Protein AF-0000000083567895 (afdb_homodimer)

Foldseek 3Di:
DKKWKKKKDFAPPAFFQLQNLQLPDPFKHFFKWFDKDDDPDWKIKTKTKMFGDVVVSVVSLVPGPQFPDKDWDDDDGIIIMITIGTGDDQNVQLVVLCVVLVKDWDDIWGKDQPCPDNSSIIIITMIDDDPVSVVVSQVSRDPRMDMGTDDMDPDDPLCLVPQQPQDPVLVVLVVVLVVQQCVPVVRRDALPRSCVVVVHDSVVSVVSVVVSVVSVVVSVCVNVVSD/DKKWKKKKDFAPPAFFQLQNLQLPDPFKHFFKWFDKDDDPDWKIKTKTKMFGDVVVSVVSLVPGPQFPDKDWDDDDGIIIMITIGTGDDQNNQLVVLCVVLVKDWDDIWGKDQPPPDNSSIIIITMIDDDPVSVVVSQVSRDPRMDMGTDDMDDDDPPVVPLQQPQDPVLVVLVVVLVVQQCVPVVRNDALPRSCVVVVHDSVVSVVSVVVNVVSSVVSVCVVVVSD

Sequence (454 aa):
MRYATVVLTWADGRLNAVDDAFARSDAVSIEAIRHVNAVGDDRYVELLELRGDLKRARALLDDSPDALEYDVTGERVRGVAYVQCRTVGPVDDLLAILDEHELVLDWPMTYVDAGDGAAGRGLEVTAVGTSRSIQRAAAALPEGIALDLRRMGEYEPDDGGFAPTLTDRQRELFELALEEGYYEIPRETTHRDLAAQLDLAAGTVGEHLQRIEAKLAGSYAASASLQMRYATVVLTWADGRLNAVDDAFARSDAVSIEAIRHVNAVGDDRYVELLEL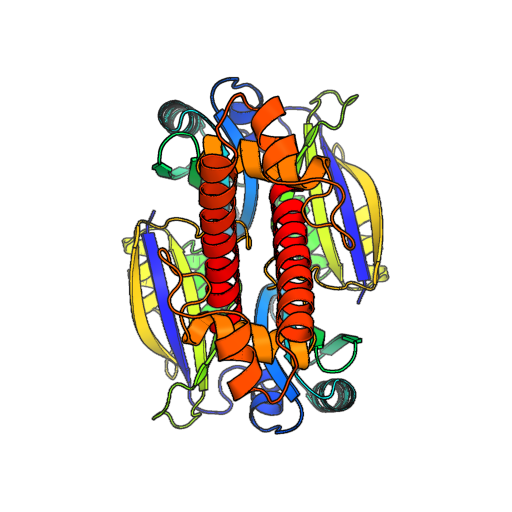RGDLKRARALLDDSPDALEYDVTGERVRGVAYVQCRTVGPVDDLLAILDEHELVLDWPMTYVDAGDGAAGRGLEVTAVGTSRSIQRAAAALPEGIALDLRRMGEYEPDDGGFAPTLTDRQRELFELALEEGYYEIPRETTHRDLAAQLDLAAGTVGEHLQRIEAKLAGSYAASASLQ

Secondary structure (DSSP, 8-state):
-EEEEEEEEE-TTSS-HHHHHHHT-SSEEEEEEEEEEEETTTEEEEEEEEEE-HHHHHHHHHT-TTEEEEEEEEETTEEEEEEEEE--HHHHHHHHHHHHTT-EEEEEEEEEE-SSSTTSEEEEEEEEE-HHHHHHHHHTPPTTEEEEEEEEEE----TTSS-----HHHHHHHHHHHHTTTTSSS----HHHHHHHHT--HHHHHHHHHHHHHHHHHHHHHHHHT-/-EEEEEEEEE-TTSS-HHHHHHHT-SSEEEEEEEEEEEETTTEEEEEEEEEE-HHHHHHHHHT-TTEEEEEEEEETTEEEEEEEEEPPHHHHHHHHHHHHTT-EEEEEEEEEE-SSSTT-EEEEEEEEE-HHHHHHHHHTPPTTEEEEEEEEEE------SS-----HHHHHHHHHHHHTTTTSSS-S--HHHHHHHHT--HHHHHHHHHHHHHHHHHHHHHHHHT-

Nearest PDB structures (foldseek):
  6e52-assembly1_B  TM=4.364E-01  e=5.376E-02  Saccharomyces cerevisiae S288C
  2ao9-assembly1_A  TM=5.888E-01  e=1.145E+00  Bacillus cereus ATCC 14579
  5thg-assembly2_D  TM=3.340E-01  e=4.551E+00  synthetic construct
  5t2o-assembly1_A  TM=2.981E-01  e=4.551E+00  synthetic construct
  2fvd-assembly1_A  TM=2.716E-01  e=5.784E+00  Homo sapiens

pLDDT: mean 82.64, std 13.36, range [35.44, 96.56]

Radius of gyration: 22.74 Å; Cα contacts (8 Å, |Δi|>4): 929; chains: 2; bounding box: 54×58×51 Å

InterPro domains:
  IPR007050 Bacterioopsin activator-type, HTH domain [PF04967] (166-217)
  IPR036388 Winged helix-like DNA-binding domain superfamily [G3DSA:1.10.10.10] (163-225)
  IPR056493 HVO_0513-like, N-terminal [PF24278] (17-155)

Structure (mmCIF, N/CA/C/O backbone):
data_AF-0000000083567895-model_v1
#
loop_
_entity.id
_entity.type
_entity.pdbx_description
1 polymer 'Putative DNA binding protein'
#
loop_
_atom_site.group_PDB
_atom_site.id
_atom_site.type_symbol
_atom_site.label_atom_id
_atom_site.label_alt_id
_atom_site.label_comp_id
_atom_site.label_asym_id
_atom_site.label_entity_id
_atom_site.label_seq_id
_atom_site.pdbx_PDB_ins_code
_atom_site.Cartn_x
_atom_site.Cartn_y
_atom_site.Cartn_z
_atom_site.occupancy
_atom_site.B_iso_or_equiv
_atom_site.auth_seq_id
_atom_site.auth_comp_id
_atom_site.auth_asym_id
_atom_site.auth_atom_id
_atom_site.pdbx_PDB_model_num
ATOM 1 N N . MET A 1 1 ? 14.617 2.732 -12.328 1 87.06 1 MET A N 1
ATOM 2 C CA . MET A 1 1 ? 13.266 2.209 -12.195 1 87.06 1 MET A CA 1
ATOM 3 C C . MET A 1 1 ? 12.242 3.203 -12.734 1 87.06 1 MET A C 1
ATOM 5 O O . MET A 1 1 ? 12.398 4.414 -12.57 1 87.06 1 MET A O 1
ATOM 9 N N . ARG A 1 2 ? 11.273 2.637 -13.477 1 89.75 2 ARG A N 1
ATOM 10 C CA . ARG A 1 2 ? 10.234 3.428 -14.125 1 89.75 2 ARG A CA 1
ATOM 11 C C . ARG A 1 2 ? 8.852 3.023 -13.633 1 89.75 2 ARG A C 1
ATOM 13 O O . ARG A 1 2 ? 8.688 1.966 -13.023 1 89.75 2 ARG A O 1
ATOM 20 N N . TYR A 1 3 ? 7.977 4.031 -13.758 1 91.69 3 TYR A N 1
ATOM 21 C CA . TYR A 1 3 ? 6.582 3.697 -13.5 1 91.69 3 TYR A CA 1
ATOM 22 C C . TYR A 1 3 ? 5.695 4.121 -14.664 1 91.69 3 TYR A C 1
ATOM 24 O O . TYR A 1 3 ? 6.082 4.969 -15.469 1 91.69 3 TYR A O 1
ATOM 32 N N . ALA A 1 4 ? 4.629 3.439 -14.773 1 94.38 4 ALA A N 1
ATOM 33 C CA . ALA A 1 4 ? 3.541 3.846 -15.656 1 94.38 4 ALA A CA 1
ATOM 34 C C . ALA A 1 4 ? 2.197 3.805 -14.93 1 94.38 4 ALA A C 1
ATOM 36 O O . ALA A 1 4 ? 1.862 2.807 -14.289 1 94.38 4 ALA A O 1
ATOM 37 N N . THR A 1 5 ? 1.546 4.922 -14.945 1 91.38 5 THR A N 1
ATOM 38 C CA . THR A 1 5 ? 0.146 4.957 -14.539 1 91.38 5 THR A CA 1
ATOM 39 C C . THR A 1 5 ? -0.774 4.852 -15.75 1 91.38 5 THR A C 1
ATOM 41 O O . THR A 1 5 ? -0.699 5.676 -16.672 1 91.38 5 THR A O 1
ATOM 44 N N . VAL A 1 6 ? -1.591 3.84 -15.672 1 94.88 6 VAL A N 1
ATOM 45 C CA . VAL A 1 6 ? -2.455 3.574 -16.828 1 94.88 6 VAL A CA 1
ATOM 46 C C . VAL A 1 6 ? -3.9 3.42 -16.359 1 94.88 6 VAL A C 1
ATOM 48 O O . VAL A 1 6 ? -4.152 3.172 -15.172 1 94.88 6 VAL A O 1
ATOM 51 N N . VAL A 1 7 ? -4.816 3.635 -17.297 1 92.19 7 VAL A N 1
ATOM 52 C CA . VAL A 1 7 ? -6.211 3.252 -17.094 1 92.19 7 VAL A CA 1
ATOM 53 C C . VAL A 1 7 ? -6.559 2.068 -17.984 1 92.19 7 VAL A C 1
ATOM 55 O O . VAL A 1 7 ? -6.398 2.143 -19.203 1 92.19 7 VAL A O 1
ATOM 58 N N . LEU A 1 8 ? -6.941 0.989 -17.328 1 92.56 8 LEU A N 1
ATOM 59 C CA . LEU A 1 8 ? -7.434 -0.174 -18.062 1 92.56 8 LEU A CA 1
ATOM 60 C C . LEU A 1 8 ? -8.953 -0.13 -18.188 1 92.56 8 LEU A C 1
ATOM 62 O O . LEU A 1 8 ? -9.656 0.159 -17.219 1 92.56 8 LEU A O 1
ATOM 66 N N . THR A 1 9 ? -9.383 -0.322 -19.391 1 90.25 9 THR A N 1
ATOM 67 C CA . THR A 1 9 ? -10.812 -0.434 -19.641 1 90.25 9 THR A CA 1
ATOM 68 C C . THR A 1 9 ? -11.141 -1.756 -20.328 1 90.25 9 THR A C 1
ATOM 70 O O . THR A 1 9 ? -10.273 -2.359 -20.969 1 90.25 9 THR A O 1
ATOM 73 N N . TRP A 1 10 ? -12.336 -2.23 -20.062 1 85.44 10 TRP A N 1
ATOM 74 C CA . TRP A 1 10 ? -12.789 -3.5 -20.609 1 85.44 10 TRP A CA 1
ATOM 75 C C . TRP A 1 10 ? -14.289 -3.486 -20.859 1 85.44 10 TRP A C 1
ATOM 77 O O . TRP A 1 10 ? -15.008 -2.639 -20.312 1 85.44 10 TRP A O 1
ATOM 87 N N . ALA A 1 11 ? -14.641 -4.422 -21.797 1 77 11 ALA A N 1
ATOM 88 C CA . ALA A 1 11 ? -16.078 -4.574 -21.984 1 77 11 ALA A CA 1
ATOM 89 C C . ALA A 1 11 ? -16.734 -5.215 -20.766 1 77 11 ALA A C 1
ATOM 91 O O . ALA A 1 11 ? -16.125 -6.066 -20.109 1 77 11 ALA A O 1
ATOM 92 N N . ASP A 1 12 ? -17.922 -4.844 -20.5 1 65.06 12 ASP A N 1
ATOM 93 C CA . ASP A 1 12 ? -18.672 -5.344 -19.359 1 65.06 12 ASP A CA 1
ATOM 94 C C . ASP A 1 12 ? -18.656 -6.871 -19.328 1 65.06 12 ASP A C 1
ATOM 96 O O . ASP A 1 12 ? -18.719 -7.531 -20.359 1 65.06 12 ASP A O 1
ATOM 100 N N . GLY A 1 13 ? -18.531 -7.395 -18.125 1 64.81 13 GLY A N 1
ATOM 101 C CA . GLY A 1 13 ? -18.609 -8.828 -17.875 1 64.81 13 GLY A CA 1
ATOM 102 C C . GLY A 1 13 ? -17.281 -9.531 -18.094 1 64.81 13 GLY A C 1
ATOM 103 O O . GLY A 1 13 ? -17.156 -10.734 -17.844 1 64.81 13 GLY A O 1
ATOM 104 N N . ARG A 1 14 ? -16.281 -8.781 -18.422 1 64.56 14 ARG A N 1
ATOM 105 C CA . ARG A 1 14 ? -15.062 -9.477 -18.844 1 64.56 14 ARG A CA 1
ATOM 106 C C . ARG A 1 14 ? -14.078 -9.586 -17.688 1 64.56 14 ARG A C 1
ATOM 108 O O . ARG A 1 14 ? -13.211 -10.469 -17.688 1 64.56 14 ARG A O 1
ATOM 115 N N . LEU A 1 15 ? -14.102 -8.766 -16.688 1 74.19 15 LEU A 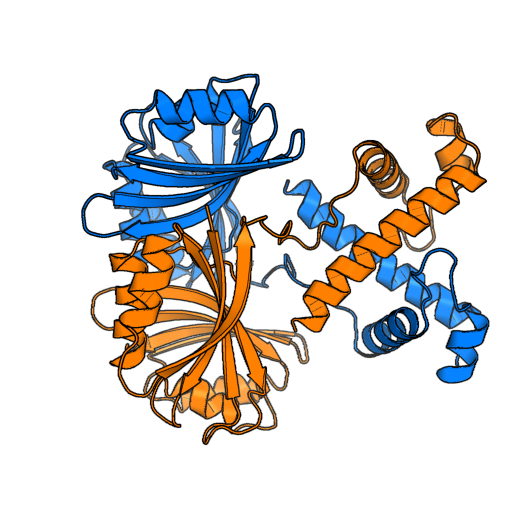N 1
ATOM 116 C CA . LEU A 1 15 ? -13.039 -8.852 -15.695 1 74.19 15 LEU A CA 1
ATOM 117 C C . LEU A 1 15 ? -13.477 -9.695 -14.508 1 74.19 15 LEU A C 1
ATOM 119 O O . LEU A 1 15 ? -12.898 -10.75 -14.242 1 74.19 15 LEU A O 1
ATOM 123 N N . ASN A 1 16 ? -14.477 -9.203 -13.68 1 75.62 16 ASN A N 1
ATOM 124 C CA . ASN A 1 16 ? -14.977 -10.078 -12.625 1 75.62 16 ASN A CA 1
ATOM 125 C C . ASN A 1 16 ? -16.391 -9.711 -12.219 1 75.62 16 ASN A C 1
ATOM 127 O O . ASN A 1 16 ? -16.781 -8.539 -12.266 1 75.62 16 ASN A O 1
ATOM 131 N N . ALA A 1 17 ? -17.109 -10.828 -12 1 78.19 17 ALA A N 1
ATOM 132 C CA . ALA A 1 17 ? -18.531 -10.711 -11.688 1 78.19 17 ALA A CA 1
ATOM 133 C C . ALA A 1 17 ? -18.75 -9.844 -10.453 1 78.19 17 ALA A C 1
ATOM 135 O O . ALA A 1 17 ? -19.75 -9.133 -10.359 1 78.19 17 ALA A O 1
ATOM 136 N N . VAL A 1 18 ? -17.828 -9.883 -9.508 1 86.25 18 VAL A N 1
ATOM 137 C CA . VAL A 1 18 ? -17.953 -9.094 -8.289 1 86.25 18 VAL A CA 1
ATOM 138 C C . VAL A 1 18 ? -17.875 -7.605 -8.633 1 86.25 18 VAL A C 1
ATOM 140 O O . VAL A 1 18 ? -18.75 -6.824 -8.25 1 86.25 18 VAL A O 1
ATOM 143 N N . ASP A 1 19 ? -16.906 -7.219 -9.398 1 81.75 19 ASP A N 1
ATOM 144 C CA . ASP A 1 19 ? -16.734 -5.828 -9.812 1 81.75 19 ASP A CA 1
ATOM 145 C C . ASP A 1 19 ? -17.953 -5.328 -10.594 1 81.75 19 ASP A C 1
ATOM 147 O O . ASP A 1 19 ? -18.391 -4.195 -10.398 1 81.75 19 ASP A O 1
ATOM 151 N N . ASP A 1 20 ? -18.469 -6.18 -11.445 1 83.69 20 ASP A N 1
ATOM 152 C CA . ASP A 1 20 ? -19.625 -5.816 -12.242 1 83.69 20 ASP A CA 1
ATOM 153 C C . ASP A 1 20 ? -20.844 -5.539 -11.359 1 83.69 20 ASP A C 1
ATOM 155 O O . ASP A 1 20 ? -21.594 -4.594 -11.609 1 83.69 20 ASP A O 1
ATOM 159 N N . ALA A 1 21 ? -21.016 -6.422 -10.406 1 88.19 21 ALA A N 1
ATOM 160 C CA . ALA A 1 21 ? -22.156 -6.266 -9.508 1 88.19 21 ALA A CA 1
ATOM 161 C C . ALA A 1 21 ? -22.094 -4.93 -8.773 1 88.19 21 ALA A C 1
ATOM 163 O O . ALA A 1 21 ? -23.094 -4.238 -8.633 1 88.19 21 ALA A O 1
ATOM 164 N N . PHE A 1 22 ? -20.953 -4.539 -8.305 1 89.25 22 PHE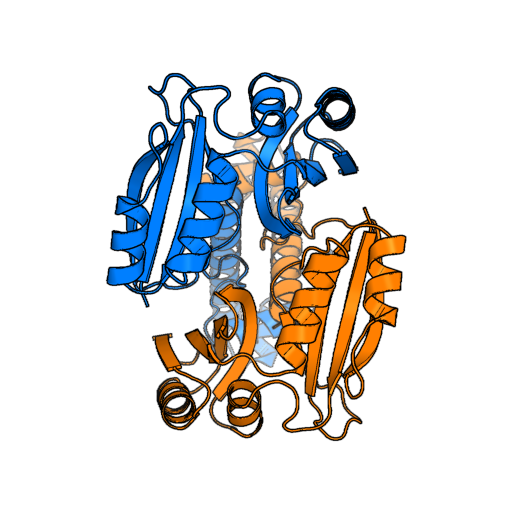 A N 1
ATOM 165 C CA . PHE A 1 22 ? -20.797 -3.279 -7.59 1 89.25 22 PHE A CA 1
ATOM 166 C C . PHE A 1 22 ? -20.953 -2.096 -8.539 1 89.25 22 PHE A C 1
ATOM 168 O O . PHE A 1 22 ? -21.516 -1.061 -8.156 1 89.25 22 PHE A O 1
ATOM 175 N N . ALA A 1 23 ? -20.516 -2.244 -9.781 1 83.5 23 ALA A N 1
ATOM 176 C CA . ALA A 1 23 ? -20.609 -1.163 -10.758 1 83.5 23 ALA A CA 1
ATOM 177 C C . ALA A 1 23 ? -22.062 -0.832 -11.07 1 83.5 23 ALA A C 1
ATOM 179 O O . ALA A 1 23 ? -22.391 0.316 -11.383 1 83.5 23 ALA A O 1
ATOM 180 N N . ARG A 1 24 ? -22.875 -1.758 -10.961 1 85.69 24 ARG A N 1
ATOM 181 C CA . ARG A 1 24 ? -24.281 -1.591 -11.32 1 85.69 24 ARG A CA 1
ATOM 182 C C . ARG A 1 24 ? -25.094 -1.079 -10.133 1 85.69 24 ARG A C 1
ATOM 184 O O . ARG A 1 24 ? -26.266 -0.743 -10.273 1 85.69 24 ARG A O 1
ATOM 191 N N . SER A 1 25 ? -24.484 -1.06 -8.992 1 90 25 SER A N 1
ATOM 192 C CA . SER A 1 25 ? -25.203 -0.626 -7.793 1 90 25 SER A CA 1
ATOM 193 C C . SER A 1 25 ? -25.094 0.884 -7.605 1 90 25 SER A C 1
ATOM 195 O O . SER A 1 25 ? -24.031 1.473 -7.832 1 90 25 SER A O 1
ATOM 197 N N . ASP A 1 26 ? -26.156 1.511 -7.109 1 89.38 26 ASP A N 1
ATOM 198 C CA . ASP A 1 26 ? -26.125 2.924 -6.746 1 89.38 26 ASP A CA 1
ATOM 199 C C . ASP A 1 26 ? -25.953 3.1 -5.238 1 89.38 26 ASP A C 1
ATOM 201 O O . ASP A 1 26 ? -25.766 4.219 -4.758 1 89.38 26 ASP A O 1
ATOM 205 N N . ALA A 1 27 ? -25.984 2.064 -4.543 1 91.94 27 ALA A N 1
ATOM 206 C CA . ALA A 1 27 ? -25.984 2.137 -3.084 1 91.94 27 ALA A CA 1
ATOM 207 C C . ALA A 1 27 ? -24.578 1.966 -2.521 1 91.94 27 ALA A C 1
ATOM 209 O O . ALA A 1 27 ? -24.297 2.408 -1.407 1 91.94 27 ALA A O 1
ATOM 210 N N . VAL A 1 28 ? -23.781 1.208 -3.273 1 90.5 28 VAL A N 1
ATOM 211 C CA . VAL A 1 28 ? -22.422 0.923 -2.801 1 90.5 28 VAL A CA 1
ATOM 212 C C . VAL A 1 28 ? -21.469 0.829 -3.988 1 90.5 28 VAL A C 1
ATOM 214 O O . VAL A 1 28 ? -21.844 0.35 -5.059 1 90.5 28 VAL A O 1
ATOM 217 N N . SER A 1 29 ? -20.266 1.3 -3.793 1 87.94 29 SER A N 1
ATOM 218 C CA . SER A 1 29 ? -19.25 1.252 -4.84 1 87.94 29 SER A CA 1
ATOM 219 C C . SER A 1 29 ? -17.906 0.791 -4.285 1 87.94 29 SER A C 1
ATOM 221 O O . SER A 1 29 ? -17.672 0.881 -3.082 1 87.94 29 SER A O 1
ATOM 223 N N . ILE A 1 30 ? -17.109 0.187 -5.164 1 89.69 30 ILE A N 1
ATOM 224 C CA . ILE A 1 30 ? -15.711 -0.054 -4.867 1 89.69 30 ILE A CA 1
ATOM 225 C C . ILE A 1 30 ? -14.891 1.188 -5.215 1 89.69 30 ILE A C 1
ATOM 227 O O . ILE A 1 30 ? -14.844 1.607 -6.375 1 89.69 30 ILE A O 1
ATOM 231 N N . GLU A 1 31 ? -14.289 1.717 -4.254 1 78.81 31 GLU A N 1
ATOM 232 C CA . GLU A 1 31 ? -13.484 2.914 -4.48 1 78.81 31 GLU A CA 1
ATOM 233 C C . GLU A 1 31 ? -12.07 2.553 -4.918 1 78.81 31 GLU A C 1
ATOM 235 O O . GLU A 1 31 ? -11.477 3.246 -5.746 1 78.81 31 GLU A O 1
ATOM 240 N N . ALA A 1 32 ? -11.586 1.49 -4.324 1 85.62 32 ALA A N 1
ATOM 241 C CA . ALA A 1 32 ? -10.203 1.115 -4.609 1 85.62 32 ALA A CA 1
ATOM 242 C C . ALA A 1 32 ? -9.961 -0.364 -4.316 1 85.62 32 ALA A C 1
ATOM 244 O O . ALA A 1 32 ? -10.656 -0.958 -3.484 1 85.62 32 ALA A O 1
ATOM 245 N N . ILE A 1 33 ? -9.07 -0.946 -5.125 1 89.69 33 ILE A N 1
ATOM 246 C CA . ILE A 1 33 ? -8.492 -2.246 -4.801 1 89.69 33 ILE A CA 1
ATOM 247 C C . ILE A 1 33 ? -7.164 -2.051 -4.078 1 89.69 33 ILE A C 1
ATOM 249 O O . ILE A 1 33 ? -6.207 -1.531 -4.656 1 89.69 33 ILE A O 1
ATOM 253 N N . ARG A 1 34 ? -7.117 -2.412 -2.855 1 84.94 34 ARG A N 1
ATOM 254 C CA . ARG A 1 34 ? -5.941 -2.178 -2.023 1 84.94 34 ARG A CA 1
ATOM 255 C C . ARG A 1 34 ? -4.883 -3.25 -2.254 1 84.94 34 ARG A C 1
ATOM 257 O O . ARG A 1 34 ? -3.689 -2.996 -2.094 1 84.94 34 ARG A O 1
ATOM 264 N N . HIS A 1 35 ? -5.422 -4.41 -2.65 1 85.25 35 HIS A N 1
ATOM 265 C CA . HIS A 1 35 ? -4.5 -5.516 -2.887 1 85.25 35 HIS A CA 1
ATOM 266 C C . HIS A 1 35 ? -5.184 -6.645 -3.65 1 85.25 35 HIS A C 1
ATOM 268 O O . HIS A 1 35 ? -6.379 -6.887 -3.475 1 85.25 35 HIS A O 1
ATOM 274 N N . VAL A 1 36 ? -4.434 -7.262 -4.414 1 87.69 36 VAL A N 1
ATOM 275 C CA . VAL A 1 36 ? -4.859 -8.484 -5.082 1 87.69 36 VAL A CA 1
ATOM 276 C C . VAL A 1 36 ? -3.721 -9.508 -5.07 1 87.69 36 VAL A C 1
ATOM 278 O O . VAL A 1 36 ? -2.562 -9.148 -5.297 1 87.69 36 VAL A O 1
ATOM 281 N N . ASN A 1 37 ? -4.012 -10.727 -4.734 1 81 37 ASN A N 1
ATOM 282 C CA . ASN A 1 37 ? -3.029 -11.805 -4.781 1 81 37 ASN A CA 1
ATOM 283 C C . ASN A 1 37 ? -3.621 -13.078 -5.375 1 81 37 ASN A C 1
ATOM 285 O O . ASN A 1 37 ? -4.727 -13.484 -5.008 1 81 37 ASN A O 1
ATOM 289 N N . ALA A 1 38 ? -2.912 -13.57 -6.289 1 81.75 38 ALA A N 1
ATOM 290 C CA . ALA A 1 38 ? -3.287 -14.906 -6.734 1 81.75 38 ALA A CA 1
ATOM 291 C C . ALA A 1 38 ? -3.082 -15.938 -5.625 1 81.75 38 ALA A C 1
ATOM 293 O O . ALA A 1 38 ? -2.094 -15.875 -4.891 1 81.75 38 ALA A O 1
ATOM 294 N N . VAL A 1 39 ? -4.113 -16.719 -5.461 1 77.88 39 VAL A N 1
ATOM 295 C CA . VAL A 1 39 ? -4.039 -17.812 -4.5 1 77.88 39 VAL A CA 1
ATOM 296 C C . VAL A 1 39 ? -4.316 -19.141 -5.203 1 77.88 39 VAL A C 1
ATOM 298 O O . VAL A 1 39 ? -5.438 -19.391 -5.652 1 77.88 39 VAL A O 1
ATOM 301 N N . GLY A 1 40 ? -3.23 -19.953 -5.262 1 74.88 40 GLY A N 1
ATOM 302 C CA . GLY A 1 40 ? -3.383 -21.203 -5.992 1 74.88 40 GLY A CA 1
ATOM 303 C C . GLY A 1 40 ? -3.547 -21 -7.488 1 74.88 40 GLY A C 1
ATOM 304 O O . GLY A 1 40 ? -3.004 -20.047 -8.055 1 74.88 40 GLY A O 1
ATOM 305 N N . ASP A 1 41 ? -4.254 -21.922 -8.195 1 76.56 41 ASP A N 1
ATOM 306 C CA . ASP A 1 41 ? -4.324 -21.922 -9.656 1 76.56 41 ASP A CA 1
ATOM 307 C C . ASP A 1 41 ? -5.59 -21.219 -10.141 1 76.56 41 ASP A C 1
ATOM 309 O O . ASP A 1 41 ? -5.621 -20.688 -11.258 1 76.56 41 ASP A O 1
ATOM 313 N N . ASP A 1 42 ? -6.57 -21.188 -9.273 1 83 42 ASP A N 1
ATOM 314 C CA . ASP A 1 42 ? -7.836 -20.734 -9.852 1 83 42 ASP A CA 1
ATOM 315 C C . ASP A 1 42 ? -8.523 -19.719 -8.945 1 83 42 ASP A C 1
ATOM 317 O O . ASP A 1 42 ? -9.742 -19.516 -9.039 1 83 42 ASP A O 1
ATOM 321 N N . ARG A 1 43 ? -7.789 -19.141 -8.023 1 87.81 43 ARG A N 1
ATOM 322 C CA . ARG A 1 43 ? -8.414 -18.188 -7.117 1 87.81 43 ARG A CA 1
ATOM 323 C C . ARG A 1 43 ? -7.512 -16.984 -6.875 1 87.81 43 ARG A C 1
ATOM 325 O O . ARG A 1 43 ? -6.301 -17.062 -7.109 1 87.81 43 ARG A O 1
ATOM 332 N N . TYR A 1 44 ? -8.094 -15.93 -6.52 1 89.06 44 TYR A N 1
ATOM 333 C CA . TYR A 1 44 ? -7.363 -14.758 -6.043 1 89.06 44 TYR A CA 1
ATOM 334 C C . TYR A 1 44 ? -8.102 -14.078 -4.898 1 89.06 44 TYR A C 1
ATOM 336 O O . TYR A 1 44 ? -9.305 -14.281 -4.723 1 89.06 44 TYR A O 1
ATOM 344 N N . VAL A 1 45 ? -7.406 -13.438 -4.055 1 89.12 45 VAL A N 1
ATOM 345 C CA . VAL A 1 45 ? -7.965 -12.656 -2.953 1 89.12 45 VAL A CA 1
ATOM 346 C C . VAL A 1 45 ? -7.777 -11.164 -3.227 1 89.12 45 VAL A C 1
ATOM 348 O O . VAL A 1 45 ? -6.754 -10.758 -3.779 1 89.12 45 VAL A O 1
ATOM 351 N N . GLU A 1 46 ? -8.789 -10.445 -2.875 1 91.19 46 GLU A N 1
ATOM 352 C CA . GLU A 1 46 ? -8.68 -8.992 -3.004 1 91.19 46 GLU A CA 1
ATOM 353 C C . GLU A 1 46 ? -9.188 -8.289 -1.749 1 91.19 46 GLU A C 1
ATOM 355 O O . GLU A 1 46 ? -10.102 -8.781 -1.078 1 91.19 46 GLU A O 1
ATOM 360 N N . LEU A 1 47 ? -8.555 -7.27 -1.414 1 90.5 47 LEU A N 1
ATOM 361 C CA . LEU A 1 47 ? -9.016 -6.316 -0.411 1 90.5 47 LEU A CA 1
ATOM 362 C C . LEU A 1 47 ? -9.555 -5.051 -1.071 1 90.5 47 LEU A C 1
ATOM 364 O O . LEU A 1 47 ? -8.812 -4.336 -1.749 1 90.5 47 LEU A O 1
ATOM 368 N N . LEU A 1 48 ? -10.867 -4.816 -0.872 1 91.31 48 LEU A N 1
ATOM 369 C CA . LEU A 1 48 ? -11.562 -3.725 -1.546 1 91.31 48 LEU A CA 1
ATOM 370 C C . LEU A 1 48 ? -11.93 -2.621 -0.558 1 91.31 48 LEU A C 1
ATOM 372 O O . LEU A 1 48 ? -12.344 -2.902 0.568 1 91.31 48 LEU A O 1
ATOM 376 N N . GLU A 1 49 ? -11.758 -1.401 -0.957 1 85.31 49 GLU A N 1
ATOM 377 C CA . GLU A 1 49 ? -12.352 -0.265 -0.255 1 85.31 49 GLU A CA 1
ATOM 378 C C . GLU A 1 49 ? -13.742 0.05 -0.787 1 85.31 49 GLU A C 1
ATOM 380 O O . GLU A 1 49 ? -13.922 0.253 -1.99 1 85.31 49 GLU A O 1
ATOM 385 N N . LEU A 1 50 ? -14.617 0.109 0.175 1 87.44 50 LEU A N 1
ATOM 386 C CA . LEU A 1 50 ? -16.016 0.307 -0.199 1 87.44 50 LEU A CA 1
ATOM 387 C C . LEU A 1 50 ? -16.516 1.66 0.288 1 87.44 50 LEU A C 1
ATOM 389 O O . LEU A 1 50 ? -16.047 2.176 1.306 1 87.44 50 LEU A O 1
ATOM 393 N N . ARG A 1 51 ? -17.438 2.193 -0.44 1 81.19 51 ARG A N 1
ATOM 394 C CA . ARG A 1 51 ? -18.172 3.381 -0.031 1 81.19 51 ARG A CA 1
ATOM 395 C C . ARG A 1 51 ? -19.672 3.203 -0.278 1 81.19 51 ARG A C 1
ATOM 397 O O . ARG A 1 51 ? -20.078 2.799 -1.367 1 81.19 51 ARG A O 1
ATOM 404 N N . GLY A 1 52 ? -20.406 3.496 0.769 1 84.88 52 GLY A N 1
ATOM 405 C CA . GLY A 1 52 ? -21.844 3.393 0.631 1 84.88 52 GLY A CA 1
ATOM 406 C C . GLY A 1 52 ? -22.469 2.439 1.632 1 84.88 52 GLY A C 1
ATOM 407 O O . GLY A 1 52 ? -22.016 2.33 2.768 1 84.88 52 GLY A O 1
ATOM 408 N N . ASP A 1 53 ? -23.562 1.788 1.26 1 91.5 53 ASP A N 1
ATOM 409 C CA . ASP A 1 53 ? -24.312 0.888 2.119 1 91.5 53 ASP A CA 1
ATOM 410 C C . ASP A 1 53 ? -23.641 -0.478 2.221 1 91.5 53 ASP A C 1
ATOM 412 O O . ASP A 1 53 ? -23.719 -1.285 1.293 1 91.5 53 ASP A O 1
ATOM 416 N N . LEU A 1 54 ? -23.125 -0.778 3.412 1 91.19 54 LEU A N 1
ATOM 417 C CA . LEU A 1 54 ? -22.344 -2.002 3.584 1 91.19 54 LEU A CA 1
ATOM 418 C C . LEU A 1 54 ? -23.266 -3.219 3.674 1 91.19 54 LEU A C 1
ATOM 420 O O . LEU A 1 54 ? -22.828 -4.348 3.432 1 91.19 54 LEU A O 1
ATOM 424 N N . LYS A 1 55 ? -24.484 -3.012 4.027 1 94.75 55 LYS A N 1
ATOM 425 C CA . LYS A 1 55 ? -25.453 -4.113 3.947 1 94.75 55 LYS A CA 1
ATOM 426 C C . LYS A 1 55 ? -25.672 -4.551 2.502 1 94.75 55 LYS A C 1
ATOM 428 O O . LYS A 1 55 ? -25.75 -5.746 2.215 1 94.75 55 LYS A O 1
ATOM 433 N N . ARG A 1 56 ? -25.797 -3.543 1.686 1 95.88 56 ARG A N 1
ATOM 434 C CA . ARG A 1 56 ? -25.938 -3.838 0.264 1 95.88 56 ARG A CA 1
ATOM 435 C C . ARG A 1 56 ? -24.688 -4.512 -0.285 1 95.88 56 ARG A C 1
ATOM 437 O O . ARG A 1 56 ? -24.781 -5.402 -1.135 1 95.88 56 ARG A O 1
ATOM 444 N N . ALA A 1 57 ? -23.5 -4.062 0.149 1 95.38 57 ALA A N 1
ATOM 445 C CA . ALA A 1 57 ? -22.25 -4.707 -0.266 1 95.38 57 ALA A CA 1
ATOM 446 C C . ALA A 1 57 ? -22.281 -6.199 0.051 1 95.38 57 ALA A C 1
ATOM 448 O O . ALA A 1 57 ? -21.938 -7.023 -0.798 1 95.38 57 ALA A O 1
ATOM 449 N N . ARG A 1 58 ? -22.703 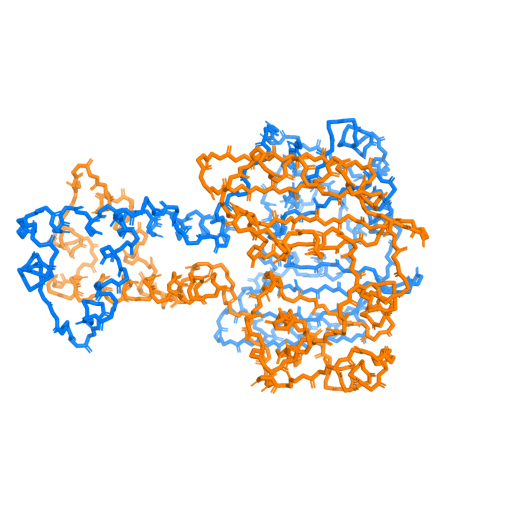-6.531 1.246 1 95.69 58 ARG A N 1
ATOM 450 C CA . ARG A 1 58 ? -22.781 -7.93 1.652 1 95.69 58 ARG A CA 1
ATOM 451 C C . ARG A 1 58 ? -23.766 -8.695 0.78 1 95.69 58 ARG A C 1
ATOM 453 O O . ARG A 1 58 ? -23.5 -9.836 0.378 1 95.69 58 ARG A O 1
ATOM 460 N N . ALA A 1 59 ? -24.844 -8.062 0.49 1 96.56 59 ALA A N 1
ATOM 461 C CA . ALA A 1 59 ? -25.844 -8.703 -0.345 1 96.56 59 ALA A CA 1
ATOM 462 C C . ALA A 1 59 ? -25.312 -8.977 -1.745 1 96.56 59 ALA A C 1
ATOM 464 O O . ALA A 1 59 ? -25.547 -10.047 -2.311 1 96.56 59 ALA A O 1
ATOM 465 N N . LEU A 1 60 ? -24.594 -8.047 -2.305 1 95.69 60 LEU A N 1
ATOM 466 C CA . LEU A 1 60 ? -24.016 -8.219 -3.631 1 95.69 60 LEU A CA 1
ATOM 467 C C . LEU A 1 60 ? -23.016 -9.367 -3.641 1 95.69 60 LEU A C 1
ATOM 469 O O . LEU A 1 60 ? -22.984 -10.156 -4.586 1 95.69 60 LEU A O 1
ATOM 473 N N . LEU A 1 61 ? -22.172 -9.422 -2.613 1 95.12 61 LEU A N 1
ATOM 474 C CA . LEU A 1 61 ? -21.172 -10.484 -2.521 1 95.12 61 LEU A CA 1
ATOM 475 C C . LEU A 1 61 ? -21.844 -11.844 -2.316 1 95.12 61 LEU A C 1
ATOM 477 O O . LEU A 1 61 ? -21.406 -12.844 -2.887 1 95.12 61 LEU A O 1
ATOM 481 N N . ASP A 1 62 ? -22.891 -11.859 -1.55 1 94.69 62 ASP A N 1
ATOM 482 C CA . ASP A 1 62 ? -23.641 -13.086 -1.322 1 94.69 62 ASP A CA 1
ATOM 483 C C . ASP A 1 62 ? -24.234 -13.617 -2.627 1 94.69 62 ASP A C 1
ATOM 485 O O . ASP A 1 62 ? -24.281 -14.836 -2.838 1 94.69 62 ASP A O 1
ATOM 489 N N . ASP A 1 63 ? -24.578 -12.758 -3.473 1 94 63 ASP A N 1
ATOM 490 C CA . ASP A 1 63 ? -25.281 -13.117 -4.707 1 94 63 ASP A CA 1
ATOM 491 C C . ASP A 1 63 ? -24.281 -13.406 -5.828 1 94 63 ASP A C 1
ATOM 493 O O . ASP A 1 63 ? -24.672 -13.836 -6.914 1 94 63 ASP A O 1
ATOM 497 N N . SER A 1 64 ? -23.031 -13.141 -5.605 1 90.38 64 SER A N 1
ATOM 498 C CA . SER A 1 64 ? -22.031 -13.312 -6.652 1 90.38 64 SER A CA 1
ATOM 499 C C . SER A 1 64 ? -21.438 -14.719 -6.625 1 90.38 64 SER A C 1
ATOM 501 O O . SER A 1 64 ? -20.797 -15.117 -5.648 1 90.38 64 SER A O 1
ATOM 503 N N . PRO A 1 65 ? -21.578 -15.445 -7.688 1 85.88 65 PRO A N 1
ATOM 504 C CA . PRO A 1 65 ? -21.062 -16.812 -7.699 1 85.88 65 PRO A CA 1
ATOM 505 C C . PRO A 1 65 ? -19.531 -16.859 -7.645 1 85.88 65 PRO A C 1
ATOM 507 O O . PRO A 1 65 ? -18.953 -17.859 -7.223 1 85.88 65 PRO A O 1
ATOM 510 N N . ASP A 1 66 ? -18.891 -15.789 -7.984 1 86.81 66 ASP A N 1
ATOM 511 C CA . ASP A 1 66 ? -17.438 -15.766 -8.023 1 86.81 66 ASP A CA 1
ATOM 512 C C . ASP A 1 66 ? -16.859 -15.43 -6.648 1 86.81 66 ASP A C 1
ATOM 514 O O . ASP A 1 66 ? -15.656 -15.602 -6.418 1 86.81 66 ASP A O 1
ATOM 518 N N . ALA A 1 67 ? -17.688 -14.914 -5.789 1 91.31 67 ALA A N 1
ATOM 519 C CA . ALA A 1 67 ? -17.234 -14.648 -4.426 1 91.31 67 ALA A CA 1
ATOM 520 C C . ALA A 1 67 ? -17.344 -15.906 -3.562 1 91.31 67 ALA A C 1
ATOM 522 O O . ALA A 1 67 ? -18.438 -16.25 -3.1 1 91.31 67 ALA A O 1
ATOM 523 N N . LEU A 1 68 ? -16.312 -16.578 -3.344 1 91 68 LEU A N 1
ATOM 524 C CA . LEU A 1 68 ? -16.297 -17.859 -2.639 1 91 68 LEU A CA 1
ATOM 525 C C . LEU A 1 68 ? -16.375 -17.656 -1.131 1 91 68 LEU A C 1
ATOM 527 O O . LEU A 1 68 ? -17.094 -18.375 -0.438 1 91 68 LEU A O 1
ATOM 531 N N . GLU A 1 69 ? -15.648 -16.781 -0.581 1 90.5 69 GLU A N 1
ATOM 532 C CA . GLU A 1 69 ? -15.633 -16.328 0.81 1 90.5 69 GLU A CA 1
ATOM 533 C C . GLU A 1 69 ? -15.398 -14.828 0.903 1 90.5 69 GLU A C 1
ATOM 535 O O . GLU A 1 69 ? -14.641 -14.266 0.109 1 90.5 69 GLU A O 1
ATOM 540 N N . TYR A 1 70 ? -16.125 -14.227 1.799 1 93.19 70 TYR A N 1
ATOM 541 C CA . TYR A 1 70 ? -15.914 -12.789 1.947 1 93.19 70 TYR A CA 1
ATOM 542 C C . TYR A 1 70 ? -16.234 -12.336 3.369 1 93.19 70 TYR A C 1
ATOM 544 O O . TYR A 1 70 ? -16.875 -13.055 4.125 1 93.19 70 TYR A O 1
ATOM 552 N N . ASP A 1 71 ? -15.68 -11.219 3.705 1 92.5 71 ASP A N 1
ATOM 553 C CA . ASP A 1 71 ? -16.016 -10.5 4.926 1 92.5 71 ASP A CA 1
ATOM 554 C C . ASP A 1 71 ? -15.992 -8.992 4.695 1 92.5 71 ASP A C 1
ATOM 556 O O . ASP A 1 71 ? -15.125 -8.477 3.984 1 92.5 71 ASP A O 1
ATOM 560 N N . VAL A 1 72 ? -16.984 -8.352 5.191 1 91.5 72 VAL A N 1
ATOM 561 C CA . VAL A 1 72 ? -17.109 -6.902 5.059 1 91.5 72 VAL A CA 1
ATOM 562 C C . VAL A 1 72 ? -17.094 -6.254 6.441 1 91.5 72 VAL A C 1
ATOM 564 O O . VAL A 1 72 ? -17.828 -6.676 7.336 1 91.5 72 VAL A O 1
ATOM 567 N N . THR A 1 73 ? -16.188 -5.277 6.578 1 84.88 73 THR A N 1
ATOM 568 C CA . THR A 1 73 ? -16.156 -4.512 7.82 1 84.88 73 THR A CA 1
ATOM 569 C C . THR A 1 73 ? -16.156 -3.012 7.531 1 84.88 73 THR A C 1
ATOM 571 O O . THR A 1 73 ? -15.812 -2.588 6.426 1 84.88 73 THR A O 1
ATOM 574 N N . GLY A 1 74 ? -16.562 -2.295 8.5 1 77.12 74 GLY A N 1
ATOM 575 C CA . GLY A 1 74 ? -16.594 -0.847 8.375 1 77.12 74 GLY A CA 1
ATOM 576 C C . GLY A 1 74 ? -17.688 -0.196 9.188 1 77.12 74 GLY A C 1
ATOM 577 O O . GLY A 1 74 ? -18.422 -0.877 9.906 1 77.12 74 GLY A O 1
ATOM 578 N N . GLU A 1 75 ? -17.547 1.102 9.211 1 67 75 GLU A N 1
ATOM 579 C CA . GLU A 1 75 ? -18.562 1.906 9.883 1 67 75 GLU A CA 1
ATOM 580 C C . GLU A 1 75 ? -19.188 2.914 8.922 1 67 75 GLU A C 1
ATOM 582 O O . GLU A 1 75 ? -18.516 3.438 8.031 1 67 75 GLU A O 1
ATOM 587 N N . ARG A 1 76 ? -20.531 3.082 9.125 1 69.69 76 ARG A N 1
ATOM 588 C CA . ARG A 1 76 ? -21.312 4.059 8.375 1 69.69 76 ARG A CA 1
ATOM 589 C C . ARG A 1 76 ? -21.172 3.836 6.871 1 69.69 76 ARG A C 1
ATOM 591 O O . ARG A 1 76 ? -21.641 2.818 6.348 1 69.69 76 ARG A O 1
ATOM 598 N N . VAL A 1 77 ? -20.531 4.715 6.121 1 73.81 77 VAL A N 1
ATOM 599 C CA . VAL A 1 77 ? -20.609 4.672 4.664 1 73.81 77 VAL A CA 1
ATOM 600 C C . VAL A 1 77 ? -19.25 4.277 4.094 1 73.81 77 VAL A C 1
ATOM 602 O O . VAL A 1 77 ? -19.047 4.285 2.877 1 73.81 77 VAL A O 1
ATOM 605 N N . ARG A 1 78 ? -18.328 3.879 4.93 1 74.44 78 ARG A N 1
ATOM 606 C CA . ARG A 1 78 ? -17 3.424 4.488 1 74.44 78 ARG A CA 1
ATOM 607 C C . ARG A 1 78 ? -16.688 2.041 5.055 1 74.44 78 ARG A C 1
ATOM 609 O O . ARG A 1 78 ? -16.984 1.759 6.219 1 74.44 78 ARG A O 1
ATOM 616 N N . GLY A 1 79 ? -16.219 1.199 4.133 1 81.25 79 GLY A N 1
ATOM 617 C CA . GLY A 1 79 ? -15.875 -0.139 4.59 1 81.25 79 GLY A CA 1
ATOM 618 C C . GLY A 1 79 ? -14.805 -0.805 3.746 1 81.25 79 GLY A C 1
ATOM 619 O O . GLY A 1 79 ? -14.242 -0.181 2.85 1 81.25 79 GLY A O 1
ATOM 620 N N . VAL A 1 80 ? -14.438 -1.933 4.152 1 88.31 80 VAL A N 1
ATOM 621 C CA . VAL A 1 80 ? -13.477 -2.785 3.463 1 88.31 80 VAL A CA 1
ATOM 622 C C . VAL A 1 80 ? -14.055 -4.191 3.301 1 88.31 80 VAL A C 1
ATOM 624 O O . VAL A 1 80 ? -14.742 -4.691 4.191 1 88.31 80 VAL A O 1
ATOM 627 N N . ALA A 1 81 ? -13.812 -4.754 2.191 1 92.81 81 ALA A N 1
ATOM 628 C CA . ALA A 1 81 ? -14.211 -6.137 1.952 1 92.81 81 ALA A CA 1
ATOM 629 C C . ALA A 1 81 ? -13 -7.004 1.601 1 92.81 81 ALA A C 1
ATOM 631 O O . ALA A 1 81 ? -12.172 -6.613 0.778 1 92.81 81 ALA A O 1
ATOM 632 N N . TYR A 1 82 ? -12.859 -8.047 2.312 1 92.75 82 TYR A N 1
ATOM 633 C CA . TYR A 1 82 ? -12 -9.156 1.919 1 92.75 82 TYR A CA 1
ATOM 634 C C . TYR A 1 82 ? -12.781 -10.195 1.127 1 92.75 82 TYR A C 1
ATOM 636 O O . TYR A 1 82 ? -13.773 -10.734 1.614 1 92.75 82 TYR A O 1
ATOM 644 N N . VAL A 1 83 ? -12.32 -10.445 -0.146 1 93.5 83 VAL A N 1
ATOM 645 C CA . VAL A 1 83 ? -13.094 -11.344 -1 1 93.5 83 VAL A CA 1
ATOM 646 C C . VAL A 1 83 ? -12.164 -12.375 -1.63 1 93.5 83 VAL A C 1
ATOM 648 O O . VAL A 1 83 ? -11.156 -12.023 -2.242 1 93.5 83 VAL A O 1
ATOM 651 N N . GLN A 1 84 ? -12.422 -13.617 -1.396 1 91.06 84 GLN A N 1
ATOM 652 C CA . GLN A 1 84 ? -11.836 -14.695 -2.184 1 91.06 84 GLN A CA 1
ATOM 653 C C . GLN A 1 84 ? -12.664 -14.984 -3.432 1 91.06 84 GLN A C 1
ATOM 655 O O . GLN A 1 84 ? -13.828 -15.359 -3.336 1 91.06 84 GLN A O 1
ATOM 660 N N . CYS A 1 85 ? -12.016 -14.812 -4.57 1 91.25 85 CYS A N 1
ATOM 661 C CA . CYS A 1 85 ? -12.742 -14.898 -5.832 1 91.25 85 CYS A CA 1
ATOM 662 C C . CYS A 1 85 ? -12.188 -16.031 -6.703 1 91.25 85 CYS A C 1
ATOM 664 O O . CYS A 1 85 ? -10.992 -16.312 -6.672 1 91.25 85 CYS A O 1
ATOM 666 N N . ARG A 1 86 ? -13.031 -16.562 -7.441 1 88.12 86 ARG A N 1
ATOM 667 C CA . ARG A 1 86 ? -12.594 -17.438 -8.539 1 88.12 86 ARG A CA 1
ATOM 668 C C . ARG A 1 86 ? -11.953 -16.609 -9.656 1 88.12 86 ARG A C 1
ATOM 670 O O . ARG A 1 86 ? -12.438 -15.531 -9.992 1 88.12 86 ARG A O 1
ATOM 677 N N . THR A 1 87 ? -10.789 -17.109 -10.039 1 79.06 87 THR A N 1
ATOM 678 C CA . THR A 1 87 ? -10.109 -16.406 -11.117 1 79.06 87 THR A CA 1
ATOM 679 C C . THR A 1 87 ? -10.812 -16.641 -12.453 1 79.06 87 THR A C 1
ATOM 681 O O . THR A 1 87 ? -11.258 -17.75 -12.742 1 79.06 87 THR A O 1
ATOM 684 N N . VAL A 1 88 ? -10.984 -15.508 -13.109 1 78 88 VAL A N 1
ATOM 685 C CA . VAL A 1 88 ? -11.453 -15.609 -14.484 1 78 88 VAL A CA 1
ATOM 686 C C . VAL A 1 88 ? -10.289 -15.344 -15.438 1 78 88 VAL A C 1
ATOM 688 O O . VAL A 1 88 ? -9.25 -14.82 -15.031 1 78 88 VAL A O 1
ATOM 691 N N . GLY A 1 89 ? -10.477 -15.672 -16.75 1 79.69 89 GLY A N 1
ATOM 692 C CA . GLY A 1 89 ? -9.43 -15.648 -17.766 1 79.69 89 GLY A CA 1
ATOM 693 C C . GLY A 1 89 ? -8.664 -14.336 -17.797 1 79.69 89 GLY A C 1
ATOM 694 O O . GLY A 1 89 ? -7.449 -14.32 -17.594 1 79.69 89 GLY A O 1
ATOM 695 N N . PRO A 1 90 ? -9.406 -13.211 -17.844 1 81 90 PRO A N 1
ATOM 696 C CA . PRO A 1 90 ? -8.695 -11.938 -18 1 81 90 PRO A CA 1
ATOM 697 C C . PRO A 1 90 ? -7.91 -11.539 -16.766 1 81 90 PRO A C 1
ATOM 699 O O . PRO A 1 90 ? -6.824 -10.969 -16.859 1 81 90 PRO A O 1
ATOM 702 N N . VAL A 1 91 ? -8.406 -11.844 -15.586 1 84.62 91 VAL A N 1
ATOM 703 C CA . VAL A 1 91 ? -7.707 -11.523 -14.352 1 84.62 91 VAL A CA 1
ATOM 704 C C . VAL A 1 91 ? -6.449 -12.383 -14.234 1 84.62 91 VAL A C 1
ATOM 706 O O . VAL A 1 91 ? -5.379 -11.883 -13.883 1 84.62 91 VAL A O 1
ATOM 709 N N . ASP A 1 92 ? -6.641 -13.617 -14.586 1 86.38 92 ASP A N 1
ATOM 710 C CA . ASP A 1 92 ? -5.496 -14.523 -14.578 1 86.38 92 ASP A CA 1
ATOM 711 C C . ASP A 1 92 ? -4.398 -14.031 -15.523 1 86.38 92 ASP A C 1
ATOM 713 O O . ASP A 1 92 ? -3.219 -14.039 -15.164 1 86.38 92 ASP A O 1
ATOM 717 N N . ASP A 1 93 ? -4.832 -13.633 -16.656 1 88.94 93 ASP A N 1
ATOM 718 C CA . ASP A 1 93 ? -3.881 -13.148 -17.641 1 88.94 93 ASP A CA 1
ATOM 719 C C . ASP A 1 93 ? -3.15 -11.906 -17.141 1 88.94 93 ASP A C 1
ATOM 721 O O . ASP A 1 93 ? -1.937 -11.781 -17.312 1 88.94 93 ASP A O 1
ATOM 725 N N . LEU A 1 94 ? -3.881 -11.016 -16.562 1 90.38 94 LEU A N 1
ATOM 726 C CA . LEU A 1 94 ? -3.301 -9.766 -16.078 1 90.38 94 LEU A CA 1
ATOM 727 C C . LEU A 1 94 ? -2.303 -10.031 -14.953 1 90.38 94 LEU A C 1
ATOM 729 O O . LEU A 1 94 ? -1.214 -9.453 -14.938 1 90.38 94 LEU A O 1
ATOM 733 N N . LEU A 1 95 ? -2.67 -10.883 -14.047 1 88.44 95 LEU A N 1
ATOM 734 C CA . LEU A 1 95 ? -1.768 -11.227 -12.953 1 88.44 95 LEU A CA 1
ATOM 735 C C . LEU A 1 95 ? -0.522 -11.93 -13.477 1 88.44 95 LEU A C 1
ATOM 737 O O . LEU A 1 95 ? 0.584 -11.695 -12.984 1 88.44 95 LEU A O 1
ATOM 741 N N . ALA A 1 96 ? -0.713 -12.797 -14.492 1 88.12 96 ALA A N 1
ATOM 742 C CA . ALA A 1 96 ? 0.415 -13.492 -15.102 1 88.12 96 ALA A CA 1
ATOM 743 C C . ALA A 1 96 ? 1.368 -12.508 -15.773 1 88.12 96 ALA A C 1
ATOM 745 O O . ALA A 1 96 ? 2.588 -12.688 -15.734 1 88.12 96 ALA A O 1
ATOM 746 N N . ILE A 1 97 ? 0.804 -11.516 -16.422 1 91.69 97 ILE A N 1
ATOM 747 C CA . ILE A 1 97 ? 1.605 -10.5 -17.094 1 91.69 97 ILE A CA 1
ATOM 748 C C . ILE A 1 97 ? 2.484 -9.781 -16.062 1 91.69 97 ILE A C 1
ATOM 750 O O . ILE A 1 97 ? 3.674 -9.555 -16.312 1 91.69 97 ILE A O 1
ATOM 754 N N . LEU A 1 98 ? 1.906 -9.422 -14.883 1 89.06 98 LEU A N 1
ATOM 755 C CA . LEU A 1 98 ? 2.676 -8.758 -13.844 1 89.06 98 LEU A CA 1
ATOM 756 C C . LEU A 1 98 ? 3.832 -9.641 -13.375 1 89.06 98 LEU A C 1
ATOM 758 O O . LEU A 1 98 ? 4.949 -9.156 -13.195 1 89.06 98 LEU A O 1
ATOM 762 N N . ASP A 1 99 ? 3.521 -10.906 -13.273 1 84.75 99 ASP A N 1
ATOM 763 C CA . ASP A 1 99 ? 4.516 -11.867 -12.805 1 84.75 99 ASP A CA 1
ATOM 764 C C . ASP A 1 99 ? 5.613 -12.07 -13.844 1 84.75 99 ASP A C 1
ATOM 766 O O . ASP A 1 99 ? 6.801 -11.984 -13.531 1 84.75 99 ASP A O 1
ATOM 770 N N . GLU A 1 100 ? 5.227 -12.289 -15.07 1 87.44 100 GLU A N 1
ATOM 771 C CA . GLU A 1 100 ? 6.148 -12.617 -16.156 1 87.44 100 GLU A CA 1
ATOM 772 C C . GLU A 1 100 ? 7.098 -11.453 -16.438 1 87.44 100 GLU A C 1
ATOM 774 O O . GLU A 1 100 ? 8.266 -11.664 -16.766 1 87.44 100 GLU A O 1
ATOM 779 N N . HIS A 1 101 ? 6.602 -10.289 -16.266 1 90.06 101 HIS A N 1
ATOM 780 C CA . HIS A 1 101 ? 7.406 -9.133 -16.625 1 90.06 101 HIS A CA 1
ATOM 781 C C . HIS A 1 101 ? 7.969 -8.445 -15.383 1 90.06 101 HIS A C 1
ATOM 783 O O . HIS A 1 101 ? 8.555 -7.363 -15.477 1 90.06 101 HIS A O 1
ATOM 789 N N . GLU A 1 102 ? 7.762 -9 -14.242 1 88.12 102 GLU A N 1
ATOM 790 C CA . GLU A 1 102 ? 8.383 -8.578 -12.992 1 88.12 102 GLU A CA 1
ATOM 791 C C . GLU A 1 102 ? 7.984 -7.152 -12.617 1 88.12 102 GLU A C 1
ATOM 793 O O . GLU A 1 102 ? 8.836 -6.332 -12.273 1 88.12 102 GLU A O 1
ATOM 798 N N . LEU A 1 103 ? 6.695 -6.926 -12.758 1 90.06 103 LEU A N 1
ATOM 799 C CA . LEU A 1 103 ? 6.16 -5.613 -12.406 1 90.06 103 LEU A CA 1
ATOM 800 C C . LEU A 1 103 ? 5.594 -5.621 -10.992 1 90.06 103 LEU A C 1
ATOM 802 O O . LEU A 1 103 ? 5.062 -6.633 -10.531 1 90.06 103 LEU A O 1
ATOM 806 N N . VAL A 1 104 ? 5.766 -4.5 -10.336 1 88.56 104 VAL A N 1
ATOM 807 C CA . VAL A 1 104 ? 5.148 -4.27 -9.031 1 88.56 104 VAL A CA 1
ATOM 808 C C . VAL A 1 104 ? 4.074 -3.193 -9.148 1 88.56 104 VAL A C 1
ATOM 810 O O . VAL A 1 104 ? 4.27 -2.182 -9.828 1 88.56 104 VAL A O 1
ATOM 813 N N . LEU A 1 105 ? 2.977 -3.502 -8.531 1 89.62 105 LEU A N 1
ATOM 814 C CA . LEU A 1 105 ? 1.927 -2.488 -8.539 1 89.62 105 LEU A CA 1
ATOM 815 C C . LEU A 1 105 ? 2.092 -1.522 -7.367 1 89.62 105 LEU A C 1
ATOM 817 O O . LEU A 1 105 ? 2.424 -1.938 -6.254 1 89.62 105 LEU A O 1
ATOM 821 N N . ASP A 1 106 ? 1.997 -0.295 -7.672 1 86 106 ASP A N 1
ATOM 822 C CA . ASP A 1 106 ? 1.885 0.724 -6.633 1 86 106 ASP A CA 1
ATOM 823 C C . ASP A 1 106 ? 0.434 0.896 -6.191 1 86 106 ASP A C 1
ATOM 825 O O . ASP A 1 106 ? -0.371 1.5 -6.902 1 86 106 ASP A O 1
ATOM 829 N N . TRP A 1 107 ? 0.155 0.334 -5.078 1 82.38 107 TRP A N 1
ATOM 830 C CA . TRP A 1 107 ? -1.216 0.256 -4.582 1 82.38 107 TRP A CA 1
ATOM 831 C C . TRP A 1 107 ? -1.644 1.577 -3.953 1 82.38 107 TRP A C 1
ATOM 833 O O . TRP A 1 107 ? -0.812 2.318 -3.428 1 82.38 107 TRP A O 1
ATOM 843 N N . PRO A 1 108 ? -2.977 1.859 -3.98 1 82.5 108 PRO A N 1
ATOM 844 C CA . PRO A 1 108 ? -4.102 1.067 -4.484 1 82.5 108 PRO A CA 1
ATOM 845 C C . PRO A 1 108 ? -4.383 1.32 -5.965 1 82.5 108 PRO A C 1
ATOM 847 O O . PRO A 1 108 ? -3.861 2.281 -6.539 1 82.5 108 PRO A O 1
ATOM 850 N N . MET A 1 109 ? -5.148 0.344 -6.57 1 88 109 MET A N 1
ATOM 851 C CA . MET A 1 109 ? -5.801 0.619 -7.848 1 88 109 MET A CA 1
ATOM 852 C C . MET A 1 109 ? -7.145 1.31 -7.633 1 88 109 MET A C 1
ATOM 854 O O . MET A 1 109 ? -7.891 0.956 -6.719 1 88 109 MET A O 1
ATOM 858 N N . THR A 1 110 ? -7.426 2.266 -8.469 1 85.62 110 THR A N 1
ATOM 859 C CA . THR A 1 110 ? -8.656 3.025 -8.25 1 85.62 110 THR A CA 1
ATOM 860 C C . THR A 1 110 ? -9.562 2.947 -9.469 1 85.62 110 THR A C 1
ATOM 862 O O . THR A 1 110 ? -9.094 2.998 -10.609 1 85.62 110 THR A O 1
ATOM 865 N N . TYR A 1 111 ? -10.797 2.76 -9.156 1 83.88 111 TYR A N 1
ATOM 866 C CA . TYR A 1 111 ? -11.781 2.812 -10.234 1 83.88 111 TYR A CA 1
ATOM 867 C C . TYR A 1 111 ? -12.047 4.25 -10.656 1 83.88 111 TYR A C 1
ATOM 869 O O . TYR A 1 111 ? -12.148 5.145 -9.812 1 83.88 111 TYR A O 1
ATOM 877 N N . VAL A 1 112 ? -12.055 4.434 -11.945 1 78.44 112 VAL A N 1
ATOM 878 C CA . VAL A 1 112 ? -12.273 5.773 -12.477 1 78.44 112 VAL A CA 1
ATOM 879 C C . VAL A 1 112 ? -13.359 5.73 -13.547 1 78.44 112 VAL A C 1
ATOM 881 O O . VAL A 1 112 ? -13.656 4.668 -14.094 1 78.44 112 VAL A O 1
ATOM 884 N N . ASP A 1 113 ? -13.977 6.926 -13.602 1 77.44 113 ASP A N 1
ATOM 885 C CA . ASP A 1 113 ? -14.898 7.074 -14.727 1 77.44 113 ASP A CA 1
ATOM 886 C C . ASP A 1 113 ? -14.141 7.234 -16.047 1 77.44 113 ASP A C 1
ATOM 888 O O . ASP A 1 113 ? -13.367 8.18 -16.203 1 77.44 113 ASP A O 1
ATOM 892 N N . ALA A 1 114 ? -14.156 6.266 -16.875 1 71.75 114 ALA A N 1
ATOM 893 C CA . ALA A 1 114 ? -13.43 6.344 -18.141 1 71.75 114 ALA A CA 1
ATOM 894 C C . ALA A 1 114 ? -14.328 6.859 -19.25 1 71.75 114 ALA A C 1
ATOM 896 O O . ALA A 1 114 ? -13.914 6.922 -20.422 1 71.75 114 ALA A O 1
ATOM 897 N N . GLY A 1 115 ? -15.336 7.668 -18.922 1 59.06 115 GLY A N 1
ATOM 898 C CA . GLY A 1 115 ? -16.234 8.273 -19.875 1 59.06 115 GLY A CA 1
ATOM 899 C C . GLY A 1 115 ? -16.844 7.27 -20.844 1 59.06 115 GLY A C 1
ATOM 900 O O . GLY A 1 115 ? -17.609 6.395 -20.453 1 59.06 115 GLY A O 1
ATOM 901 N N . ASP A 1 116 ? -16.234 7.176 -22.125 1 52.59 116 ASP A N 1
ATOM 902 C CA . ASP A 1 116 ? -16.781 6.688 -23.391 1 52.59 116 ASP A CA 1
ATOM 903 C C . ASP A 1 116 ? -16.906 5.168 -23.391 1 52.59 116 ASP A C 1
ATOM 905 O O . ASP A 1 116 ? -17.422 4.578 -24.344 1 52.59 116 ASP A O 1
ATOM 909 N N . GLY A 1 117 ? -16.25 4.5 -22.562 1 48.88 117 GLY A N 1
ATOM 910 C CA . GLY A 1 117 ? -16.266 3.09 -22.922 1 48.88 117 GLY A CA 1
ATOM 911 C C . GLY A 1 117 ? -17.547 2.381 -22.531 1 48.88 117 GLY A C 1
ATOM 912 O O . GLY A 1 117 ? -18.422 2.973 -21.891 1 48.88 117 GLY A O 1
ATOM 913 N N . ALA A 1 118 ? -17.828 1.297 -23.281 1 48.19 118 ALA A N 1
ATOM 914 C CA . ALA A 1 118 ? -19 0.459 -23.094 1 48.19 118 ALA A CA 1
ATOM 915 C C . ALA A 1 118 ? -19.312 0.255 -21.609 1 48.19 118 ALA A C 1
ATOM 917 O O . ALA A 1 118 ? -20.469 0.11 -21.219 1 48.19 118 ALA A O 1
ATOM 918 N N . ALA A 1 119 ? -18.25 0.201 -20.797 1 56.44 119 ALA A N 1
ATOM 919 C CA . ALA A 1 119 ? -18.547 -0.078 -19.391 1 56.44 119 ALA A CA 1
ATOM 920 C C . ALA A 1 119 ? -18.422 1.185 -18.547 1 56.44 119 ALA A C 1
ATOM 922 O O . ALA A 1 119 ? -18.797 1.19 -17.359 1 56.44 119 ALA A O 1
ATOM 923 N N . GLY A 1 120 ? -18.125 2.365 -19.156 1 65.44 120 GLY A N 1
ATOM 924 C CA . GLY A 1 120 ? -18.031 3.662 -18.5 1 65.44 120 GLY A CA 1
ATOM 925 C C . GLY A 1 120 ? -17.109 3.658 -17.297 1 65.44 120 GLY A C 1
ATOM 926 O O . GLY A 1 120 ? -17.062 4.629 -16.531 1 65.44 120 GLY A O 1
ATOM 927 N N . ARG A 1 121 ? -16.469 2.459 -17.031 1 77.19 121 ARG A N 1
ATOM 928 C CA . ARG A 1 121 ? -15.617 2.404 -15.844 1 77.19 121 ARG A CA 1
ATOM 929 C C . ARG A 1 121 ? -14.227 1.896 -16.188 1 77.19 121 ARG A C 1
ATOM 931 O O . ARG A 1 121 ? -14.062 1.116 -17.125 1 77.19 121 ARG A O 1
ATOM 938 N N . GLY A 1 122 ? -13.203 2.475 -15.641 1 85.81 122 GLY A N 1
ATOM 939 C CA . GLY A 1 122 ? -11.828 2.039 -15.797 1 85.81 122 GLY A CA 1
ATOM 940 C C . GLY A 1 122 ? -11.109 1.841 -14.469 1 85.81 122 GLY A C 1
ATOM 941 O O . GLY A 1 122 ? -11.633 2.211 -13.414 1 85.81 122 GLY A O 1
ATOM 942 N N . LEU A 1 123 ? -10.078 1.085 -14.539 1 89.88 123 LEU A N 1
ATOM 943 C CA . LEU A 1 123 ? -9.219 0.869 -13.383 1 89.88 123 LEU A CA 1
ATOM 944 C C . LEU A 1 123 ? -7.867 1.551 -13.578 1 89.88 123 LEU A C 1
ATOM 946 O O . LEU A 1 123 ? -7.148 1.253 -14.539 1 89.88 123 LEU A O 1
ATOM 950 N N . GLU A 1 124 ? -7.609 2.543 -12.789 1 90.12 124 GLU A N 1
ATOM 951 C CA . GLU A 1 124 ? -6.297 3.188 -12.82 1 90.12 124 GLU A CA 1
ATOM 952 C C . GLU A 1 124 ? -5.27 2.387 -12.031 1 90.12 124 GLU A C 1
ATOM 954 O O . GLU A 1 124 ? -5.48 2.086 -10.852 1 90.12 124 GLU A O 1
ATOM 959 N N . VAL A 1 125 ? -4.148 2.045 -12.68 1 93 125 VAL A N 1
ATOM 960 C CA . VAL A 1 125 ? -3.111 1.18 -12.125 1 93 125 VAL A CA 1
ATOM 961 C C . VAL A 1 125 ? -1.742 1.83 -12.305 1 93 125 VAL A C 1
ATOM 963 O O . VAL A 1 125 ? -1.436 2.359 -13.375 1 93 125 VAL A O 1
ATOM 966 N N . THR A 1 126 ? -0.939 1.873 -11.273 1 89.75 126 THR A N 1
ATOM 967 C CA . THR A 1 126 ? 0.462 2.268 -11.375 1 89.75 126 THR A CA 1
ATOM 968 C C . THR A 1 126 ? 1.377 1.055 -11.234 1 89.75 126 THR A C 1
ATOM 970 O O . THR A 1 126 ? 1.343 0.363 -10.211 1 89.75 126 THR A O 1
ATOM 973 N N . ALA A 1 127 ? 2.113 0.786 -12.266 1 93.06 127 ALA A N 1
ATOM 974 C CA . ALA A 1 127 ? 3.074 -0.313 -12.273 1 93.06 127 ALA A CA 1
ATOM 975 C C . ALA A 1 127 ? 4.508 0.211 -12.242 1 93.06 127 ALA A C 1
ATOM 977 O O . ALA A 1 127 ? 4.816 1.226 -12.867 1 93.06 127 ALA A O 1
ATOM 978 N N . VAL A 1 128 ? 5.328 -0.475 -11.523 1 90.69 128 VAL A N 1
ATOM 979 C CA . VAL A 1 128 ? 6.734 -0.111 -11.367 1 90.69 128 VAL A CA 1
ATOM 980 C C . VAL A 1 128 ? 7.621 -1.231 -11.906 1 90.69 128 VAL A C 1
ATOM 982 O O . VAL A 1 128 ? 7.371 -2.41 -11.641 1 90.69 128 VAL A O 1
ATOM 985 N N . GLY A 1 129 ? 8.578 -0.936 -12.672 1 90.12 129 GLY A N 1
ATOM 986 C CA . GLY A 1 129 ? 9.547 -1.846 -13.258 1 90.12 129 GLY A CA 1
ATOM 987 C C . GLY A 1 129 ? 10.539 -1.151 -14.172 1 90.12 129 GLY A C 1
ATOM 988 O O . GLY A 1 129 ? 10.828 0.034 -14 1 90.12 129 GLY A O 1
ATOM 989 N N . THR A 1 130 ? 11.125 -1.911 -15.039 1 87.19 130 THR A N 1
ATOM 990 C CA . THR A 1 130 ? 11.953 -1.304 -16.078 1 87.19 130 THR A CA 1
ATOM 991 C C . THR A 1 130 ? 11.102 -0.81 -17.234 1 87.19 130 THR A C 1
ATOM 993 O O . THR A 1 130 ? 9.961 -1.247 -17.406 1 87.19 130 THR A O 1
ATOM 996 N N . SER A 1 131 ? 11.664 0.117 -17.969 1 87.88 131 SER A N 1
ATOM 997 C CA . SER A 1 131 ? 10.969 0.586 -19.156 1 87.88 131 SER A CA 1
ATOM 998 C C . SER A 1 131 ? 10.609 -0.574 -20.078 1 87.88 131 SER A C 1
ATOM 1000 O O . SER A 1 131 ? 9.492 -0.638 -20.594 1 87.88 131 SER A O 1
ATOM 1002 N N . ARG A 1 132 ? 11.523 -1.466 -20.203 1 90.19 132 ARG A N 1
ATOM 1003 C CA . ARG A 1 132 ? 11.312 -2.621 -21.078 1 90.19 132 ARG A CA 1
ATOM 1004 C C . ARG A 1 132 ? 10.18 -3.5 -20.547 1 90.19 132 ARG A C 1
ATOM 1006 O O . ARG A 1 132 ? 9.32 -3.936 -21.312 1 90.19 132 ARG A O 1
ATOM 1013 N N . SER A 1 133 ? 10.211 -3.773 -19.281 1 90.69 133 SER A N 1
ATOM 1014 C CA . SER A 1 133 ? 9.195 -4.625 -18.688 1 90.69 133 SER A CA 1
ATOM 1015 C C . SER A 1 133 ? 7.809 -4.004 -18.812 1 90.69 133 SER A C 1
ATOM 1017 O O . SER A 1 133 ? 6.828 -4.703 -19.078 1 90.69 133 SER A O 1
ATOM 1019 N N . ILE A 1 134 ? 7.727 -2.719 -18.609 1 93.44 134 ILE A N 1
ATOM 1020 C CA . ILE A 1 134 ? 6.453 -2.012 -18.703 1 93.44 134 ILE A CA 1
ATOM 1021 C C . ILE A 1 134 ? 5.926 -2.072 -20.125 1 93.44 134 ILE A C 1
ATOM 1023 O O . ILE A 1 134 ? 4.746 -2.354 -20.359 1 93.44 134 ILE A O 1
ATOM 1027 N N . GLN A 1 135 ? 6.754 -1.856 -21.047 1 94.19 135 GLN A N 1
ATOM 1028 C CA . GLN A 1 135 ? 6.367 -1.884 -22.453 1 94.19 135 GLN A CA 1
ATOM 1029 C C . GLN A 1 135 ? 5.914 -3.279 -22.875 1 94.19 135 GLN A C 1
ATOM 1031 O O . GLN A 1 135 ? 4.895 -3.428 -23.547 1 94.19 135 GLN A O 1
ATOM 1036 N N . ARG A 1 136 ? 6.633 -4.289 -22.469 1 95.12 136 ARG A N 1
ATOM 1037 C CA . ARG A 1 136 ? 6.297 -5.664 -22.828 1 95.12 136 ARG A CA 1
ATOM 1038 C C . ARG A 1 136 ? 4.973 -6.082 -22.188 1 95.12 136 ARG A C 1
ATOM 1040 O O . ARG A 1 136 ? 4.184 -6.801 -22.812 1 95.12 136 ARG A O 1
ATOM 1047 N N . ALA A 1 137 ? 4.812 -5.617 -21 1 95.19 137 ALA A N 1
ATOM 1048 C CA . ALA A 1 137 ? 3.557 -5.918 -20.312 1 95.19 137 ALA A CA 1
ATOM 1049 C C . ALA A 1 137 ? 2.375 -5.277 -21.031 1 95.19 137 ALA A C 1
ATOM 1051 O O . ALA A 1 137 ? 1.331 -5.91 -21.219 1 95.19 137 ALA A O 1
ATOM 1052 N N . ALA A 1 138 ? 2.525 -4.055 -21.422 1 95.38 138 ALA A N 1
ATOM 1053 C CA . ALA A 1 138 ? 1.472 -3.344 -22.141 1 95.38 138 ALA A CA 1
ATOM 1054 C C . ALA A 1 138 ? 1.137 -4.047 -23.453 1 95.38 138 ALA A C 1
ATOM 1056 O O . ALA A 1 138 ? -0.033 -4.145 -23.844 1 95.38 138 ALA A O 1
ATOM 1057 N N . ALA A 1 139 ? 2.137 -4.578 -24.094 1 95.31 139 ALA A N 1
ATOM 1058 C CA . ALA A 1 139 ? 1.961 -5.25 -25.375 1 95.31 139 ALA A CA 1
ATOM 1059 C C . ALA A 1 139 ? 1.31 -6.621 -25.203 1 95.31 139 ALA A C 1
ATOM 1061 O O . ALA A 1 139 ? 0.76 -7.184 -26.156 1 95.31 139 ALA A O 1
ATOM 1062 N N . ALA A 1 140 ? 1.385 -7.137 -24.047 1 95.75 140 ALA A N 1
ATOM 1063 C CA . ALA A 1 140 ? 0.921 -8.492 -23.797 1 95.75 140 ALA A CA 1
ATOM 1064 C C . ALA A 1 140 ? -0.525 -8.5 -23.312 1 95.75 140 ALA A C 1
ATOM 1066 O O . ALA A 1 140 ? -1.094 -9.562 -23.047 1 95.75 140 ALA A O 1
ATOM 1067 N N . LEU A 1 141 ? -1.129 -7.332 -23.156 1 94.25 141 LEU A N 1
ATOM 1068 C CA . LEU A 1 141 ? -2.49 -7.266 -22.641 1 94.25 141 LEU A CA 1
ATOM 1069 C C . LEU A 1 141 ? -3.439 -8.109 -23.484 1 94.25 141 LEU A C 1
ATOM 1071 O O . LEU A 1 141 ? -3.338 -8.117 -24.719 1 94.25 141 LEU A O 1
ATOM 1075 N N . PRO A 1 142 ? -4.273 -8.844 -22.812 1 90.31 142 PRO A N 1
ATOM 1076 C CA . PRO A 1 142 ? -5.207 -9.68 -23.562 1 90.31 142 PRO A CA 1
ATOM 1077 C C . PRO A 1 142 ? -6.203 -8.859 -24.391 1 90.31 142 PRO A C 1
ATOM 1079 O O . PRO A 1 142 ? -6.391 -7.672 -24.125 1 90.31 142 PRO A O 1
ATOM 1082 N N . GLU A 1 143 ? -6.812 -9.625 -25.297 1 86.75 143 GLU A N 1
ATOM 1083 C CA . GLU A 1 143 ? -7.855 -9 -26.094 1 86.75 143 GLU A CA 1
ATOM 1084 C C . GLU A 1 143 ? -9.023 -8.539 -25.219 1 86.75 143 GLU A C 1
ATOM 1086 O O . GLU A 1 143 ? -9.422 -9.242 -24.297 1 86.75 143 GLU A O 1
ATOM 1091 N N . GLY A 1 144 ? -9.578 -7.32 -25.516 1 85.12 144 GLY A N 1
ATOM 1092 C CA . GLY A 1 144 ? -10.727 -6.824 -24.781 1 85.12 144 GLY A CA 1
ATOM 1093 C C . GLY A 1 144 ? -10.359 -5.871 -23.672 1 85.12 144 GLY A C 1
ATOM 1094 O O . GLY A 1 144 ? -11.234 -5.25 -23.062 1 85.12 144 GLY A O 1
ATOM 1095 N N . ILE A 1 145 ? -9.055 -5.844 -23.359 1 89.5 145 ILE A N 1
ATOM 1096 C CA . ILE A 1 145 ? -8.594 -4.879 -22.375 1 89.5 145 ILE A CA 1
ATOM 1097 C C . ILE A 1 145 ? -7.805 -3.77 -23.062 1 89.5 145 ILE A C 1
ATOM 1099 O O . ILE A 1 145 ? -6.824 -4.039 -23.766 1 89.5 145 ILE A O 1
ATOM 1103 N N . ALA A 1 146 ? -8.281 -2.619 -22.906 1 90.62 146 ALA A N 1
ATOM 1104 C CA . ALA A 1 146 ? -7.602 -1.457 -23.469 1 90.62 146 ALA A CA 1
ATOM 1105 C C . ALA A 1 146 ? -6.785 -0.728 -22.406 1 90.62 146 ALA A C 1
ATOM 1107 O O . ALA A 1 146 ? -7.133 -0.745 -21.219 1 90.62 146 ALA A O 1
ATOM 1108 N N . LEU A 1 147 ? -5.723 -0.112 -22.875 1 93.81 147 LEU A N 1
ATOM 1109 C CA . LEU A 1 147 ? -4.816 0.61 -21.984 1 93.81 147 LEU A CA 1
ATOM 1110 C C . LEU A 1 147 ? -4.656 2.059 -22.438 1 93.81 147 LEU A C 1
ATOM 1112 O O . LEU A 1 147 ? -4.395 2.322 -23.609 1 93.81 147 LEU A O 1
ATOM 1116 N N . ASP A 1 148 ? -4.938 2.969 -21.547 1 93.06 148 ASP A N 1
ATOM 1117 C CA . ASP A 1 148 ? -4.652 4.387 -21.734 1 93.06 148 ASP A CA 1
ATOM 1118 C C . ASP A 1 148 ? -3.533 4.852 -20.797 1 93.06 148 ASP A C 1
ATOM 1120 O O . ASP A 1 148 ? -3.697 4.855 -19.578 1 93.06 148 ASP A O 1
ATOM 1124 N N . LEU A 1 149 ? -2.418 5.234 -21.391 1 94.25 149 LEU A N 1
ATOM 1125 C CA . LEU A 1 149 ? -1.284 5.695 -20.594 1 94.25 149 LEU A CA 1
ATOM 1126 C C . LEU A 1 149 ? -1.533 7.102 -20.062 1 94.25 149 LEU A C 1
ATOM 1128 O O . LEU A 1 149 ? -1.757 8.039 -20.828 1 94.25 149 LEU A O 1
ATOM 1132 N N . ARG A 1 150 ? -1.547 7.281 -18.75 1 88.69 150 ARG A N 1
ATOM 1133 C CA . ARG A 1 150 ? -1.791 8.57 -18.125 1 88.69 150 ARG A CA 1
ATOM 1134 C C . ARG A 1 150 ? -0.48 9.297 -17.828 1 88.69 150 ARG A C 1
ATOM 1136 O O . ARG A 1 150 ? -0.359 10.5 -18.078 1 88.69 150 ARG A O 1
ATOM 1143 N N . ARG A 1 151 ? 0.423 8.578 -17.25 1 89.31 151 ARG A N 1
ATOM 1144 C CA . ARG A 1 151 ? 1.698 9.148 -16.828 1 89.31 151 ARG A CA 1
ATOM 1145 C C . ARG A 1 151 ? 2.799 8.086 -16.828 1 89.31 151 ARG A C 1
ATOM 1147 O O . ARG A 1 151 ? 2.545 6.922 -16.531 1 89.31 151 ARG A O 1
ATOM 1154 N N . MET A 1 152 ? 3.982 8.461 -17.266 1 90.38 152 MET A N 1
ATOM 1155 C CA . MET A 1 152 ? 5.168 7.617 -17.141 1 90.38 152 MET A CA 1
ATOM 1156 C C . MET A 1 152 ? 6.387 8.445 -16.75 1 90.38 152 MET A C 1
ATOM 1158 O O . MET A 1 152 ? 6.453 9.641 -17.047 1 90.38 152 MET A O 1
ATOM 1162 N N . GLY A 1 153 ? 7.25 7.941 -16 1 88.62 153 GLY A N 1
ATOM 1163 C CA . GLY A 1 153 ? 8.445 8.648 -15.57 1 88.62 153 GLY A CA 1
ATOM 1164 C C . GLY A 1 153 ? 9.273 7.855 -14.57 1 88.62 153 GLY A C 1
ATOM 1165 O O . GLY A 1 153 ? 9.125 6.637 -14.461 1 88.62 153 GLY A O 1
ATOM 1166 N N . GLU A 1 154 ? 10.219 8.57 -14.016 1 84.12 154 GLU A N 1
ATOM 1167 C CA . GLU A 1 154 ? 10.977 7.977 -12.922 1 84.12 154 GLU A CA 1
ATOM 1168 C C . GLU A 1 154 ? 10.117 7.828 -11.672 1 84.12 154 GLU A C 1
ATOM 1170 O O . GLU A 1 154 ? 9.398 8.758 -11.289 1 84.12 154 GLU A O 1
ATOM 1175 N N . TYR A 1 155 ? 10.133 6.629 -11.258 1 83.38 155 TYR A N 1
ATOM 1176 C CA . TYR A 1 155 ? 9.266 6.352 -10.117 1 83.38 155 TYR A CA 1
ATOM 1177 C C . TYR A 1 155 ? 9.781 7.039 -8.859 1 83.38 155 TYR A C 1
ATOM 1179 O O . TYR A 1 155 ? 10.938 6.859 -8.484 1 83.38 155 TYR A O 1
ATOM 1187 N N . GLU A 1 156 ? 8.969 7.91 -8.375 1 66.5 156 GLU A N 1
ATOM 1188 C CA . GLU A 1 156 ? 9.141 8.484 -7.043 1 66.5 156 GLU A CA 1
ATOM 1189 C C . GLU A 1 156 ? 7.934 8.18 -6.156 1 66.5 156 GLU A C 1
ATOM 1191 O O . GLU A 1 156 ? 6.836 8.68 -6.402 1 66.5 156 GLU A O 1
ATOM 1196 N N . PRO A 1 157 ? 8.156 7.035 -5.496 1 56.03 157 PRO A N 1
ATOM 1197 C CA . PRO A 1 157 ? 6.973 6.672 -4.711 1 56.03 157 PRO A CA 1
ATOM 1198 C C . PRO A 1 157 ? 6.309 7.883 -4.055 1 56.03 157 PRO A C 1
ATOM 1200 O O . PRO A 1 157 ? 7 8.797 -3.592 1 56.03 157 PRO A O 1
ATOM 1203 N N . ASP A 1 158 ? 5.312 8.383 -4.816 1 48.19 158 ASP A N 1
ATOM 1204 C CA . ASP A 1 158 ? 4.559 9.383 -4.074 1 48.19 158 ASP A CA 1
ATOM 1205 C C . ASP A 1 158 ? 4.555 9.078 -2.58 1 48.19 158 ASP A C 1
ATOM 1207 O O . ASP A 1 158 ? 4.594 7.91 -2.182 1 48.19 158 ASP A O 1
ATOM 1211 N N . ASP A 1 159 ? 5.176 9.844 -1.896 1 44.19 159 ASP A N 1
ATOM 1212 C CA . ASP A 1 159 ? 5.008 9.711 -0.452 1 44.19 159 ASP A CA 1
ATOM 1213 C C . ASP A 1 159 ? 3.619 9.18 -0.106 1 44.19 159 ASP A C 1
ATOM 1215 O O . ASP A 1 159 ? 2.746 9.938 0.32 1 44.19 159 ASP A O 1
ATOM 1219 N N . GLY A 1 160 ? 2.887 8.867 -1.097 1 42.69 160 GLY A N 1
ATOM 1220 C CA . GLY A 1 160 ? 1.52 8.477 -0.794 1 42.69 160 GLY A CA 1
ATOM 1221 C C . GLY A 1 160 ? 1.319 8.078 0.657 1 42.69 160 GLY A C 1
ATOM 1222 O O . GLY A 1 160 ? 0.342 8.484 1.288 1 42.69 160 GLY A O 1
ATOM 1223 N N . GLY A 1 161 ? 1.628 6.82 0.841 1 42 161 GLY A N 1
ATOM 1224 C CA . GLY A 1 161 ? 1.49 6.578 2.268 1 42 161 GLY A CA 1
ATOM 1225 C C . GLY A 1 161 ? 2.297 7.543 3.119 1 42 161 GLY A C 1
ATOM 1226 O O . GLY A 1 161 ? 2.432 7.348 4.328 1 42 161 GLY A O 1
ATOM 1227 N N . PHE A 1 162 ? 3.281 8.141 2.432 1 38.53 162 PHE A N 1
ATOM 1228 C CA . PHE A 1 162 ? 4.387 8.812 3.109 1 38.53 162 PHE A CA 1
ATOM 1229 C C . PHE A 1 162 ? 3.912 10.078 3.805 1 38.53 162 PHE A C 1
ATOM 1231 O O . PHE A 1 162 ? 3.053 10.797 3.285 1 38.53 162 PHE A O 1
ATOM 1238 N N . ALA A 1 163 ? 4.012 10.141 4.82 1 46.5 163 ALA A N 1
ATOM 1239 C CA . ALA A 1 163 ? 4.203 11.344 5.633 1 46.5 163 ALA A CA 1
ATOM 1240 C C . ALA A 1 163 ? 4.852 12.461 4.82 1 46.5 163 ALA A C 1
ATOM 1242 O O . ALA A 1 163 ? 5.723 12.203 3.984 1 46.5 163 ALA A O 1
ATOM 1243 N N . PRO A 1 164 ? 4.055 13.523 4.41 1 49.25 164 PRO A N 1
ATOM 1244 C CA . PRO A 1 164 ? 4.727 14.648 3.768 1 49.25 164 PRO A CA 1
ATOM 1245 C C . PRO A 1 164 ? 6.238 14.641 3.986 1 49.25 164 PRO A C 1
ATOM 1247 O O . PRO A 1 164 ? 6.707 14.242 5.051 1 49.25 164 PRO A O 1
ATOM 1250 N N . THR A 1 165 ? 7.008 14.594 2.902 1 50.44 165 THR A N 1
ATOM 1251 C CA . THR A 1 165 ? 8.453 14.734 2.99 1 50.44 165 THR A CA 1
ATOM 1252 C C . THR A 1 165 ? 8.828 15.992 3.777 1 50.44 165 THR A C 1
ATOM 1254 O O . THR A 1 165 ? 8.641 17.109 3.299 1 50.44 165 THR A O 1
ATOM 1257 N N . LEU A 1 166 ? 8.758 15.945 4.93 1 62.28 166 LEU A N 1
ATOM 1258 C CA . LEU A 1 166 ? 9.266 17.031 5.762 1 62.28 166 LEU A CA 1
ATOM 1259 C C . LEU A 1 166 ? 10.789 17.078 5.73 1 62.28 166 LEU A C 1
ATOM 1261 O O . LEU A 1 166 ? 11.445 16.031 5.703 1 62.28 166 LEU A O 1
ATOM 1265 N N . THR A 1 167 ? 11.344 18.281 5.277 1 60.25 167 THR A N 1
ATOM 1266 C CA . THR A 1 167 ? 12.781 18.406 5.48 1 60.25 167 THR A CA 1
ATOM 1267 C C . THR A 1 167 ? 13.164 18 6.898 1 60.25 167 THR A C 1
ATOM 1269 O O . THR A 1 167 ? 12.305 17.875 7.77 1 60.25 167 THR A O 1
ATOM 1272 N N . ASP A 1 168 ? 14.469 17.859 7.16 1 63.53 168 ASP A N 1
ATOM 1273 C CA . ASP A 1 168 ? 14.945 17.469 8.484 1 63.53 168 ASP A CA 1
ATOM 1274 C C . ASP A 1 168 ? 14.492 18.469 9.547 1 63.53 168 ASP A C 1
ATOM 1276 O O . ASP A 1 168 ? 14.047 18.078 10.625 1 63.53 168 ASP A O 1
ATOM 1280 N N . ARG A 1 169 ? 14.617 19.719 9.156 1 74 169 ARG A N 1
ATOM 1281 C CA . ARG A 1 169 ? 14.258 20.781 10.109 1 74 169 ARG A CA 1
ATOM 1282 C C . ARG A 1 169 ? 12.75 20.781 10.375 1 74 169 ARG A C 1
ATOM 1284 O O . ARG A 1 169 ? 12.32 20.938 11.516 1 74 169 ARG A O 1
ATOM 1291 N N . GLN A 1 170 ? 12 20.484 9.312 1 75.56 170 GLN A N 1
ATOM 1292 C CA . GLN A 1 170 ? 10.547 20.422 9.453 1 75.56 170 GLN A CA 1
ATOM 1293 C C . GLN A 1 170 ? 10.125 19.234 10.305 1 75.56 170 GLN A C 1
ATOM 1295 O O . GLN A 1 170 ? 9.242 19.344 11.156 1 75.56 170 GLN A O 1
ATOM 1300 N N . ARG A 1 171 ? 10.812 18.234 10.062 1 75.75 171 ARG A N 1
ATOM 1301 C CA . ARG A 1 171 ? 10.5 17 10.797 1 75.75 171 ARG A CA 1
ATOM 1302 C C . ARG A 1 171 ? 10.797 17.172 12.289 1 75.75 171 ARG A C 1
ATOM 1304 O O . ARG A 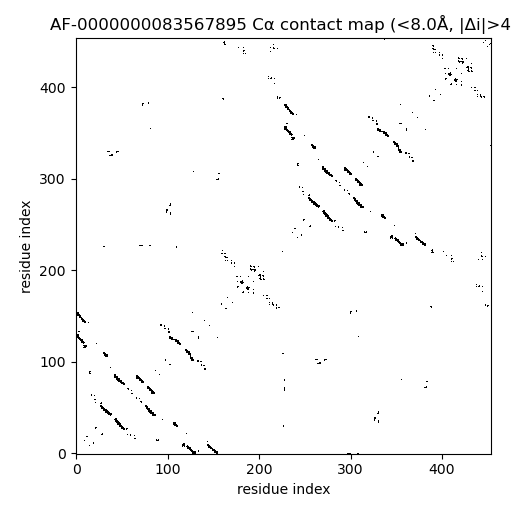1 171 ? 10 16.75 13.133 1 75.75 171 ARG A O 1
ATOM 1311 N N . GLU A 1 172 ? 11.945 17.719 12.523 1 79.38 172 GLU A N 1
ATOM 1312 C CA . GLU A 1 172 ? 12.32 17.969 13.914 1 79.38 172 GLU A CA 1
ATOM 1313 C C . GLU A 1 172 ? 11.281 18.844 14.617 1 79.38 172 GLU A C 1
ATOM 1315 O O . GLU A 1 172 ? 10.844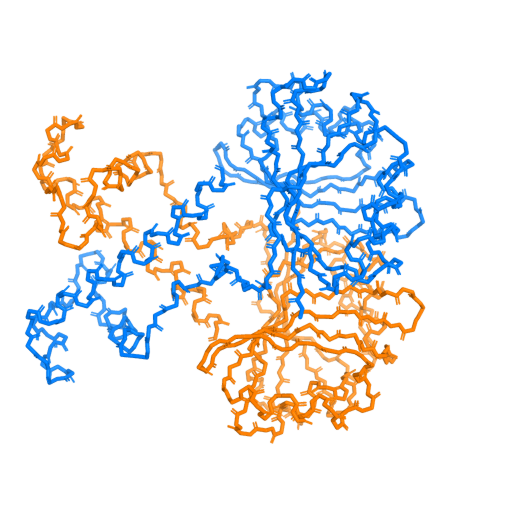 18.516 15.727 1 79.38 172 GLU A O 1
ATOM 1320 N N . LEU A 1 173 ? 10.953 19.906 13.992 1 87.31 173 LEU A N 1
ATOM 1321 C CA . LEU A 1 173 ? 9.961 20.812 14.562 1 87.31 173 LEU A CA 1
ATOM 1322 C C . LEU A 1 173 ? 8.617 20.109 14.719 1 87.31 173 LEU A C 1
ATOM 1324 O O . LEU A 1 173 ? 7.941 20.266 15.742 1 87.31 173 LEU A O 1
ATOM 1328 N N . PHE A 1 174 ? 8.281 19.328 13.703 1 86.31 174 PHE A N 1
ATOM 1329 C CA . PHE A 1 174 ? 6.996 18.641 13.719 1 86.31 174 PHE A CA 1
ATOM 1330 C C . PHE A 1 174 ? 6.938 17.625 14.859 1 86.31 174 PHE A C 1
ATOM 1332 O O . PHE A 1 174 ? 5.949 17.562 15.594 1 86.31 174 PHE A O 1
ATOM 1339 N N . GLU A 1 175 ? 7.98 16.906 15.008 1 81 175 GLU A N 1
ATOM 1340 C CA . GLU A 1 175 ? 8.055 15.906 16.078 1 81 175 GLU A CA 1
ATOM 1341 C C . GLU A 1 175 ? 7.973 16.562 17.453 1 81 175 GLU A C 1
ATOM 1343 O O . GLU A 1 175 ? 7.285 16.062 18.344 1 81 175 GLU A O 1
ATOM 1348 N N . LEU A 1 176 ? 8.695 17.641 17.594 1 88.5 176 LEU A N 1
ATOM 1349 C CA . LEU A 1 176 ? 8.641 18.375 18.844 1 88.5 176 LEU A CA 1
ATOM 1350 C C . LEU A 1 176 ? 7.227 18.891 19.109 1 88.5 176 LEU A C 1
ATOM 1352 O O . LEU A 1 176 ? 6.742 18.828 20.25 1 88.5 176 LEU A O 1
ATOM 1356 N N . ALA A 1 177 ? 6.582 19.438 18.141 1 92.25 177 ALA A N 1
ATOM 1357 C CA . ALA A 1 177 ? 5.215 19.953 18.266 1 92.25 177 ALA A CA 1
ATOM 1358 C C . ALA A 1 177 ? 4.258 18.844 18.703 1 92.25 177 ALA A C 1
ATOM 1360 O O . ALA A 1 177 ? 3.389 19.062 19.547 1 92.25 177 ALA A O 1
ATOM 1361 N N . LEU A 1 178 ? 4.477 17.672 18.109 1 85.81 178 LEU A N 1
ATOM 1362 C CA . LEU A 1 178 ? 3.664 16.516 18.469 1 85.81 178 LEU A CA 1
ATOM 1363 C C . LEU A 1 178 ? 3.898 16.125 19.922 1 85.81 178 LEU A C 1
ATOM 1365 O O . LEU A 1 178 ? 2.945 15.938 20.688 1 85.81 178 LEU A O 1
ATOM 1369 N N . GLU A 1 179 ? 5.133 16.062 20.234 1 84.19 179 GLU A N 1
ATOM 1370 C CA . GLU A 1 179 ? 5.543 15.633 21.562 1 84.19 179 GLU A CA 1
ATOM 1371 C C . GLU A 1 179 ? 5.051 16.594 22.641 1 84.19 179 GLU A C 1
ATOM 1373 O O . GLU A 1 179 ? 4.629 16.172 23.719 1 84.19 179 GLU A O 1
ATOM 1378 N N . GLU A 1 180 ? 5.023 17.859 22.281 1 90.75 180 GLU A N 1
ATOM 1379 C CA . GLU A 1 180 ? 4.68 18.891 23.266 1 90.75 180 GLU A CA 1
ATOM 1380 C C . GLU A 1 180 ? 3.184 19.203 23.234 1 90.75 180 GLU A C 1
ATOM 1382 O O . GLU A 1 180 ? 2.715 20.094 23.938 1 90.75 180 GLU A O 1
ATOM 1387 N N . GLY A 1 181 ? 2.48 18.484 22.359 1 89.81 181 GLY A N 1
ATOM 1388 C CA . GLY A 1 181 ? 1.027 18.531 22.391 1 89.81 181 GLY A CA 1
ATOM 1389 C C . GLY A 1 181 ? 0.453 19.688 21.609 1 89.81 181 GLY A C 1
ATOM 1390 O O . GLY A 1 181 ? -0.596 20.234 21.969 1 89.81 181 GLY A O 1
ATOM 1391 N N . TYR A 1 182 ? 1.174 20.234 20.641 1 91.69 182 TYR A N 1
ATOM 1392 C CA . TYR A 1 182 ? 0.663 21.312 19.797 1 91.69 182 TYR A CA 1
ATOM 1393 C C . TYR A 1 182 ? -0.618 20.906 19.094 1 91.69 182 TYR A C 1
ATOM 1395 O O . TYR A 1 182 ? -1.504 21.734 18.859 1 91.69 182 TYR A O 1
ATOM 1403 N N . TYR A 1 183 ? -0.752 19.641 18.781 1 88.69 183 TYR A N 1
ATOM 1404 C CA . TYR A 1 183 ? -1.901 19.172 18.031 1 88.69 183 TYR A CA 1
ATOM 1405 C C . TYR A 1 183 ? -2.91 18.484 18.938 1 88.69 183 TYR A C 1
ATOM 1407 O O . TYR A 1 183 ? -3.857 17.844 18.469 1 88.69 183 TYR A O 1
ATOM 1415 N N . GLU A 1 184 ? -2.725 18.656 20.203 1 83.19 184 GLU A N 1
ATOM 1416 C CA . GLU A 1 184 ? -3.725 18.172 21.141 1 83.19 184 GLU A CA 1
ATOM 1417 C C . GLU A 1 184 ? -4.883 19.156 21.266 1 83.19 184 GLU A C 1
ATOM 1419 O O . GLU A 1 184 ? -4.742 20.344 20.938 1 83.19 184 GLU A O 1
ATOM 1424 N N . ILE A 1 185 ? -6 18.688 21.641 1 78.56 185 ILE A N 1
ATOM 1425 C CA . ILE A 1 185 ? -7.168 19.531 21.906 1 78.56 185 ILE A CA 1
ATOM 1426 C C . ILE A 1 185 ? -7.613 19.344 23.359 1 78.56 185 ILE A C 1
ATOM 1428 O O . ILE A 1 185 ? -8.148 18.297 23.734 1 78.56 185 ILE A O 1
ATOM 1432 N N . PRO A 1 186 ? -7.473 20.422 24.078 1 84.19 186 PRO A N 1
ATOM 1433 C CA . PRO A 1 186 ? -6.859 21.719 23.781 1 84.19 186 PRO A CA 1
ATOM 1434 C C . PRO A 1 186 ? -5.344 21.625 23.609 1 84.19 186 PRO A C 1
ATOM 1436 O O . PRO A 1 186 ? -4.73 20.656 24.031 1 84.19 186 PRO A O 1
ATOM 1439 N N . ARG A 1 187 ? -4.75 22.656 22.812 1 87.88 187 ARG A N 1
ATOM 1440 C CA . ARG A 1 187 ? -3.307 22.688 22.594 1 87.88 187 ARG A CA 1
ATOM 1441 C C . ARG A 1 187 ? -2.561 22.719 23.922 1 87.88 187 ARG A C 1
ATOM 1443 O O . ARG A 1 187 ? -2.961 23.438 24.844 1 87.88 187 ARG A O 1
ATOM 1450 N N . GLU A 1 188 ? -1.516 22.047 24.016 1 91.69 188 GLU A N 1
ATOM 1451 C CA . GLU A 1 188 ? -0.751 21.953 25.25 1 91.69 188 GLU A CA 1
ATOM 1452 C C . GLU A 1 188 ? 0.545 22.75 25.172 1 91.69 188 GLU A C 1
ATOM 1454 O O . GLU A 1 188 ? 1.356 22.734 26.094 1 91.69 188 GLU A O 1
ATOM 1459 N N . THR A 1 189 ? 0.834 23.359 24.078 1 92.38 189 THR A N 1
ATOM 1460 C CA . THR A 1 189 ? 2.02 24.172 23.859 1 92.38 189 THR A CA 1
ATOM 1461 C C . THR A 1 189 ? 1.728 25.297 22.859 1 92.38 189 THR A C 1
ATOM 1463 O O . THR A 1 189 ? 0.637 25.344 22.297 1 92.38 189 THR A O 1
ATOM 1466 N N . THR A 1 190 ? 2.559 26.25 22.688 1 92.38 190 THR A N 1
ATOM 1467 C CA . THR A 1 190 ? 2.408 27.391 21.781 1 92.38 190 THR A CA 1
ATOM 1468 C C . THR A 1 190 ? 3.629 27.516 20.875 1 92.38 190 THR A C 1
ATOM 1470 O O . THR A 1 190 ? 4.641 26.844 21.094 1 92.38 190 THR A O 1
ATOM 1473 N N . HIS A 1 191 ? 3.428 28.312 19.859 1 92.75 191 HIS A N 1
ATOM 1474 C CA . HIS A 1 191 ? 4.562 28.609 18.984 1 92.75 191 HIS A CA 1
ATOM 1475 C C . HIS A 1 191 ? 5.746 29.141 19.797 1 92.75 191 HIS A C 1
ATOM 1477 O O . HIS A 1 191 ? 6.895 28.781 19.531 1 92.75 191 HIS A O 1
ATOM 1483 N N . ARG A 1 192 ? 5.414 30.016 20.781 1 93.69 192 ARG A N 1
ATOM 1484 C CA . ARG A 1 192 ? 6.449 30.609 21.625 1 93.69 192 ARG A CA 1
ATOM 1485 C C . ARG A 1 192 ? 7.191 29.547 22.422 1 93.69 192 ARG A C 1
ATOM 1487 O O . ARG A 1 192 ? 8.422 29.578 22.516 1 93.69 192 ARG A O 1
ATOM 1494 N N . ASP A 1 193 ? 6.461 28.625 23 1 94.25 193 ASP A N 1
ATOM 1495 C CA . ASP A 1 193 ? 7.062 27.547 23.781 1 94.25 193 ASP A CA 1
ATOM 1496 C C . ASP A 1 193 ? 7.98 26.688 22.906 1 94.25 193 ASP A C 1
ATOM 1498 O O . ASP A 1 193 ? 9.086 26.344 23.312 1 94.25 193 ASP A O 1
ATOM 1502 N N . LEU A 1 194 ? 7.508 26.359 21.719 1 93.19 194 LEU A N 1
ATOM 1503 C CA . LEU A 1 194 ? 8.289 25.562 20.797 1 93.19 194 LEU A CA 1
ATOM 1504 C C . LEU A 1 194 ? 9.539 26.297 20.344 1 93.19 194 LEU A C 1
ATOM 1506 O O . LEU A 1 194 ? 10.617 25.703 20.234 1 93.19 194 LEU A O 1
ATOM 1510 N N . ALA A 1 195 ? 9.438 27.609 20.141 1 92.88 195 ALA A N 1
ATOM 1511 C CA . ALA A 1 195 ? 10.539 28.453 19.703 1 92.88 195 ALA A CA 1
ATOM 1512 C C . ALA A 1 195 ? 11.656 28.484 20.75 1 92.88 195 ALA A C 1
ATOM 1514 O O . ALA A 1 195 ? 12.836 28.422 20.406 1 92.88 195 ALA A O 1
ATOM 1515 N N . ALA A 1 196 ? 11.258 28.641 21.922 1 92.62 196 ALA A N 1
ATOM 1516 C CA . ALA A 1 196 ? 12.211 28.703 23.031 1 92.62 196 ALA A CA 1
ATOM 1517 C C . ALA A 1 196 ? 13.055 27.438 23.094 1 92.62 196 ALA A C 1
ATOM 1519 O O . ALA A 1 196 ? 14.234 27.484 23.453 1 92.62 196 ALA A O 1
ATOM 1520 N N . GLN A 1 197 ? 12.438 26.312 22.734 1 91.38 197 GLN A N 1
ATOM 1521 C CA . GLN A 1 197 ? 13.133 25.031 22.812 1 91.38 197 GLN A CA 1
ATOM 1522 C C . GLN A 1 197 ? 14.07 24.844 21.609 1 91.38 197 GLN A C 1
ATOM 1524 O O . GLN A 1 197 ? 15.07 24.125 21.703 1 91.38 197 GLN A O 1
ATOM 1529 N N . LEU A 1 198 ? 13.773 25.406 20.5 1 89.25 198 LEU A N 1
ATOM 1530 C CA . LEU A 1 198 ? 14.539 25.203 19.281 1 89.25 198 LEU A CA 1
ATOM 1531 C C . LEU A 1 198 ? 15.438 26.406 19 1 89.25 198 LEU A C 1
ATOM 1533 O O . LEU A 1 198 ? 16.203 26.391 18.016 1 89.25 198 LEU A O 1
ATOM 1537 N N . ASP A 1 199 ? 15.43 27.5 19.875 1 88.75 199 ASP A N 1
ATOM 1538 C CA . ASP A 1 199 ? 16.188 28.734 19.688 1 88.75 199 ASP A CA 1
ATOM 1539 C C . ASP A 1 199 ? 15.836 29.406 18.359 1 88.75 199 ASP A C 1
ATOM 1541 O O . ASP A 1 199 ? 16.719 29.734 17.562 1 88.75 199 ASP A O 1
ATOM 1545 N N . LEU A 1 200 ? 14.555 29.438 18.062 1 89.62 200 LEU A N 1
ATOM 1546 C CA . LEU A 1 200 ? 13.977 30.109 16.891 1 89.62 200 LEU A CA 1
ATOM 1547 C C . LEU A 1 200 ? 13.016 31.203 17.328 1 89.62 200 LEU A C 1
ATOM 1549 O O . LEU A 1 200 ? 12.617 31.266 18.5 1 89.62 200 LEU A O 1
ATOM 1553 N N . ALA A 1 201 ? 12.742 32.094 16.484 1 92.38 201 ALA A N 1
ATOM 1554 C CA . ALA A 1 201 ? 11.672 33.062 16.719 1 92.38 201 ALA A CA 1
ATOM 1555 C C . ALA A 1 201 ? 10.297 32.406 16.609 1 92.38 201 ALA A C 1
ATOM 1557 O O . ALA A 1 201 ? 10.109 31.5 15.773 1 92.38 201 ALA A O 1
ATOM 1558 N N . ALA A 1 202 ? 9.414 32.844 17.453 1 91.5 202 ALA A N 1
ATOM 1559 C CA . ALA A 1 202 ? 8.062 32.281 17.438 1 91.5 202 ALA A CA 1
ATOM 1560 C C . ALA A 1 202 ? 7.438 32.375 16.047 1 91.5 202 ALA A C 1
ATOM 1562 O O . ALA A 1 202 ? 6.73 31.453 15.617 1 91.5 202 ALA A O 1
ATOM 1563 N N . GLY A 1 203 ? 7.691 33.438 15.359 1 90.5 203 GLY A N 1
ATOM 1564 C CA . GLY A 1 203 ? 7.188 33.594 14 1 90.5 203 GLY A CA 1
ATOM 1565 C C . GLY A 1 203 ? 7.695 32.531 13.047 1 90.5 203 GLY A C 1
ATOM 1566 O O . GLY A 1 203 ? 6.945 32.062 12.195 1 90.5 203 GLY A O 1
ATOM 1567 N N . THR A 1 204 ? 8.953 32.219 13.203 1 89.5 204 THR A N 1
ATOM 1568 C CA . THR A 1 204 ? 9.578 31.188 12.367 1 89.5 204 THR A CA 1
ATOM 1569 C C . THR A 1 204 ? 8.938 29.828 12.602 1 89.5 204 THR A C 1
ATOM 1571 O O . THR A 1 204 ? 8.672 29.078 11.648 1 89.5 204 THR A O 1
ATOM 1574 N N . VAL A 1 205 ? 8.664 29.531 13.883 1 91.5 205 VAL A N 1
ATOM 1575 C CA . VAL A 1 205 ? 8.008 28.281 14.234 1 91.5 205 VAL A CA 1
ATOM 1576 C C . VAL A 1 205 ? 6.629 28.219 13.586 1 91.5 205 VAL A C 1
ATOM 1578 O O . VAL A 1 205 ? 6.254 27.203 13.008 1 91.5 205 VAL A O 1
ATOM 1581 N N . GLY A 1 206 ? 5.91 29.344 13.711 1 90 206 GLY A N 1
ATOM 1582 C CA . GLY A 1 206 ? 4.594 29.406 13.102 1 90 206 GLY A CA 1
ATOM 1583 C C . GLY A 1 206 ? 4.621 29.172 11.602 1 90 206 GLY A C 1
ATOM 1584 O O . GLY A 1 206 ? 3.809 28.406 11.078 1 90 206 GLY A O 1
ATOM 1585 N N . GLU A 1 207 ? 5.57 29.812 11.008 1 88.44 207 GLU A N 1
ATOM 1586 C CA . GLU A 1 207 ? 5.703 29.656 9.562 1 88.44 207 GLU A CA 1
ATOM 1587 C C . GLU A 1 207 ? 6.031 28.219 9.188 1 88.44 207 GLU A C 1
ATOM 1589 O O . GLU A 1 207 ? 5.445 27.672 8.25 1 88.44 207 GLU A O 1
ATOM 1594 N N . HIS A 1 208 ? 6.918 27.594 9.891 1 89.12 208 HIS A N 1
ATOM 1595 C CA . HIS A 1 208 ? 7.32 26.219 9.594 1 89.12 208 HIS A CA 1
ATOM 1596 C C . HIS A 1 208 ? 6.172 25.25 9.828 1 89.12 208 HIS A C 1
ATOM 1598 O O . HIS A 1 208 ? 5.965 24.328 9.039 1 89.12 208 HIS A O 1
ATOM 1604 N N . LEU A 1 209 ? 5.449 25.453 10.891 1 90.06 209 LEU A N 1
ATOM 1605 C CA . LEU A 1 209 ? 4.32 24.578 11.164 1 90.06 209 LEU A CA 1
ATOM 1606 C C . LEU A 1 209 ? 3.256 24.703 10.078 1 90.06 209 LEU A C 1
ATOM 1608 O O . LEU A 1 209 ? 2.658 23.703 9.672 1 90.06 209 LEU A O 1
ATOM 1612 N N . GLN A 1 210 ? 3.045 25.938 9.656 1 86.38 210 GLN A N 1
ATOM 1613 C CA . GLN A 1 210 ? 2.105 26.141 8.555 1 86.38 210 GLN A CA 1
ATOM 1614 C C . GLN A 1 210 ? 2.537 25.375 7.312 1 86.38 210 GLN A C 1
ATOM 1616 O O . GLN A 1 210 ? 1.706 24.781 6.625 1 86.38 210 GLN A O 1
ATOM 1621 N N . ARG A 1 211 ? 3.789 25.406 7.047 1 85 211 ARG A N 1
ATOM 1622 C CA . ARG A 1 211 ? 4.312 24.688 5.887 1 85 211 ARG A CA 1
ATOM 1623 C C . ARG A 1 211 ? 4.145 23.188 6.047 1 85 211 ARG A C 1
ATOM 1625 O O . ARG A 1 211 ? 3.801 22.484 5.094 1 85 211 ARG A O 1
ATOM 1632 N N . ILE A 1 212 ? 4.426 22.766 7.188 1 85.31 212 ILE A N 1
ATOM 1633 C CA . ILE A 1 212 ? 4.246 21.344 7.492 1 85.31 212 ILE A CA 1
ATOM 1634 C C . ILE A 1 212 ? 2.785 20.953 7.289 1 85.31 212 ILE A C 1
ATOM 1636 O O . ILE A 1 212 ? 2.49 19.953 6.629 1 85.31 212 ILE A O 1
ATOM 1640 N N . GLU A 1 213 ? 1.937 21.781 7.844 1 86.56 213 GLU A N 1
ATOM 1641 C CA . GLU A 1 213 ? 0.506 21.516 7.734 1 86.56 213 GLU A CA 1
ATOM 1642 C C . GLU A 1 213 ? 0.043 21.562 6.281 1 86.56 213 GLU A C 1
ATOM 1644 O O . GLU A 1 213 ? -0.804 20.766 5.867 1 86.56 213 GLU A O 1
ATOM 1649 N N . ALA A 1 214 ? 0.637 22.453 5.539 1 81.81 214 ALA A N 1
ATOM 1650 C CA . ALA A 1 214 ? 0.343 22.516 4.109 1 81.81 214 ALA A CA 1
ATOM 1651 C C . ALA A 1 214 ? 0.74 21.219 3.41 1 81.81 214 ALA A C 1
ATOM 1653 O O . ALA A 1 214 ? -0.014 20.688 2.588 1 81.81 214 ALA A O 1
ATOM 1654 N N . LYS A 1 215 ? 1.857 20.766 3.744 1 76.5 215 LYS A N 1
ATOM 1655 C CA . LYS A 1 215 ? 2.336 19.516 3.154 1 76.5 215 LYS A CA 1
ATOM 1656 C C . LYS A 1 215 ? 1.454 18.344 3.564 1 76.5 215 LYS A C 1
ATOM 1658 O O . LYS A 1 215 ? 1.126 17.484 2.738 1 76.5 215 LYS A O 1
ATOM 1663 N N . LEU A 1 216 ? 1.094 18.359 4.883 1 74.56 216 LEU A N 1
ATOM 1664 C CA . LEU A 1 216 ? 0.208 17.312 5.375 1 74.56 216 LEU A CA 1
ATOM 1665 C C . LEU A 1 216 ? -1.132 17.344 4.648 1 74.56 216 LEU A C 1
ATOM 1667 O O . LEU A 1 216 ? -1.646 16.312 4.234 1 74.56 216 LEU A O 1
ATOM 1671 N N . ALA A 1 217 ? -1.611 18.578 4.504 1 75.81 217 ALA A N 1
ATOM 1672 C CA . ALA A 1 217 ? -2.898 18.766 3.84 1 75.81 217 ALA A CA 1
ATOM 1673 C C . ALA A 1 217 ? -2.826 18.328 2.375 1 75.81 217 ALA A C 1
ATOM 1675 O O . ALA A 1 217 ? -3.748 17.703 1.862 1 75.81 217 ALA A O 1
ATOM 1676 N N . GLY A 1 218 ? -1.777 18.688 1.769 1 68.81 218 GLY A N 1
ATOM 1677 C CA . GLY A 1 218 ? -1.584 18.281 0.384 1 68.81 218 GLY A CA 1
ATOM 1678 C C . GLY A 1 218 ? -1.523 16.781 0.202 1 68.81 218 GLY A C 1
ATOM 1679 O O . GLY A 1 218 ? -2.133 16.234 -0.722 1 68.81 218 GLY A O 1
ATOM 1680 N N . SER A 1 219 ? -0.696 16.281 1.087 1 62 219 SER A N 1
ATOM 1681 C CA . SER A 1 219 ? -0.569 14.82 1.032 1 62 219 SER A CA 1
ATOM 1682 C C . SER A 1 219 ? -1.918 14.141 1.233 1 62 219 SER A C 1
ATOM 1684 O O . SER A 1 219 ? -2.227 13.156 0.563 1 62 219 SER A O 1
ATOM 1686 N N . TYR A 1 220 ? -2.666 14.734 2.182 1 62.06 220 TYR A N 1
ATOM 1687 C CA . TYR A 1 220 ? -4.008 14.219 2.436 1 62.06 220 TYR A CA 1
ATOM 1688 C C . TYR A 1 220 ? -4.891 14.375 1.204 1 62.06 220 TYR A C 1
ATOM 1690 O O . TYR A 1 220 ? -5.613 13.445 0.831 1 62.06 220 TYR A O 1
ATOM 1698 N N . ALA A 1 221 ? -4.883 15.594 0.687 1 60.22 221 ALA A N 1
ATOM 1699 C CA . ALA A 1 221 ? -5.711 15.875 -0.482 1 60.22 221 ALA A CA 1
ATOM 1700 C C . ALA A 1 221 ? -5.363 14.945 -1.638 1 60.22 221 ALA A C 1
ATOM 1702 O O . ALA A 1 221 ? -6.254 14.469 -2.352 1 60.22 221 ALA A O 1
ATOM 1703 N N . ALA A 1 222 ? -4.07 14.828 -1.723 1 52.94 222 ALA A N 1
ATOM 1704 C CA . ALA A 1 222 ? -3.611 13.938 -2.789 1 52.94 222 ALA A CA 1
ATOM 1705 C C . ALA A 1 222 ? -4.09 12.508 -2.561 1 52.94 222 ALA A C 1
ATOM 1707 O O . ALA A 1 222 ? -4.457 11.812 -3.508 1 52.94 222 ALA A O 1
ATOM 1708 N N . SER A 1 223 ? -4.043 12.25 -1.261 1 51.94 223 SER A N 1
ATOM 1709 C CA . SER A 1 223 ? -4.488 10.914 -0.901 1 51.94 223 SER A CA 1
ATOM 1710 C C . SER A 1 223 ? -6.004 10.781 -1.029 1 51.94 223 SER A C 1
ATOM 1712 O O . SER A 1 223 ? -6.508 9.711 -1.39 1 51.94 223 SER A O 1
ATOM 1714 N N . ALA A 1 224 ? -6.645 11.961 -0.607 1 48.72 224 ALA A N 1
ATOM 1715 C CA . ALA A 1 224 ? -8.102 11.969 -0.657 1 48.72 224 ALA A CA 1
ATOM 1716 C C . ALA A 1 224 ? -8.602 12.062 -2.096 1 48.72 224 ALA A C 1
ATOM 1718 O O . ALA A 1 224 ? -9.688 11.562 -2.418 1 48.72 224 ALA A O 1
ATOM 1719 N N . SER A 1 225 ? -7.879 13.094 -2.871 1 42.47 225 SER A N 1
ATOM 1720 C CA . SER A 1 225 ? -8.273 13.219 -4.27 1 42.47 225 SER A CA 1
ATOM 1721 C C . SER A 1 225 ? -8.156 11.891 -5.004 1 42.47 225 SER A C 1
ATOM 1723 O O . SER A 1 225 ? -8.719 11.719 -6.086 1 42.47 225 SER A O 1
ATOM 1725 N N . LEU A 1 226 ? -7.395 11.148 -4.48 1 36.44 226 LEU A N 1
ATOM 1726 C CA . LEU A 1 226 ? -7.309 9.805 -5.051 1 36.44 226 LEU A CA 1
ATOM 1727 C C . LEU A 1 226 ? -8.469 8.938 -4.578 1 36.44 226 LEU A C 1
ATOM 1729 O O . LEU A 1 226 ? -8.672 7.836 -5.094 1 36.44 226 LEU A O 1
ATOM 1733 N N . GLN A 1 227 ? -8.984 9.359 -3.537 1 36 227 GLN A N 1
ATOM 1734 C CA . GLN A 1 227 ? -10.18 8.648 -3.086 1 36 227 GLN A CA 1
ATOM 1735 C C . GLN A 1 227 ? -11.422 9.117 -3.838 1 36 227 GLN A C 1
ATOM 1737 O O . GLN A 1 227 ? -11.539 10.305 -4.164 1 36 227 GLN A O 1
ATOM 1742 N N . MET B 1 1 ? -13.578 -10.453 8.695 1 87.19 1 MET B N 1
ATOM 1743 C CA . MET B 1 1 ? -12.164 -10.406 8.352 1 87.19 1 MET B CA 1
ATOM 1744 C C . MET B 1 1 ? -11.328 -9.961 9.547 1 87.19 1 MET B C 1
ATOM 1746 O O . MET B 1 1 ? -11.742 -9.086 10.312 1 87.19 1 MET B O 1
ATOM 1750 N N . ARG B 1 2 ? -10.188 -10.672 9.719 1 89.69 2 ARG B N 1
ATOM 1751 C CA . ARG B 1 2 ? -9.289 -10.43 10.844 1 89.69 2 ARG B CA 1
ATOM 1752 C C . ARG B 1 2 ? -7.902 -10.016 10.352 1 89.69 2 ARG B C 1
ATOM 1754 O O . ARG B 1 2 ? -7.578 -10.203 9.172 1 89.69 2 ARG B O 1
ATOM 1761 N N . TYR B 1 3 ? -7.27 -9.281 11.258 1 91.56 3 TYR B N 1
ATOM 1762 C CA . TYR B 1 3 ? -5.863 -9.008 10.977 1 91.56 3 TYR B CA 1
ATOM 1763 C C . TYR B 1 3 ? -4.98 -9.406 12.148 1 91.56 3 TYR B C 1
ATOM 1765 O O . TYR B 1 3 ? -5.461 -9.547 13.273 1 91.56 3 TYR B O 1
ATOM 1773 N N . ALA B 1 4 ? -3.779 -9.68 11.828 1 94.38 4 ALA B N 1
ATOM 1774 C CA . ALA B 1 4 ? -2.723 -9.836 12.828 1 94.38 4 ALA B CA 1
ATOM 1775 C C . ALA B 1 4 ? -1.48 -9.039 12.445 1 94.38 4 ALA B C 1
ATOM 1777 O O . ALA B 1 4 ? -1.002 -9.125 11.312 1 94.38 4 ALA B O 1
ATOM 1778 N N . THR B 1 5 ? -1.09 -8.195 13.328 1 91.19 5 THR B N 1
ATOM 1779 C CA . THR B 1 5 ? 0.223 -7.566 13.219 1 91.19 5 THR B CA 1
ATOM 1780 C C . THR B 1 5 ? 1.258 -8.328 14.047 1 91.19 5 THR B C 1
ATOM 1782 O O . THR B 1 5 ? 1.096 -8.492 15.25 1 91.19 5 THR B O 1
ATOM 1785 N N . VAL B 1 6 ? 2.266 -8.727 13.328 1 94.69 6 VAL B N 1
ATOM 1786 C CA . VAL B 1 6 ? 3.273 -9.562 13.977 1 94.69 6 VAL B CA 1
ATOM 1787 C C . VAL B 1 6 ? 4.668 -9 13.695 1 94.69 6 VAL B C 1
ATOM 1789 O O . VAL B 1 6 ? 4.852 -8.234 12.75 1 94.69 6 VAL B O 1
ATOM 1792 N N . VAL B 1 7 ? 5.609 -9.359 14.562 1 91.94 7 VAL B N 1
ATOM 1793 C CA . VAL B 1 7 ? 7.027 -9.156 14.281 1 91.94 7 VAL B CA 1
ATOM 1794 C C . VAL B 1 7 ? 7.703 -10.5 14.047 1 91.94 7 VAL B C 1
ATOM 1796 O O . VAL B 1 7 ? 7.652 -11.391 14.898 1 91.94 7 VAL B O 1
ATOM 1799 N N . LEU B 1 8 ? 8.25 -10.625 12.852 1 92.56 8 LEU B N 1
ATOM 1800 C CA . LEU B 1 8 ? 9.047 -11.797 12.523 1 92.56 8 LEU B CA 1
ATOM 1801 C C . LEU B 1 8 ? 10.531 -11.547 12.797 1 92.56 8 LEU B C 1
ATOM 1803 O O . LEU B 1 8 ? 11.055 -10.492 12.438 1 92.56 8 LEU B O 1
ATOM 1807 N N . THR B 1 9 ? 11.109 -12.453 13.484 1 90.12 9 THR B N 1
ATOM 1808 C CA . THR B 1 9 ? 12.547 -12.406 13.711 1 90.12 9 THR B CA 1
ATOM 1809 C C . THR B 1 9 ? 13.219 -13.688 13.227 1 90.12 9 THR B C 1
ATOM 1811 O O . THR B 1 9 ? 12.57 -14.727 13.125 1 90.12 9 THR B O 1
ATOM 1814 N N . TRP B 1 10 ? 14.43 -13.539 12.805 1 85.12 10 TRP B N 1
ATOM 1815 C CA . TRP B 1 10 ? 15.195 -14.664 12.281 1 85.12 10 TRP B CA 1
ATOM 1816 C C . TRP B 1 10 ? 16.672 -14.523 12.609 1 85.12 10 TRP B C 1
ATOM 1818 O O . TRP B 1 10 ? 17.141 -13.43 12.961 1 85.12 10 TRP B O 1
ATOM 1828 N N . ALA B 1 11 ? 17.312 -15.75 12.57 1 76.94 11 ALA B N 1
ATOM 1829 C CA . ALA B 1 11 ? 18.766 -15.695 12.75 1 76.94 11 ALA B CA 1
ATOM 1830 C C . ALA B 1 11 ? 19.438 -15.055 11.539 1 76.94 11 ALA B C 1
ATOM 1832 O O . ALA B 1 11 ? 18.969 -15.195 10.414 1 76.94 11 ALA B O 1
ATOM 1833 N N . ASP B 1 12 ? 20.5 -14.422 11.766 1 65.75 12 ASP B N 1
ATOM 1834 C CA . ASP B 1 12 ? 21.25 -13.727 10.727 1 65.75 12 ASP B CA 1
ATOM 1835 C C . ASP B 1 12 ? 21.547 -14.648 9.547 1 65.75 12 ASP B C 1
ATOM 1837 O O . ASP B 1 12 ? 21.844 -15.828 9.734 1 65.75 12 ASP B O 1
ATOM 1841 N N . GLY B 1 13 ? 21.422 -14.078 8.359 1 65.06 13 GLY B N 1
ATOM 1842 C CA . GLY B 1 13 ? 21.766 -14.758 7.125 1 65.06 13 GLY B CA 1
ATOM 1843 C C . GLY B 1 13 ? 20.672 -15.656 6.605 1 65.06 13 GLY B C 1
ATOM 1844 O O . GLY B 1 13 ? 20.797 -16.281 5.547 1 65.06 13 GLY B O 1
ATOM 1845 N N . ARG B 1 14 ? 19.547 -15.625 7.266 1 64.69 14 ARG B N 1
ATOM 1846 C CA . ARG B 1 14 ? 18.562 -16.641 6.902 1 64.69 14 ARG B CA 1
ATOM 1847 C C . ARG B 1 14 ? 17.5 -16.078 5.965 1 64.69 14 ARG B C 1
ATOM 1849 O O . ARG B 1 14 ? 16.844 -16.812 5.238 1 64.69 14 ARG B O 1
ATOM 1856 N N . LEU B 1 15 ? 17.25 -14.805 5.922 1 74.38 15 LEU B N 1
ATOM 1857 C CA . LEU B 1 15 ? 16.141 -14.344 5.098 1 74.38 15 LEU B CA 1
ATOM 1858 C C . LEU B 1 15 ? 16.625 -13.938 3.711 1 74.38 15 LEU B C 1
ATOM 1860 O O . LEU B 1 15 ? 16.281 -14.57 2.711 1 74.38 15 LEU B O 1
ATOM 1864 N N . ASN B 1 16 ? 17.422 -12.781 3.605 1 75.75 16 ASN B N 1
ATOM 1865 C CA . ASN B 1 16 ? 18.016 -12.492 2.301 1 75.75 16 ASN B CA 1
ATOM 1866 C C . ASN B 1 16 ? 19.266 -11.641 2.434 1 75.75 16 ASN B C 1
ATOM 1868 O O . ASN B 1 16 ? 19.406 -10.859 3.375 1 75.75 16 ASN B O 1
ATOM 1872 N N . ALA B 1 17 ? 20.172 -12.023 1.526 1 78.06 17 ALA B N 1
ATOM 1873 C CA . ALA B 1 17 ? 21.484 -11.406 1.55 1 78.06 17 ALA B CA 1
ATOM 1874 C C . ALA B 1 17 ? 21.391 -9.891 1.398 1 78.06 17 ALA B C 1
ATOM 1876 O O . ALA B 1 17 ? 22.219 -9.156 1.954 1 78.06 17 ALA B O 1
ATOM 1877 N N . VAL B 1 18 ? 20.406 -9.422 0.666 1 86.12 18 VAL B N 1
ATOM 1878 C CA . VAL B 1 18 ? 20.234 -7.984 0.457 1 86.12 18 VAL B CA 1
ATOM 1879 C C . VAL B 1 18 ? 19.875 -7.312 1.779 1 86.12 18 VAL B C 1
ATOM 1881 O O . VAL B 1 18 ? 20.531 -6.348 2.188 1 86.12 18 VAL B O 1
ATOM 1884 N N . ASP B 1 19 ? 18.938 -7.84 2.477 1 81.5 19 ASP B N 1
ATOM 1885 C CA . ASP B 1 19 ? 18.516 -7.293 3.762 1 81.5 19 ASP B CA 1
ATOM 1886 C C . ASP B 1 19 ? 19.672 -7.293 4.766 1 81.5 19 ASP B C 1
ATOM 1888 O O . ASP B 1 19 ? 19.844 -6.328 5.516 1 81.5 19 ASP B O 1
ATOM 1892 N N . ASP B 1 20 ? 20.438 -8.352 4.746 1 83.44 20 ASP B N 1
ATOM 1893 C CA . ASP B 1 20 ? 21.562 -8.461 5.656 1 83.44 20 ASP B CA 1
ATOM 1894 C C . ASP B 1 20 ? 22.594 -7.371 5.387 1 83.44 20 ASP B C 1
ATOM 1896 O O . ASP B 1 20 ? 23.156 -6.789 6.32 1 83.44 20 ASP B O 1
ATOM 1900 N N . ALA B 1 21 ? 22.859 -7.195 4.117 1 87.88 21 ALA B N 1
ATOM 1901 C CA . ALA B 1 21 ? 23.844 -6.184 3.738 1 87.88 21 ALA B CA 1
ATOM 1902 C C . ALA B 1 21 ? 23.422 -4.801 4.227 1 87.88 21 ALA B C 1
ATOM 1904 O O . ALA B 1 21 ? 24.234 -4.039 4.742 1 87.88 21 ALA B O 1
ATOM 1905 N N . PHE B 1 22 ? 22.188 -4.453 4.109 1 88.94 22 PHE B N 1
ATOM 1906 C CA . PHE B 1 22 ? 21.688 -3.154 4.547 1 88.94 22 PHE B CA 1
ATOM 1907 C C . PHE B 1 22 ? 21.688 -3.059 6.066 1 88.94 22 PHE B C 1
ATOM 1909 O O . PHE B 1 22 ? 21.969 -1.994 6.629 1 88.94 22 PHE B O 1
ATOM 1916 N N . ALA B 1 23 ? 21.422 -4.164 6.738 1 83.12 23 ALA B N 1
ATOM 1917 C CA . ALA B 1 23 ? 21.375 -4.176 8.203 1 83.12 23 ALA B CA 1
ATOM 1918 C C . ALA B 1 23 ? 22.75 -3.881 8.789 1 83.12 23 ALA B C 1
ATOM 1920 O O . ALA B 1 23 ? 22.859 -3.305 9.875 1 83.12 23 ALA B O 1
ATOM 1921 N N . ARG B 1 24 ? 23.719 -4.211 8.117 1 85.19 24 ARG B N 1
ATOM 1922 C CA .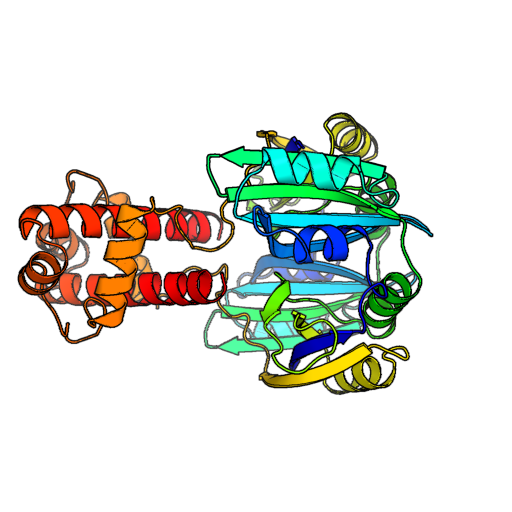 ARG B 1 24 ? 25.094 -4.066 8.609 1 85.19 24 ARG B CA 1
ATOM 1923 C C . ARG B 1 24 ? 25.656 -2.689 8.273 1 85.19 24 ARG B C 1
ATOM 1925 O O . ARG B 1 24 ? 26.734 -2.332 8.727 1 85.19 24 ARG B O 1
ATOM 1932 N N . SER B 1 25 ? 24.953 -1.972 7.477 1 89.5 25 SER B N 1
ATOM 1933 C CA . SER B 1 25 ? 25.422 -0.656 7.059 1 89.5 25 SER B CA 1
ATOM 1934 C C . SER B 1 25 ? 24.984 0.426 8.039 1 89.5 25 SER B C 1
ATOM 1936 O O . SER B 1 25 ? 23.859 0.406 8.531 1 89.5 25 SER B O 1
ATOM 1938 N N . ASP B 1 26 ? 25.828 1.404 8.273 1 88.88 26 ASP B N 1
ATOM 1939 C CA . ASP B 1 26 ? 25.469 2.572 9.07 1 88.88 26 ASP B CA 1
ATOM 1940 C C . ASP B 1 26 ? 25.109 3.76 8.18 1 88.88 26 ASP B C 1
ATOM 1942 O O . ASP B 1 26 ? 24.641 4.785 8.672 1 88.88 26 ASP B O 1
ATOM 1946 N N . ALA B 1 27 ? 25.297 3.633 6.957 1 91.31 27 ALA B N 1
ATOM 1947 C CA . ALA B 1 27 ? 25.141 4.758 6.039 1 91.31 27 ALA B CA 1
ATOM 1948 C C . ALA B 1 27 ? 23.75 4.758 5.402 1 91.31 27 ALA B C 1
ATOM 1950 O O . ALA B 1 27 ? 23.266 5.801 4.957 1 91.31 27 ALA B O 1
ATOM 1951 N N . VAL B 1 28 ? 23.203 3.535 5.266 1 89.75 28 VAL B N 1
ATOM 1952 C CA . VAL B 1 28 ? 21.906 3.408 4.609 1 89.75 28 VAL B CA 1
ATOM 1953 C C . VAL B 1 28 ? 21.125 2.264 5.238 1 89.75 28 VAL B C 1
ATOM 1955 O O . VAL B 1 28 ? 21.703 1.25 5.641 1 89.75 28 VAL B O 1
ATOM 1958 N N . SER B 1 29 ? 19.828 2.447 5.332 1 87.44 29 SER B N 1
ATOM 1959 C CA . SER B 1 29 ? 18.953 1.424 5.898 1 87.44 29 SER B CA 1
ATOM 1960 C C . SER B 1 29 ? 17.688 1.251 5.059 1 87.44 29 SER B C 1
ATOM 1962 O O . SER B 1 29 ? 17.312 2.146 4.301 1 87.44 29 SER B O 1
ATOM 1964 N N . ILE B 1 30 ? 17.141 0.048 5.133 1 89.31 30 ILE B N 1
ATOM 1965 C CA . ILE B 1 30 ? 15.789 -0.191 4.621 1 89.31 30 ILE B CA 1
ATOM 1966 C C . ILE B 1 30 ? 14.766 0.171 5.691 1 89.31 30 ILE B C 1
ATOM 1968 O O . ILE B 1 30 ? 14.742 -0.423 6.773 1 89.31 30 ILE B O 1
ATOM 1972 N N . GLU B 1 31 ? 13.969 1.088 5.383 1 78.12 31 GLU B N 1
ATOM 1973 C CA . GLU B 1 31 ? 12.953 1.512 6.34 1 78.12 31 GLU B CA 1
ATOM 1974 C C . GLU B 1 31 ? 11.695 0.654 6.227 1 78.12 31 GLU B C 1
ATOM 1976 O O . GLU B 1 31 ? 11.047 0.36 7.23 1 78.12 31 GLU B O 1
ATOM 1981 N N . ALA B 1 32 ? 11.391 0.308 5.004 1 85.44 32 ALA B N 1
ATOM 1982 C CA . ALA B 1 32 ? 10.156 -0.438 4.785 1 85.44 32 ALA B CA 1
ATOM 1983 C C . ALA B 1 32 ? 10.211 -1.217 3.473 1 85.44 32 ALA B C 1
ATOM 1985 O O . ALA B 1 32 ? 10.93 -0.834 2.545 1 85.44 32 ALA B O 1
ATOM 1986 N N . ILE B 1 33 ? 9.547 -2.371 3.488 1 89.5 33 ILE B N 1
ATOM 1987 C CA . ILE B 1 33 ? 9.234 -3.09 2.258 1 89.5 33 ILE B CA 1
ATOM 1988 C C . ILE B 1 33 ? 7.828 -2.717 1.787 1 89.5 33 ILE B C 1
ATOM 1990 O O . ILE B 1 33 ? 6.84 -3.012 2.465 1 89.5 33 ILE B O 1
ATOM 1994 N N . ARG B 1 34 ? 7.75 -2.059 0.705 1 84.88 34 ARG B N 1
ATOM 1995 C CA . ARG B 1 34 ? 6.477 -1.548 0.208 1 84.88 34 ARG B CA 1
ATOM 1996 C C . ARG B 1 34 ? 5.699 -2.635 -0.53 1 84.88 34 ARG B C 1
ATOM 1998 O O . ARG B 1 34 ? 4.469 -2.611 -0.563 1 84.88 34 ARG B O 1
ATOM 2005 N N . HI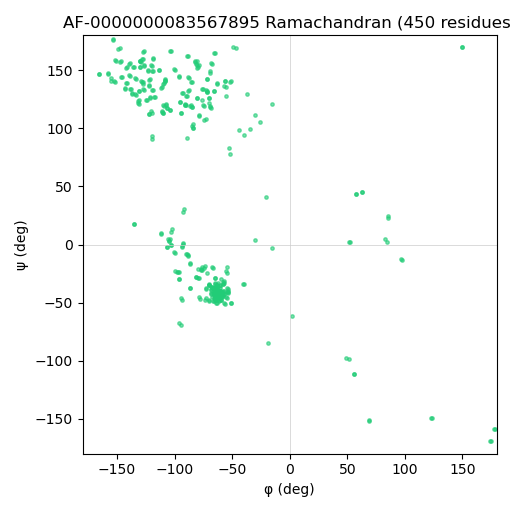S B 1 35 ? 6.504 -3.543 -1.064 1 84.88 35 HIS B N 1
ATOM 2006 C CA . HIS B 1 35 ? 5.867 -4.621 -1.812 1 84.88 35 HIS B CA 1
ATOM 2007 C C . HIS B 1 35 ? 6.844 -5.762 -2.076 1 84.88 35 HIS B C 1
ATOM 2009 O O . HIS B 1 35 ? 8.039 -5.527 -2.266 1 84.88 35 HIS B O 1
ATOM 2015 N N . VAL B 1 36 ? 6.328 -6.879 -2.088 1 87.75 36 VAL B N 1
ATOM 2016 C CA . VAL B 1 36 ? 7.066 -8.062 -2.508 1 87.75 36 VAL B CA 1
ATOM 2017 C C . VAL B 1 36 ? 6.176 -8.945 -3.377 1 87.75 36 VAL B C 1
ATOM 2019 O O . VAL B 1 36 ? 4.992 -9.133 -3.08 1 87.75 36 VAL B O 1
ATOM 2022 N N . ASN B 1 37 ? 6.691 -9.422 -4.484 1 81 37 ASN B N 1
ATOM 2023 C CA . ASN B 1 37 ? 5.973 -10.359 -5.336 1 81 37 ASN B CA 1
ATOM 2024 C C . ASN B 1 37 ? 6.883 -11.484 -5.824 1 81 37 ASN B C 1
ATOM 2026 O O . ASN B 1 37 ? 8.008 -11.234 -6.258 1 81 37 ASN B O 1
ATOM 2030 N N . ALA B 1 38 ? 6.402 -12.625 -5.652 1 81.88 38 ALA B N 1
ATOM 2031 C CA . ALA B 1 38 ? 7.098 -13.727 -6.309 1 81.88 38 ALA B CA 1
ATOM 2032 C C . ALA B 1 38 ? 7.008 -13.602 -7.828 1 81.88 38 ALA B C 1
ATOM 2034 O O . ALA B 1 38 ? 5.961 -13.234 -8.367 1 81.88 38 ALA B O 1
ATOM 2035 N N . VAL B 1 39 ? 8.156 -13.758 -8.406 1 77.81 39 VAL B N 1
ATOM 2036 C CA . VAL B 1 39 ? 8.227 -13.766 -9.867 1 77.81 39 VAL B CA 1
ATOM 2037 C C . VAL B 1 39 ? 8.852 -15.07 -10.352 1 77.81 39 VAL B C 1
ATOM 2039 O O . VAL B 1 39 ? 10.039 -15.32 -10.133 1 77.81 39 VAL B O 1
ATOM 2042 N N . GLY B 1 40 ? 7.977 -15.867 -11.023 1 74.56 40 GLY B N 1
ATOM 2043 C CA . GLY B 1 40 ? 8.469 -17.172 -11.445 1 74.56 40 GLY B CA 1
ATOM 2044 C C . GLY B 1 40 ? 8.727 -18.109 -10.281 1 74.56 40 GLY B C 1
ATOM 2045 O O . GLY B 1 40 ? 8.055 -18.047 -9.258 1 74.56 40 GLY B O 1
ATOM 2046 N N . ASP B 1 41 ? 9.695 -19.062 -10.43 1 76.38 41 ASP B N 1
ATOM 2047 C CA . ASP B 1 41 ? 9.906 -20.125 -9.453 1 76.38 41 ASP B CA 1
ATOM 2048 C C . ASP B 1 41 ? 11.031 -19.766 -8.484 1 76.38 41 ASP B C 1
ATOM 2050 O O . ASP B 1 41 ? 11.047 -20.25 -7.344 1 76.38 41 ASP B O 1
ATOM 2054 N N . ASP B 1 42 ? 11.898 -18.891 -8.945 1 83.12 42 ASP B N 1
ATOM 2055 C CA . ASP B 1 42 ? 13.086 -18.766 -8.102 1 83.12 42 ASP B CA 1
ATOM 2056 C C . ASP B 1 42 ? 13.445 -17.297 -7.891 1 83.12 42 ASP B C 1
ATOM 2058 O O . ASP B 1 42 ? 14.594 -16.984 -7.566 1 83.12 42 ASP B O 1
ATOM 2062 N N . ARG B 1 43 ? 12.508 -16.422 -8.141 1 87.69 43 ARG B N 1
ATOM 2063 C CA . ARG B 1 43 ? 12.828 -15 -7.984 1 87.69 43 ARG B CA 1
ATOM 2064 C C . ARG B 1 43 ? 11.664 -14.25 -7.352 1 87.69 43 ARG B C 1
ATOM 2066 O O . ARG B 1 43 ? 10.523 -14.727 -7.371 1 87.69 43 ARG B O 1
ATOM 2073 N N . TYR B 1 44 ? 11.977 -13.188 -6.742 1 89 44 TYR B N 1
ATOM 2074 C CA . TYR B 1 44 ? 10.961 -12.25 -6.27 1 89 44 TYR B CA 1
ATOM 2075 C C . TYR B 1 44 ? 11.422 -10.812 -6.457 1 89 44 TYR B C 1
ATOM 2077 O O . TYR B 1 44 ? 12.617 -10.547 -6.605 1 89 44 TYR B O 1
ATOM 2085 N N . VAL B 1 45 ? 10.516 -9.914 -6.613 1 89.06 45 VAL B N 1
ATOM 2086 C CA . VAL B 1 45 ? 10.781 -8.484 -6.715 1 89.06 45 VAL B CA 1
ATOM 2087 C C . VAL B 1 45 ? 10.312 -7.777 -5.449 1 89.06 45 VAL B C 1
ATOM 2089 O O . VAL B 1 45 ? 9.289 -8.148 -4.871 1 89.06 45 VAL B O 1
ATOM 2092 N N . GLU B 1 46 ? 11.102 -6.844 -5.047 1 91.06 46 GLU B N 1
ATOM 2093 C CA . GLU B 1 46 ? 10.703 -6.035 -3.896 1 91.06 46 GLU B CA 1
ATOM 2094 C C . GLU B 1 46 ? 10.922 -4.551 -4.164 1 91.06 46 GLU B C 1
ATOM 2096 O O . GLU B 1 46 ? 11.859 -4.176 -4.875 1 91.06 46 GLU B O 1
ATOM 2101 N N . LEU B 1 47 ? 10.047 -3.781 -3.697 1 90.75 47 LEU B N 1
ATOM 2102 C CA . LEU B 1 47 ? 10.195 -2.332 -3.621 1 90.75 47 LEU B CA 1
ATOM 2103 C C . LEU B 1 47 ? 10.508 -1.892 -2.195 1 90.75 47 LEU B C 1
ATOM 2105 O O . LEU B 1 47 ? 9.703 -2.096 -1.286 1 90.75 47 LEU B O 1
ATOM 2109 N N . LEU B 1 48 ? 11.711 -1.316 -2.029 1 91.25 48 LEU B N 1
ATOM 2110 C CA . LEU B 1 48 ? 12.219 -0.966 -0.708 1 91.25 48 LEU B CA 1
ATOM 2111 C C . LEU B 1 48 ? 12.234 0.547 -0.517 1 91.25 48 LEU B C 1
ATOM 2113 O O . LEU B 1 48 ? 12.594 1.288 -1.436 1 91.25 48 LEU B O 1
ATOM 2117 N N . GLU B 1 49 ? 11.859 0.994 0.63 1 85.38 49 GLU B N 1
ATOM 2118 C CA . GLU B 1 49 ? 12.117 2.365 1.059 1 85.38 49 GLU B CA 1
ATOM 2119 C C . GLU B 1 49 ? 13.453 2.473 1.783 1 85.38 49 GLU B C 1
ATOM 2121 O O . GLU B 1 49 ? 13.703 1.752 2.754 1 85.38 49 GLU B O 1
ATOM 2126 N N . LEU B 1 50 ? 14.195 3.402 1.272 1 86.88 50 LEU B N 1
ATOM 2127 C CA . LEU B 1 50 ? 15.547 3.553 1.805 1 86.88 50 LEU B CA 1
ATOM 2128 C C . LEU B 1 50 ? 15.703 4.887 2.527 1 86.88 50 LEU B C 1
ATOM 2130 O O . LEU B 1 50 ? 15.031 5.863 2.184 1 86.88 50 LEU B O 1
ATOM 2134 N N . ARG B 1 51 ? 16.547 4.891 3.5 1 80.88 51 ARG B N 1
ATOM 2135 C CA . ARG B 1 51 ? 16.984 6.109 4.18 1 80.88 51 ARG B CA 1
ATOM 2136 C C . ARG B 1 51 ? 18.5 6.137 4.352 1 80.88 51 ARG B C 1
ATOM 2138 O O . ARG B 1 51 ? 19.094 5.164 4.816 1 80.88 51 ARG B O 1
ATOM 2145 N N . GLY B 1 52 ? 19.031 7.246 3.924 1 83.75 52 GLY B N 1
ATOM 2146 C CA . GLY B 1 52 ? 20.469 7.391 4.078 1 83.75 52 GLY B CA 1
ATOM 2147 C C . GLY B 1 52 ? 21.188 7.66 2.77 1 83.75 52 GLY B C 1
ATOM 2148 O O . GLY B 1 52 ? 20.641 8.328 1.885 1 83.75 52 GLY B O 1
ATOM 2149 N N . ASP B 1 53 ? 22.422 7.211 2.646 1 91.06 53 ASP B N 1
ATOM 2150 C CA . ASP B 1 53 ? 23.266 7.438 1.482 1 91.06 53 ASP B CA 1
ATOM 2151 C C . ASP B 1 53 ? 22.906 6.492 0.34 1 91.06 53 ASP B C 1
ATOM 2153 O O . ASP B 1 53 ? 23.25 5.309 0.37 1 91.06 53 ASP B O 1
ATOM 2157 N N . LEU B 1 54 ? 22.328 7.07 -0.72 1 90.56 54 LEU B N 1
ATOM 2158 C CA . LEU B 1 54 ? 21.828 6.246 -1.814 1 90.56 54 LEU B CA 1
ATOM 2159 C C . LEU B 1 54 ? 22.969 5.734 -2.682 1 90.56 54 LEU B C 1
ATOM 2161 O O . LEU B 1 54 ? 22.828 4.738 -3.393 1 90.56 54 LEU B O 1
ATOM 2165 N N . LYS B 1 55 ? 24.094 6.383 -2.645 1 94.69 55 LYS B N 1
ATOM 2166 C CA . LYS B 1 55 ? 25.266 5.828 -3.312 1 94.69 55 LYS B CA 1
ATOM 2167 C C . LYS B 1 55 ? 25.719 4.531 -2.648 1 94.69 55 LYS B C 1
ATOM 2169 O O . LYS B 1 55 ? 26.094 3.574 -3.332 1 94.69 55 LYS B O 1
ATOM 2174 N N . ARG B 1 56 ? 25.703 4.605 -1.357 1 95.69 56 ARG B N 1
ATOM 2175 C CA . ARG B 1 56 ? 26.047 3.398 -0.612 1 95.69 56 ARG B CA 1
ATOM 2176 C C . ARG B 1 56 ? 25.031 2.291 -0.864 1 95.69 56 ARG B C 1
ATOM 2178 O O . ARG B 1 56 ? 25.391 1.114 -0.944 1 95.69 56 ARG B O 1
ATOM 2185 N N . ALA B 1 57 ? 23.75 2.643 -0.937 1 95.25 57 ALA B N 1
ATOM 2186 C CA . ALA B 1 57 ? 22.719 1.658 -1.252 1 95.25 57 ALA B CA 1
ATOM 2187 C C . ALA B 1 57 ? 23.016 0.941 -2.562 1 95.25 57 ALA B C 1
ATOM 2189 O O . ALA B 1 57 ? 22.938 -0.288 -2.639 1 95.25 57 ALA B O 1
ATOM 2190 N N . ARG B 1 58 ? 23.391 1.704 -3.564 1 95.62 58 ARG B N 1
ATOM 2191 C CA . ARG B 1 58 ? 23.734 1.125 -4.859 1 95.62 58 ARG B CA 1
ATOM 2192 C C . ARG B 1 58 ? 24.938 0.202 -4.75 1 95.62 58 ARG B C 1
ATOM 2194 O O . ARG B 1 58 ? 24.969 -0.877 -5.344 1 95.62 58 ARG B O 1
ATOM 2201 N N . ALA B 1 59 ? 25.875 0.625 -3.98 1 96.56 59 ALA B N 1
ATOM 2202 C CA . ALA B 1 59 ? 27.062 -0.187 -3.795 1 96.56 59 ALA B CA 1
ATOM 2203 C C . ALA B 1 59 ? 26.734 -1.512 -3.115 1 96.56 59 ALA B C 1
ATOM 2205 O O . ALA B 1 59 ? 27.25 -2.562 -3.506 1 96.56 59 ALA B O 1
ATOM 2206 N N . LEU B 1 60 ? 25.891 -1.48 -2.129 1 95.56 60 LEU B N 1
ATOM 2207 C CA . LEU B 1 60 ? 25.5 -2.693 -1.425 1 95.56 60 LEU B CA 1
ATOM 2208 C C . LEU B 1 60 ? 24.766 -3.65 -2.361 1 95.56 60 LEU B C 1
ATOM 2210 O O . LEU B 1 60 ? 24.984 -4.863 -2.314 1 95.56 60 LEU B O 1
ATOM 2214 N N . LEU B 1 61 ? 23.875 -3.104 -3.172 1 95.06 61 LEU B N 1
ATOM 2215 C CA . LEU B 1 61 ? 23.125 -3.932 -4.109 1 95.06 61 LEU B CA 1
ATOM 2216 C C . LEU B 1 61 ? 24.047 -4.504 -5.184 1 95.06 61 LEU B C 1
ATOM 2218 O O . LEU B 1 61 ? 23.891 -5.66 -5.586 1 95.06 61 LEU B O 1
ATOM 2222 N N . ASP B 1 62 ? 24.984 -3.73 -5.609 1 94.62 62 ASP B N 1
ATOM 2223 C CA . ASP B 1 62 ? 25.969 -4.188 -6.59 1 94.62 62 ASP B CA 1
ATOM 2224 C C . ASP B 1 62 ? 26.766 -5.367 -6.055 1 94.62 62 ASP B C 1
ATOM 2226 O O . ASP B 1 62 ? 27.109 -6.289 -6.801 1 94.62 62 ASP B O 1
ATOM 2230 N N . ASP B 1 63 ? 27 -5.355 -4.82 1 93.94 63 ASP B N 1
ATOM 2231 C CA . ASP B 1 63 ? 27.859 -6.348 -4.195 1 93.94 63 ASP B CA 1
ATOM 2232 C C . ASP B 1 63 ? 27.062 -7.57 -3.75 1 93.94 63 ASP B C 1
ATOM 2234 O O . ASP B 1 63 ? 27.641 -8.562 -3.301 1 93.94 63 ASP B O 1
ATOM 2238 N N . SER B 1 64 ? 25.766 -7.508 -3.828 1 90.44 64 SER B N 1
ATOM 2239 C CA . SER B 1 64 ? 24.938 -8.602 -3.348 1 90.44 64 SER B CA 1
ATOM 2240 C C . SER B 1 64 ? 24.656 -9.617 -4.457 1 90.44 64 SER B C 1
ATOM 2242 O O . SER B 1 64 ? 24.031 -9.289 -5.465 1 90.44 64 SER B O 1
ATOM 2244 N N . PRO B 1 65 ? 25.062 -10.836 -4.258 1 86 65 PRO B N 1
ATOM 2245 C CA . PRO B 1 65 ? 24.844 -11.844 -5.305 1 86 65 PRO B CA 1
ATOM 2246 C C . PRO B 1 65 ? 23.375 -12.156 -5.527 1 86 65 PRO B C 1
ATOM 2248 O O . PRO B 1 65 ? 22.984 -12.617 -6.609 1 86 65 PRO B O 1
ATOM 2251 N N . ASP B 1 66 ? 22.547 -11.852 -4.582 1 86.88 66 ASP B N 1
ATOM 2252 C CA . ASP B 1 66 ? 21.125 -12.18 -4.691 1 86.88 66 ASP B CA 1
ATOM 2253 C C . ASP B 1 66 ? 20.375 -11.078 -5.422 1 86.88 66 ASP B C 1
ATOM 2255 O O . ASP B 1 66 ? 19.219 -11.273 -5.828 1 86.88 66 ASP B O 1
ATOM 2259 N N . ALA B 1 67 ? 20.984 -9.938 -5.527 1 91.44 67 ALA B N 1
ATOM 2260 C CA . ALA B 1 67 ? 20.359 -8.852 -6.293 1 91.44 67 ALA B CA 1
ATOM 2261 C C . ALA B 1 67 ? 20.656 -9 -7.781 1 91.44 67 ALA B C 1
ATOM 2263 O O . ALA B 1 67 ? 21.75 -8.641 -8.242 1 91.44 67 ALA B O 1
ATOM 2264 N N . LEU B 1 68 ? 19.781 -9.492 -8.523 1 90.88 68 LEU B N 1
ATOM 2265 C CA . LEU B 1 68 ? 19.969 -9.797 -9.938 1 90.88 68 LEU B CA 1
ATOM 2266 C C . LEU B 1 68 ? 19.875 -8.523 -10.781 1 90.88 68 LEU B C 1
ATOM 2268 O O . LEU B 1 68 ? 20.656 -8.328 -11.711 1 90.88 68 LEU B O 1
ATOM 2272 N N . GLU B 1 69 ? 18.922 -7.723 -10.578 1 90.5 69 GLU B N 1
ATOM 2273 C CA . GLU B 1 69 ? 18.672 -6.414 -11.18 1 90.5 69 GLU B CA 1
ATOM 2274 C C . GLU B 1 69 ? 18.109 -5.434 -10.164 1 90.5 69 GLU B C 1
ATOM 2276 O O . GLU B 1 69 ? 17.328 -5.82 -9.289 1 90.5 69 GLU B O 1
ATOM 2281 N N . TYR B 1 70 ? 18.594 -4.23 -10.242 1 93.19 70 TYR B N 1
ATOM 2282 C CA . TYR B 1 70 ? 18.078 -3.244 -9.305 1 93.19 70 TYR B CA 1
ATOM 2283 C C . TYR B 1 70 ? 18.141 -1.839 -9.898 1 93.19 70 TYR B C 1
ATOM 2285 O O . TYR B 1 70 ? 18.859 -1.601 -10.867 1 93.19 70 TYR B O 1
ATOM 2293 N N . ASP B 1 71 ? 17.328 -0.992 -9.352 1 92.5 71 ASP B N 1
ATOM 2294 C CA . ASP B 1 71 ? 17.375 0.445 -9.602 1 92.5 71 ASP B CA 1
ATOM 2295 C C . ASP B 1 71 ? 17.047 1.235 -8.336 1 92.5 71 ASP B C 1
ATOM 2297 O O . ASP B 1 71 ? 16.172 0.854 -7.57 1 92.5 71 ASP B O 1
ATOM 2301 N N . VAL B 1 72 ? 17.844 2.227 -8.094 1 91.44 72 VAL B N 1
ATOM 2302 C CA . VAL B 1 72 ? 17.656 3.078 -6.926 1 91.44 72 VAL B CA 1
ATOM 2303 C C . VAL B 1 72 ? 17.359 4.512 -7.367 1 91.44 72 VAL B C 1
ATOM 2305 O O . VAL B 1 72 ? 18.078 5.062 -8.203 1 91.44 72 VAL B O 1
ATOM 2308 N N . THR B 1 73 ? 16.25 5.035 -6.836 1 85.12 73 THR B N 1
ATOM 2309 C CA . THR B 1 73 ? 15.93 6.43 -7.105 1 85.12 73 THR B CA 1
ATOM 2310 C C . THR B 1 73 ? 15.641 7.18 -5.805 1 85.12 73 THR B C 1
ATOM 2312 O O . THR B 1 73 ? 15.328 6.562 -4.785 1 85.12 73 THR B O 1
ATOM 2315 N N . GLY B 1 74 ? 15.797 8.445 -5.879 1 77.12 74 GLY B N 1
ATOM 2316 C CA . GLY B 1 74 ? 15.531 9.289 -4.723 1 77.12 74 GLY B CA 1
ATOM 2317 C C . GLY B 1 74 ? 16.391 10.539 -4.68 1 77.12 74 GLY B C 1
ATOM 2318 O O . GLY B 1 74 ? 17.188 10.781 -5.586 1 77.12 74 GLY B O 1
ATOM 2319 N N . GLU B 1 75 ? 15.969 11.344 -3.752 1 66.25 75 GLU B N 1
ATOM 2320 C CA . GLU B 1 75 ? 16.719 12.562 -3.508 1 66.25 75 GLU B CA 1
ATOM 2321 C C . GLU B 1 75 ? 17.203 12.641 -2.062 1 66.25 75 GLU B C 1
ATOM 2323 O O . GLU B 1 75 ? 16.531 12.164 -1.15 1 66.25 75 GLU B O 1
ATOM 2328 N N . ARG B 1 76 ? 18.469 13.18 -1.931 1 68.69 76 ARG B N 1
ATOM 2329 C CA . ARG B 1 76 ? 19.094 13.414 -0.632 1 68.69 76 ARG B CA 1
ATOM 2330 C C . ARG B 1 76 ? 19.141 12.133 0.191 1 68.69 76 ARG B C 1
ATOM 2332 O O . ARG B 1 76 ? 19.859 11.188 -0.168 1 68.69 76 ARG B O 1
ATOM 2339 N N . VAL B 1 77 ? 18.406 12 1.282 1 72.88 77 VAL B N 1
ATOM 2340 C CA . VAL B 1 77 ? 18.625 10.914 2.232 1 72.88 77 VAL B CA 1
ATOM 2341 C C . VAL B 1 77 ? 17.438 9.945 2.191 1 72.88 77 VAL B C 1
ATOM 2343 O O . VAL B 1 77 ? 17.375 9.008 2.99 1 72.88 77 VAL B O 1
ATOM 2346 N N . ARG B 1 78 ? 16.562 10.102 1.241 1 73.69 78 ARG B N 1
ATOM 2347 C CA . ARG B 1 78 ? 15.43 9.195 1.072 1 73.69 78 ARG B CA 1
ATOM 2348 C C . ARG B 1 78 ? 15.359 8.672 -0.356 1 73.69 78 ARG B C 1
ATOM 2350 O O . ARG B 1 78 ? 15.586 9.414 -1.312 1 73.69 78 ARG B O 1
ATOM 2357 N N . GLY B 1 79 ? 15.156 7.367 -0.417 1 81.12 79 GLY B N 1
ATOM 2358 C CA . GLY B 1 79 ? 15.07 6.777 -1.744 1 81.12 79 GLY B CA 1
ATOM 2359 C C . GLY B 1 79 ? 14.25 5.5 -1.774 1 81.12 79 GLY B C 1
ATOM 2360 O O . GLY B 1 79 ? 13.664 5.109 -0.765 1 81.12 79 GLY B O 1
ATOM 2361 N N . VAL B 1 80 ? 14.078 5.004 -2.904 1 88.25 80 VAL B N 1
ATOM 2362 C CA . VAL B 1 80 ? 13.391 3.742 -3.166 1 88.25 80 VAL B CA 1
ATOM 2363 C C . VAL B 1 80 ? 14.266 2.85 -4.043 1 88.25 80 VAL B C 1
ATOM 2365 O O . VAL B 1 80 ? 14.961 3.336 -4.941 1 88.25 80 VAL B O 1
ATOM 2368 N N . ALA B 1 81 ? 14.266 1.62 -3.742 1 92.69 81 ALA B N 1
ATOM 2369 C CA . ALA B 1 81 ? 14.977 0.646 -4.566 1 92.69 81 ALA B CA 1
ATOM 2370 C C . ALA B 1 81 ? 14.023 -0.426 -5.09 1 92.69 81 ALA B C 1
ATOM 2372 O O . ALA B 1 81 ? 13.211 -0.966 -4.336 1 92.69 81 ALA B O 1
ATOM 2373 N N . TYR B 1 82 ? 14.039 -0.587 -6.352 1 92.69 82 TYR B N 1
ATOM 2374 C CA . TYR B 1 82 ? 13.484 -1.771 -6.992 1 92.69 82 TYR B CA 1
ATOM 2375 C C . TYR B 1 82 ? 14.539 -2.855 -7.156 1 92.69 82 TYR B C 1
ATOM 2377 O O . TYR B 1 82 ? 15.578 -2.629 -7.789 1 92.69 82 TYR B O 1
ATOM 2385 N N . VAL B 1 83 ? 14.281 -4.051 -6.527 1 93.5 83 VAL B N 1
ATOM 2386 C CA . VAL B 1 83 ? 15.305 -5.09 -6.547 1 93.5 83 VAL B CA 1
ATOM 2387 C C . VAL B 1 83 ? 14.688 -6.418 -6.98 1 93.5 83 VAL B C 1
ATOM 2389 O O . VAL B 1 83 ? 13.688 -6.863 -6.41 1 93.5 83 VAL B O 1
ATOM 2392 N N . GLN B 1 84 ? 15.18 -6.98 -8.031 1 91.12 84 GLN B N 1
ATOM 2393 C CA . GLN B 1 84 ? 14.914 -8.375 -8.359 1 91.12 84 GLN B CA 1
ATOM 2394 C C . GLN B 1 84 ? 15.898 -9.305 -7.656 1 91.12 84 GLN B C 1
ATOM 2396 O O . GLN B 1 84 ? 17.109 -9.219 -7.883 1 91.12 84 GLN B O 1
ATOM 2401 N N . CYS B 1 85 ? 15.344 -10.188 -6.836 1 91.31 85 CYS B N 1
ATOM 2402 C CA . CYS B 1 85 ? 16.188 -11.016 -5.984 1 91.31 85 CYS B CA 1
ATOM 2403 C C . CYS B 1 85 ? 15.984 -12.492 -6.293 1 91.31 85 CYS B C 1
ATOM 2405 O O . CYS B 1 85 ? 14.875 -12.914 -6.645 1 91.31 85 CYS B O 1
ATOM 2407 N N . ARG B 1 86 ? 17 -13.203 -6.109 1 88.19 86 ARG B N 1
ATOM 2408 C CA . ARG B 1 86 ? 16.859 -14.656 -6.062 1 88.19 86 ARG B CA 1
ATOM 2409 C C . ARG B 1 86 ? 16.172 -15.102 -4.777 1 88.19 86 ARG B C 1
ATOM 2411 O O . ARG B 1 86 ? 16.438 -14.562 -3.703 1 88.19 86 ARG B O 1
ATOM 2418 N N . THR B 1 87 ? 15.18 -15.969 -5.008 1 79.5 87 THR B N 1
ATOM 2419 C CA . THR B 1 87 ? 14.469 -16.469 -3.834 1 79.5 87 THR B CA 1
ATOM 2420 C C . THR B 1 87 ? 15.336 -17.438 -3.045 1 79.5 87 THR B C 1
ATOM 2422 O O . THR B 1 87 ? 16.016 -18.281 -3.629 1 79.5 87 THR B O 1
ATOM 2425 N N . VAL B 1 88 ? 15.352 -17.141 -1.77 1 78 88 VAL B N 1
ATOM 2426 C CA . VAL B 1 88 ? 15.961 -18.109 -0.873 1 78 88 VAL B CA 1
ATOM 2427 C C . VAL B 1 88 ? 14.867 -18.891 -0.141 1 78 88 VAL B C 1
ATOM 2429 O O . VAL B 1 88 ? 13.703 -18.484 -0.129 1 78 88 VAL B O 1
ATOM 2432 N N . GLY B 1 89 ? 15.258 -20.016 0.511 1 79.5 89 GLY B N 1
ATOM 2433 C CA . GLY B 1 89 ? 14.336 -20.984 1.104 1 79.5 89 GLY B CA 1
ATOM 2434 C C . GLY B 1 89 ? 13.305 -20.344 2.016 1 79.5 89 GLY B C 1
ATOM 2435 O O . GLY B 1 89 ? 12.102 -20.453 1.782 1 79.5 89 GLY B O 1
ATOM 2436 N N . PRO B 1 90 ? 13.781 -19.5 2.957 1 80.94 90 PRO B N 1
ATOM 2437 C CA . PRO B 1 90 ? 12.828 -18.953 3.932 1 80.94 90 PRO B CA 1
ATOM 2438 C C . PRO B 1 90 ? 11.859 -17.953 3.314 1 80.94 90 PRO B C 1
ATOM 2440 O O . PRO B 1 90 ? 10.688 -17.906 3.701 1 80.94 90 PRO B O 1
ATOM 2443 N N . VAL B 1 91 ? 12.289 -17.172 2.357 1 84.75 91 VAL B N 1
ATOM 2444 C CA . VAL B 1 91 ? 11.414 -16.219 1.698 1 84.75 91 VAL B CA 1
ATOM 2445 C C . VAL B 1 91 ? 10.367 -16.953 0.865 1 84.75 91 VAL B C 1
ATOM 2447 O O . VAL B 1 91 ? 9.188 -16.609 0.893 1 84.75 91 VAL B O 1
ATOM 2450 N N . ASP B 1 92 ? 10.867 -17.953 0.211 1 86.44 92 ASP B N 1
ATOM 2451 C CA . ASP B 1 92 ? 9.953 -18.781 -0.577 1 86.44 92 ASP B CA 1
ATOM 2452 C C . ASP B 1 92 ? 8.867 -19.391 0.306 1 86.44 92 ASP B C 1
ATOM 2454 O O . ASP B 1 92 ? 7.688 -19.391 -0.053 1 86.44 92 ASP B O 1
ATOM 2458 N N . ASP B 1 93 ? 9.305 -19.891 1.396 1 89 93 ASP B N 1
ATOM 2459 C CA . ASP B 1 93 ? 8.375 -20.516 2.33 1 89 93 ASP B CA 1
ATOM 2460 C C . ASP B 1 93 ? 7.348 -19.5 2.836 1 89 93 ASP B C 1
ATOM 2462 O O . ASP B 1 93 ? 6.156 -19.812 2.926 1 89 93 ASP B O 1
ATOM 2466 N N . LEU B 1 94 ? 7.805 -18.359 3.176 1 90.5 94 LEU B N 1
ATOM 2467 C CA . LEU B 1 94 ? 6.922 -17.328 3.721 1 90.5 94 LEU B CA 1
ATOM 2468 C C . LEU B 1 94 ? 5.898 -16.891 2.682 1 90.5 94 LEU B C 1
ATOM 2470 O O . LEU B 1 94 ? 4.711 -16.734 2.994 1 90.5 94 LEU B O 1
ATOM 2474 N N . LEU B 1 95 ? 6.352 -16.672 1.474 1 88.56 95 LEU B N 1
ATOM 2475 C CA . LEU B 1 95 ? 5.441 -16.281 0.403 1 88.56 95 LEU B CA 1
ATOM 2476 C C . LEU B 1 95 ? 4.434 -17.391 0.111 1 88.56 95 LEU B C 1
ATOM 2478 O O . LEU B 1 95 ? 3.26 -17.125 -0.146 1 88.56 95 LEU B O 1
ATOM 2482 N N . ALA B 1 96 ? 4.914 -18.656 0.168 1 88.25 96 ALA B N 1
ATOM 2483 C CA . ALA B 1 96 ? 4.031 -19.797 -0.05 1 88.25 96 ALA B CA 1
ATOM 2484 C C . ALA B 1 96 ? 2.955 -19.875 1.029 1 88.25 96 ALA B C 1
ATOM 2486 O O . ALA B 1 96 ? 1.806 -20.219 0.746 1 88.25 96 ALA B O 1
ATOM 2487 N N . ILE B 1 97 ? 3.344 -19.594 2.244 1 91.75 97 ILE B N 1
ATOM 2488 C CA . ILE B 1 97 ? 2.408 -19.609 3.361 1 91.75 97 ILE B CA 1
ATOM 2489 C C . ILE B 1 97 ? 1.296 -18.594 3.125 1 91.75 97 ILE B C 1
ATOM 2491 O O . ILE B 1 97 ? 0.118 -18.891 3.338 1 91.75 97 ILE B O 1
ATOM 2495 N N . LEU B 1 98 ? 1.659 -17.375 2.656 1 89.12 98 LEU B N 1
ATOM 2496 C CA . LEU B 1 98 ? 0.663 -16.344 2.375 1 89.12 98 LEU B CA 1
ATOM 2497 C C . LEU B 1 98 ? -0.314 -16.812 1.302 1 89.12 98 LEU B C 1
ATOM 2499 O O . LEU B 1 98 ? -1.523 -16.609 1.425 1 89.12 98 LEU B O 1
ATOM 2503 N N . ASP B 1 99 ? 0.262 -17.484 0.322 1 84.75 99 ASP B N 1
ATOM 2504 C CA . ASP B 1 99 ? -0.539 -17.969 -0.797 1 84.75 99 ASP B CA 1
ATOM 2505 C C . ASP B 1 99 ? -1.456 -19.109 -0.362 1 84.75 99 ASP B C 1
ATOM 2507 O O . ASP B 1 99 ? -2.66 -19.078 -0.625 1 84.75 99 ASP B O 1
ATOM 2511 N N . GLU B 1 100 ? -0.916 -20.062 0.346 1 87.56 100 GLU B N 1
ATOM 2512 C CA . GLU B 1 100 ? -1.635 -21.266 0.744 1 87.56 100 GLU B CA 1
ATOM 2513 C C . GLU B 1 100 ? -2.779 -20.938 1.698 1 87.56 100 GLU B C 1
ATOM 2515 O O . GLU B 1 100 ? -3.836 -21.578 1.648 1 87.56 100 GLU B O 1
ATOM 2520 N N . HIS B 1 101 ? -2.574 -19.953 2.477 1 90.06 101 HIS B N 1
ATOM 2521 C CA . HIS B 1 101 ? -3.572 -19.656 3.496 1 90.06 101 HIS B CA 1
ATOM 2522 C C . HIS B 1 101 ? -4.387 -18.422 3.119 1 90.06 101 HIS B C 1
ATOM 2524 O O . HIS B 1 101 ? -5.176 -17.922 3.928 1 90.06 101 HIS B O 1
ATOM 2530 N N . GLU B 1 102 ? -4.176 -17.891 1.969 1 88.12 102 GLU B N 1
ATOM 2531 C CA . GLU B 1 102 ? -4.996 -16.828 1.383 1 88.12 102 GLU B CA 1
ATOM 2532 C C . GLU B 1 102 ? -4.949 -15.562 2.23 1 88.12 102 GLU B C 1
ATOM 2534 O O . GLU B 1 102 ? -5.988 -14.969 2.525 1 88.12 102 GLU B O 1
ATOM 2539 N N . LEU B 1 103 ? -3.738 -15.242 2.617 1 90.25 103 LEU B N 1
ATOM 2540 C CA . LEU B 1 103 ? -3.537 -14.031 3.404 1 90.25 103 LEU B CA 1
ATOM 2541 C C . LEU B 1 103 ? -3.123 -12.867 2.512 1 90.25 103 LEU B C 1
ATOM 2543 O O . LEU B 1 103 ? -2.434 -13.062 1.509 1 90.25 103 LEU B O 1
ATOM 2547 N N . VAL B 1 104 ? -3.594 -11.703 2.877 1 88.69 104 VAL B N 1
ATOM 2548 C CA . VAL B 1 104 ? -3.174 -10.461 2.242 1 88.69 104 VAL B CA 1
ATOM 2549 C C . VAL B 1 104 ? -2.346 -9.633 3.221 1 88.69 104 VAL B C 1
ATOM 2551 O O . VAL B 1 104 ? -2.688 -9.523 4.402 1 88.69 104 VAL B O 1
ATOM 2554 N N . LEU B 1 105 ? -1.279 -9.133 2.693 1 89.62 105 LEU B N 1
ATOM 2555 C CA . LEU B 1 105 ? -0.474 -8.266 3.549 1 89.62 105 LEU B CA 1
ATOM 2556 C C . LEU B 1 105 ? -0.951 -6.824 3.465 1 89.62 105 LEU B C 1
ATOM 2558 O O . LEU B 1 105 ? -1.288 -6.336 2.383 1 89.62 105 LEU B O 1
ATOM 2562 N N . ASP B 1 106 ? -1.103 -6.238 4.586 1 86.06 106 ASP B N 1
ATOM 2563 C CA . ASP B 1 106 ? -1.312 -4.797 4.656 1 86.06 106 ASP B CA 1
ATOM 2564 C C . ASP B 1 106 ? 0.018 -4.043 4.625 1 86.06 106 ASP B C 1
ATOM 2566 O O . ASP B 1 106 ? 0.757 -4.039 5.609 1 86.06 106 ASP B O 1
ATOM 2570 N N . TRP B 1 107 ? 0.291 -3.5 3.504 1 82.44 107 TRP B N 1
ATOM 2571 C CA . TRP B 1 107 ? 1.592 -2.891 3.244 1 82.44 107 TRP B CA 1
ATOM 2572 C C . TRP B 1 107 ? 1.664 -1.488 3.84 1 82.44 107 TRP B C 1
ATOM 2574 O O . TRP B 1 107 ? 0.645 -0.804 3.959 1 82.44 107 TRP B O 1
ATOM 2584 N N . PRO B 1 108 ? 2.898 -1.036 4.207 1 82.44 108 PRO B N 1
ATOM 2585 C CA . PRO B 1 108 ? 4.211 -1.676 4.07 1 82.44 108 PRO B CA 1
ATOM 2586 C C . PRO B 1 108 ? 4.566 -2.549 5.27 1 82.44 108 PRO B C 1
ATOM 2588 O O . PRO B 1 108 ? 3.912 -2.473 6.312 1 82.44 108 PRO B O 1
ATOM 2591 N N . MET B 1 109 ? 5.582 -3.449 5.02 1 87.69 109 MET B N 1
ATOM 2592 C CA . MET B 1 109 ? 6.281 -4.082 6.141 1 87.69 109 MET B CA 1
ATOM 2593 C C . MET B 1 109 ? 7.422 -3.199 6.637 1 87.69 109 MET B C 1
ATOM 2595 O O . MET B 1 109 ? 8.133 -2.594 5.84 1 87.69 109 MET B O 1
ATOM 2599 N N . THR B 1 110 ? 7.578 -3.148 7.938 1 85.06 110 THR B N 1
ATOM 2600 C CA . THR B 1 110 ? 8.586 -2.24 8.477 1 85.06 110 THR B CA 1
ATOM 2601 C C . THR B 1 110 ? 9.609 -3 9.32 1 85.06 110 THR B C 1
ATOM 2603 O O . THR B 1 110 ? 9.242 -3.91 10.07 1 85.06 110 THR B O 1
ATOM 2606 N N . TYR B 1 111 ? 10.82 -2.629 9.078 1 83.62 111 TYR B N 1
ATOM 2607 C CA . TYR B 1 111 ? 11.867 -3.18 9.922 1 83.62 111 TYR B CA 1
ATOM 2608 C C . TYR B 1 111 ? 11.859 -2.521 11.297 1 83.62 111 TYR B C 1
ATOM 2610 O O . TYR B 1 111 ? 11.68 -1.306 11.414 1 83.62 111 TYR B O 1
ATOM 2618 N N . VAL B 1 112 ? 11.953 -3.352 12.297 1 77.31 112 VAL B N 1
ATOM 2619 C CA . VAL B 1 112 ? 11.938 -2.842 13.672 1 77.31 112 VAL B CA 1
ATOM 2620 C C . VAL B 1 112 ? 13.109 -3.428 14.453 1 77.31 112 VAL B C 1
ATOM 2622 O O . VAL B 1 112 ? 13.68 -4.449 14.062 1 77.31 112 VAL B O 1
ATOM 2625 N N . ASP B 1 113 ? 13.461 -2.576 15.445 1 76.44 113 ASP B N 1
ATOM 2626 C CA . ASP B 1 113 ? 14.438 -3.113 16.375 1 76.44 113 ASP B CA 1
ATOM 2627 C C . ASP B 1 113 ? 13.805 -4.145 17.312 1 76.44 113 ASP B C 1
ATOM 2629 O O . ASP B 1 113 ? 12.867 -3.826 18.047 1 76.44 113 ASP B O 1
ATOM 2633 N N . ALA B 1 114 ? 14.086 -5.367 17.141 1 70.94 114 ALA B N 1
ATOM 2634 C CA . ALA B 1 114 ? 13.484 -6.406 17.984 1 70.94 114 ALA B CA 1
ATOM 2635 C C . ALA B 1 114 ? 14.359 -6.707 19.188 1 70.94 114 ALA B C 1
ATOM 2637 O O . ALA B 1 114 ? 14.055 -7.613 19.969 1 70.94 114 ALA B O 1
ATOM 2638 N N . GLY B 1 115 ? 15.117 -5.719 19.703 1 58.09 115 GLY B N 1
ATOM 2639 C CA . GLY B 1 115 ? 15.953 -5.844 20.875 1 58.09 115 GLY B CA 1
ATOM 2640 C C . GLY B 1 115 ? 16.844 -7.07 20.859 1 58.09 115 GLY B C 1
ATOM 2641 O O . GLY B 1 115 ? 17.812 -7.125 20.094 1 58.09 115 GLY B O 1
ATOM 2642 N N . ASP B 1 116 ? 16.391 -8.195 21.562 1 51.62 116 ASP B N 1
ATOM 2643 C CA . ASP B 1 116 ? 17.125 -9.312 22.141 1 51.62 116 ASP B CA 1
ATOM 2644 C C . ASP B 1 116 ? 17.656 -10.234 21.031 1 51.62 116 ASP B C 1
ATOM 2646 O O . ASP B 1 116 ? 18.391 -11.188 21.312 1 51.62 116 ASP B O 1
ATOM 2650 N N . GLY B 1 117 ? 17.094 -10.266 19.906 1 48.22 117 GLY B N 1
ATOM 2651 C CA . GLY B 1 117 ? 17.484 -11.438 19.141 1 48.22 117 GLY B CA 1
ATOM 2652 C C . GLY B 1 117 ? 18.828 -11.289 18.453 1 48.22 117 GLY B C 1
ATOM 2653 O O . GLY B 1 117 ? 19.453 -10.234 18.531 1 48.22 117 GLY B O 1
ATOM 2654 N N . ALA B 1 118 ? 19.422 -12.445 18.156 1 47.44 118 ALA B N 1
ATOM 2655 C CA . ALA B 1 118 ? 20.719 -12.586 17.5 1 47.44 118 ALA B CA 1
ATOM 2656 C C . ALA B 1 118 ? 20.875 -11.57 16.375 1 47.44 118 ALA B C 1
ATOM 2658 O O . ALA B 1 118 ? 22 -11.125 16.078 1 47.44 118 ALA B O 1
ATOM 2659 N N . ALA B 1 119 ? 19.781 -11.25 15.688 1 55.91 119 ALA B N 1
ATOM 2660 C CA . ALA B 1 119 ? 19.969 -10.344 14.555 1 55.91 119 ALA B CA 1
ATOM 2661 C C . ALA B 1 119 ? 19.484 -8.938 14.891 1 55.91 119 ALA B C 1
ATOM 2663 O O . ALA B 1 119 ? 19.719 -7.996 14.133 1 55.91 119 ALA B O 1
ATOM 2664 N N . GLY B 1 120 ? 19.016 -8.672 16.141 1 64.56 120 GLY B N 1
ATOM 2665 C CA . GLY B 1 120 ? 18.578 -7.379 16.641 1 64.56 120 GLY B CA 1
ATOM 2666 C C . GLY B 1 120 ? 17.562 -6.691 15.758 1 64.56 120 GLY B C 1
ATOM 2667 O O . GLY B 1 120 ? 17.25 -5.516 15.961 1 64.56 120 GLY B O 1
ATOM 2668 N N . ARG B 1 121 ? 17.172 -7.41 14.641 1 76.5 121 ARG B N 1
ATOM 2669 C CA . ARG B 1 121 ? 16.234 -6.75 13.742 1 76.5 121 ARG B CA 1
ATOM 2670 C C . ARG B 1 121 ? 15.016 -7.633 13.477 1 76.5 121 ARG B C 1
ATOM 2672 O O . ARG B 1 121 ? 15.109 -8.859 13.516 1 76.5 121 ARG B O 1
ATOM 2679 N N . GLY B 1 122 ? 13.852 -7.078 13.422 1 85.5 122 GLY B N 1
ATOM 2680 C CA . GLY B 1 122 ? 12.617 -7.766 13.078 1 85.5 122 GLY B CA 1
ATOM 2681 C C . GLY B 1 122 ? 11.836 -7.07 11.977 1 85.5 122 GLY B C 1
ATOM 2682 O O . GLY B 1 122 ? 12.156 -5.941 11.594 1 85.5 122 GLY B O 1
ATOM 2683 N N . LEU B 1 123 ? 11 -7.82 11.367 1 89.62 123 LEU B N 1
ATOM 2684 C CA . LEU B 1 123 ? 10.094 -7.297 10.352 1 89.62 123 LEU B CA 1
ATOM 2685 C C . LEU B 1 123 ? 8.656 -7.297 10.852 1 89.62 123 LEU B C 1
ATOM 2687 O O . LEU B 1 123 ? 8.117 -8.352 11.203 1 89.62 123 LEU B O 1
ATOM 2691 N N . GLU B 1 124 ? 8.117 -6.141 11.031 1 89.56 124 GLU B N 1
ATOM 2692 C CA . GLU B 1 124 ? 6.711 -6.035 11.398 1 89.56 124 GLU B CA 1
ATOM 2693 C C . GLU B 1 124 ? 5.805 -6.184 10.18 1 89.56 124 GLU B C 1
ATOM 2695 O O . GLU B 1 124 ? 5.961 -5.461 9.195 1 89.56 124 GLU B O 1
ATOM 2700 N N . VAL B 1 125 ? 4.848 -7.121 10.25 1 92.81 125 VAL B N 1
ATOM 2701 C CA . VAL B 1 125 ? 3.975 -7.488 9.141 1 92.81 125 VAL B CA 1
ATOM 2702 C C . VAL B 1 125 ? 2.521 -7.504 9.609 1 92.81 125 VAL B C 1
ATOM 2704 O O . VAL B 1 125 ? 2.215 -8.023 10.688 1 92.81 125 VAL B O 1
ATOM 2707 N N . THR B 1 126 ? 1.634 -6.891 8.883 1 89.62 126 THR B N 1
ATOM 2708 C CA . THR B 1 126 ? 0.197 -7.016 9.102 1 89.62 126 THR B CA 1
ATOM 2709 C C . THR B 1 126 ? -0.446 -7.879 8.023 1 89.62 126 THR B C 1
ATOM 2711 O O . THR B 1 126 ? -0.366 -7.559 6.836 1 89.62 126 THR B O 1
ATOM 2714 N N . ALA B 1 127 ? -1.002 -8.977 8.445 1 93.06 127 ALA B N 1
ATOM 2715 C CA . ALA B 1 127 ? -1.698 -9.891 7.547 1 93.06 127 ALA B CA 1
ATOM 2716 C C . ALA B 1 127 ? -3.207 -9.844 7.773 1 93.06 127 ALA B C 1
ATOM 2718 O O . ALA B 1 127 ? -3.666 -9.727 8.914 1 93.06 127 ALA B O 1
ATOM 2719 N N . VAL B 1 128 ? -3.928 -9.938 6.707 1 90.75 128 VAL B N 1
ATOM 2720 C CA . VAL B 1 128 ? -5.387 -9.891 6.734 1 90.75 128 VAL B CA 1
ATOM 2721 C C . VAL B 1 128 ? -5.953 -11.195 6.176 1 90.75 128 VAL B C 1
ATOM 2723 O O . VAL B 1 128 ? -5.48 -11.695 5.152 1 90.75 128 VAL B O 1
ATOM 2726 N N . GLY B 1 129 ? -6.875 -11.773 6.805 1 90.25 129 GLY B N 1
ATOM 2727 C CA . GLY B 1 129 ? -7.562 -13 6.426 1 90.25 129 GLY B CA 1
ATOM 2728 C C . GLY B 1 129 ? -8.586 -13.453 7.449 1 90.25 129 GLY B C 1
ATOM 2729 O O . GLY B 1 129 ? -9.141 -12.633 8.188 1 90.25 129 GLY B O 1
ATOM 2730 N N . THR B 1 130 ? -8.906 -14.688 7.402 1 87.25 130 THR B N 1
ATOM 2731 C CA . THR B 1 130 ? -9.75 -15.25 8.453 1 87.25 130 THR B CA 1
ATOM 2732 C C . THR B 1 130 ? -8.914 -15.609 9.68 1 87.25 130 THR B C 1
ATOM 2734 O O . THR B 1 130 ? -7.695 -15.773 9.578 1 87.25 130 THR B O 1
ATOM 2737 N N . SER B 1 131 ? -9.594 -15.672 10.797 1 88.06 131 SER B N 1
ATOM 2738 C CA . SER B 1 131 ? -8.906 -16.109 12.008 1 88.06 131 SER B CA 1
ATOM 2739 C C . SER B 1 131 ? -8.211 -17.453 11.805 1 88.06 131 SER B C 1
ATOM 2741 O O . SER B 1 131 ? -7.062 -17.625 12.211 1 88.06 131 SER B O 1
ATOM 2743 N N . ARG B 1 132 ? -8.898 -18.312 11.141 1 90.31 132 ARG B N 1
ATOM 2744 C CA . ARG B 1 132 ? -8.352 -19.656 10.883 1 90.31 132 ARG B CA 1
ATOM 2745 C C . ARG B 1 132 ? -7.113 -19.578 9.992 1 90.31 132 ARG B C 1
ATOM 2747 O O . ARG B 1 132 ? -6.105 -20.234 10.266 1 90.31 132 ARG B O 1
ATOM 2754 N N . SER B 1 133 ? -7.203 -18.828 8.945 1 90.75 133 SER B N 1
ATOM 2755 C CA . SER B 1 133 ? -6.086 -18.703 8.016 1 90.75 133 SER B CA 1
ATOM 2756 C C . SER B 1 133 ? -4.863 -18.109 8.695 1 90.75 133 SER B C 1
ATOM 2758 O O . SER B 1 133 ? -3.734 -18.547 8.461 1 90.75 133 SER B O 1
ATOM 2760 N N . ILE B 1 134 ? -5.082 -17.109 9.531 1 93.5 134 ILE B N 1
ATOM 2761 C CA . ILE B 1 134 ? -3.992 -16.453 10.242 1 93.5 134 ILE B CA 1
ATOM 2762 C C . ILE B 1 134 ? -3.332 -17.422 11.203 1 93.5 134 ILE B C 1
ATOM 2764 O O . ILE B 1 134 ? -2.104 -17.516 11.266 1 93.5 134 ILE B O 1
ATOM 2768 N N . GLN B 1 135 ? -4.09 -18.156 11.891 1 94.12 135 GLN B N 1
ATOM 2769 C CA . GLN B 1 135 ? -3.574 -19.125 12.852 1 94.12 135 GLN B CA 1
ATOM 2770 C C . GLN B 1 135 ? -2.787 -20.219 12.141 1 94.12 135 GLN B C 1
ATOM 2772 O O . GLN B 1 135 ? -1.7 -20.594 12.586 1 94.12 135 GLN B O 1
ATOM 2777 N N . ARG B 1 136 ? -3.314 -20.734 11.062 1 95.12 136 ARG B N 1
ATOM 2778 C CA . ARG B 1 136 ? -2.65 -21.797 10.312 1 95.12 136 ARG B CA 1
ATOM 2779 C C . ARG B 1 136 ? -1.336 -21.312 9.719 1 95.12 136 ARG B C 1
ATOM 2781 O O . ARG B 1 136 ? -0.353 -22.047 9.68 1 95.12 136 ARG B O 1
ATOM 2788 N N . ALA B 1 137 ? -1.395 -20.078 9.266 1 95.25 137 ALA B N 1
ATOM 2789 C CA . ALA B 1 137 ? -0.172 -19.5 8.719 1 95.25 137 ALA B CA 1
ATOM 2790 C C . ALA B 1 137 ? 0.904 -19.375 9.797 1 95.25 137 ALA B C 1
ATOM 2792 O O . ALA B 1 137 ? 2.072 -19.672 9.547 1 95.25 137 ALA B O 1
ATOM 2793 N N . ALA B 1 138 ? 0.528 -18.906 10.945 1 95.44 138 ALA B N 1
ATOM 2794 C CA . ALA B 1 138 ? 1.466 -18.75 12.055 1 95.44 138 ALA B CA 1
ATOM 2795 C C . ALA B 1 138 ? 2.074 -20.094 12.445 1 95.44 138 ALA B C 1
ATOM 2797 O O . ALA B 1 138 ? 3.268 -20.188 12.742 1 95.44 138 ALA B O 1
ATOM 2798 N N . ALA B 1 139 ? 1.292 -21.141 12.367 1 95.31 139 ALA B N 1
ATOM 2799 C CA . ALA B 1 139 ? 1.734 -22.469 12.742 1 95.31 139 ALA B CA 1
ATOM 2800 C C . ALA B 1 139 ? 2.643 -23.078 11.672 1 95.31 139 ALA B C 1
ATOM 2802 O O . ALA B 1 139 ? 3.387 -24.016 11.945 1 95.31 139 ALA B O 1
ATOM 2803 N N . ALA B 1 140 ? 2.572 -22.562 10.523 1 95.75 140 ALA B N 1
ATOM 2804 C CA . ALA B 1 140 ? 3.289 -23.141 9.391 1 95.75 140 ALA B CA 1
ATOM 2805 C C . ALA B 1 140 ? 4.648 -22.484 9.203 1 95.75 140 ALA B C 1
ATOM 2807 O O . ALA B 1 140 ? 5.402 -22.844 8.297 1 95.75 140 ALA B O 1
ATOM 2808 N N . LEU B 1 141 ? 4.973 -21.5 10.023 1 94.25 141 LEU B N 1
ATOM 2809 C CA . LEU B 1 141 ? 6.227 -20.766 9.852 1 94.25 141 LEU B CA 1
ATOM 2810 C C . LEU B 1 141 ? 7.414 -21.734 9.891 1 94.25 141 LEU B C 1
ATOM 2812 O O . LEU B 1 141 ? 7.438 -22.672 10.688 1 94.25 141 LEU B O 1
ATOM 2816 N N . PRO B 1 142 ? 8.328 -21.516 8.984 1 90.19 142 PRO B N 1
ATOM 2817 C CA . PRO B 1 142 ? 9.492 -22.406 8.953 1 90.19 142 PRO B CA 1
ATOM 2818 C C . PRO B 1 142 ? 10.359 -22.281 10.203 1 90.19 142 PRO B C 1
ATOM 2820 O O . PRO B 1 142 ? 10.266 -21.297 10.93 1 90.19 142 PRO B O 1
ATOM 2823 N N . GLU B 1 143 ? 11.211 -23.297 10.305 1 86.75 143 GLU B N 1
ATOM 2824 C CA . GLU B 1 143 ? 12.164 -23.266 11.406 1 86.75 143 GLU B CA 1
ATOM 2825 C C . GLU B 1 143 ? 13.117 -22.078 11.281 1 86.75 143 GLU B C 1
ATOM 2827 O O . GLU B 1 143 ? 13.57 -21.766 10.18 1 86.75 143 GLU B O 1
ATOM 2832 N N . GLY B 1 144 ? 13.406 -21.406 12.43 1 85.12 144 GLY B N 1
ATOM 2833 C CA . GLY B 1 144 ? 14.344 -20.281 12.43 1 85.12 144 GLY B CA 1
ATOM 2834 C C . GLY B 1 144 ? 13.664 -18.938 12.344 1 85.12 144 GLY B C 1
ATOM 2835 O O . GLY B 1 144 ? 14.32 -17.891 12.484 1 85.12 144 GLY B O 1
ATOM 2836 N N . ILE B 1 145 ? 12.367 -18.984 12.023 1 89.5 145 ILE B N 1
ATOM 2837 C CA . ILE B 1 145 ? 11.609 -17.734 12.031 1 89.5 145 ILE B CA 1
ATOM 2838 C C . ILE B 1 145 ? 10.672 -17.719 13.234 1 89.5 145 ILE B C 1
ATOM 2840 O O . ILE B 1 145 ? 9.836 -18.609 13.398 1 89.5 145 ILE B O 1
ATOM 2844 N N . ALA B 1 146 ? 10.883 -16.75 14.023 1 90.69 146 ALA B N 1
ATOM 2845 C CA . ALA B 1 146 ? 10.023 -16.578 15.195 1 90.69 146 ALA B CA 1
ATOM 2846 C C . ALA B 1 146 ? 8.969 -15.508 14.945 1 90.69 146 ALA B C 1
ATOM 2848 O O . ALA B 1 146 ? 9.195 -14.57 14.18 1 90.69 146 ALA B O 1
ATOM 2849 N N . LEU B 1 147 ? 7.852 -15.688 15.617 1 93.88 147 LEU B N 1
ATOM 2850 C CA . LEU B 1 147 ? 6.727 -14.766 15.477 1 93.88 147 LEU B CA 1
ATOM 2851 C C . LEU B 1 147 ? 6.305 -14.203 16.828 1 93.88 147 LEU B C 1
ATOM 2853 O O . LEU B 1 147 ? 6.113 -14.961 17.781 1 93.88 147 LEU B O 1
ATOM 2857 N N . ASP B 1 148 ? 6.285 -12.906 16.938 1 93.06 148 ASP B N 1
ATOM 2858 C CA . ASP B 1 148 ? 5.719 -12.203 18.078 1 93.06 148 ASP B CA 1
ATOM 2859 C C . ASP B 1 148 ? 4.441 -11.461 17.688 1 93.06 148 ASP B C 1
ATOM 2861 O O . ASP B 1 148 ? 4.48 -10.523 16.891 1 93.06 148 ASP B O 1
ATOM 2865 N N . LEU B 1 149 ? 3.326 -11.891 18.25 1 94.19 149 LEU B N 1
ATOM 2866 C CA . LEU B 1 149 ? 2.047 -11.258 17.953 1 94.19 149 LEU B CA 1
ATOM 2867 C C . LEU B 1 149 ? 1.931 -9.914 18.656 1 94.19 149 LEU B C 1
ATOM 2869 O O . LEU B 1 149 ? 2.023 -9.836 19.891 1 94.19 149 LEU B O 1
ATOM 2873 N N . ARG B 1 150 ? 1.774 -8.82 17.922 1 88.06 150 ARG B N 1
ATOM 2874 C CA . ARG B 1 150 ? 1.673 -7.477 18.484 1 88.06 150 ARG B CA 1
ATOM 2875 C C . ARG B 1 150 ? 0.215 -7.078 18.688 1 88.06 150 ARG B C 1
ATOM 2877 O O . ARG B 1 150 ? -0.138 -6.516 19.719 1 88.06 150 ARG B O 1
ATOM 2884 N N . ARG B 1 151 ? -0.557 -7.328 17.688 1 88.94 151 ARG B N 1
ATOM 2885 C CA . ARG B 1 151 ? -1.96 -6.926 17.703 1 88.94 151 ARG B CA 1
ATOM 2886 C C . ARG B 1 151 ? -2.801 -7.844 16.812 1 88.94 151 ARG B C 1
ATOM 2888 O O . ARG B 1 151 ? -2.332 -8.312 15.781 1 88.94 151 ARG B O 1
ATOM 2895 N N . MET B 1 152 ? -4.004 -8.18 17.25 1 90.12 152 MET B N 1
ATOM 2896 C CA . MET B 1 152 ? -4.988 -8.891 16.438 1 90.12 152 MET B CA 1
ATOM 2897 C C . MET B 1 152 ? -6.387 -8.328 16.672 1 90.12 152 MET B C 1
ATOM 2899 O O . MET B 1 152 ? -6.68 -7.797 17.734 1 90.12 152 MET B O 1
ATOM 2903 N N . GLY B 1 153 ? -7.188 -8.305 15.719 1 88.62 153 GLY B N 1
ATOM 2904 C CA . GLY B 1 153 ? -8.539 -7.789 15.828 1 88.62 153 GLY B CA 1
ATOM 2905 C C . GLY B 1 153 ? -9.273 -7.738 14.5 1 88.62 153 GLY B C 1
ATOM 2906 O O . GLY B 1 153 ? -8.883 -8.414 13.547 1 88.62 153 GLY B O 1
ATOM 2907 N N . GLU B 1 154 ? -10.406 -7.07 14.555 1 84.06 154 GLU B N 1
ATOM 2908 C CA . GLU B 1 154 ? -11.125 -6.809 13.312 1 84.06 154 GLU B CA 1
ATOM 2909 C C . GLU B 1 154 ? -10.375 -5.789 12.453 1 84.06 154 GLU B C 1
ATOM 2911 O O . GLU B 1 154 ? -9.914 -4.762 12.953 1 84.06 154 GLU B O 1
ATOM 2916 N N . TYR B 1 155 ? -10.18 -6.258 11.289 1 83.81 155 TYR B N 1
ATOM 2917 C CA . TYR B 1 155 ? -9.383 -5.402 10.406 1 83.81 155 TYR B CA 1
ATOM 2918 C C . TYR B 1 155 ? -10.164 -4.152 10.023 1 83.81 155 TYR B C 1
ATOM 2920 O O . TYR B 1 155 ? -11.289 -4.238 9.531 1 83.81 155 TYR B O 1
ATOM 2928 N N . GLU B 1 156 ? -9.641 -3.072 10.375 1 67 156 GLU B N 1
ATOM 2929 C CA . GLU B 1 156 ? -10.062 -1.764 9.891 1 67 156 GLU B CA 1
ATOM 2930 C C . GLU B 1 156 ? -8.922 -1.047 9.172 1 67 156 GLU B C 1
ATOM 2932 O O . GLU B 1 156 ? -7.938 -0.652 9.805 1 67 156 GLU B O 1
ATOM 2937 N N . PRO B 1 157 ? -9.062 -1.343 7.844 1 56.66 157 PRO B N 1
ATOM 2938 C CA . PRO B 1 157 ? -7.918 -0.745 7.156 1 56.66 157 PRO B CA 1
ATOM 2939 C C . PRO B 1 157 ? -7.617 0.674 7.633 1 56.66 157 PRO B C 1
ATOM 2941 O O . PRO B 1 157 ? -8.539 1.438 7.926 1 56.66 157 PRO B O 1
ATOM 2944 N N . ASP B 1 158 ? -6.645 0.644 8.516 1 48.53 158 ASP B N 1
ATOM 2945 C CA . ASP B 1 158 ? -6.238 2.027 8.734 1 48.53 158 ASP B CA 1
ATOM 2946 C C . ASP B 1 158 ? -6.359 2.848 7.453 1 48.53 158 ASP B C 1
ATOM 2948 O O . ASP B 1 158 ? -6.152 2.328 6.355 1 48.53 158 ASP B O 1
ATOM 2952 N N . ASP B 1 159 ? -7.391 3.52 7.402 1 45.12 159 ASP B N 1
ATOM 2953 C CA . ASP B 1 159 ? -7.344 4.398 6.238 1 45.12 159 ASP B CA 1
ATOM 2954 C C . ASP B 1 159 ? -5.906 4.59 5.754 1 45.12 159 ASP B C 1
ATOM 2956 O O . ASP B 1 159 ? -5.086 5.191 6.449 1 45.12 159 ASP B O 1
ATOM 2960 N N . GLY B 1 160 ? -5.246 3.426 5.816 1 44.31 160 GLY B N 1
ATOM 2961 C CA . GLY B 1 160 ? -3.885 3.395 5.309 1 44.31 160 GLY B CA 1
ATOM 2962 C C . GLY B 1 160 ? -3.402 4.746 4.812 1 44.31 160 GLY B C 1
ATOM 2963 O O . GLY B 1 160 ? -2.211 4.93 4.559 1 44.31 160 GLY B O 1
ATOM 2964 N N . GLY B 1 161 ? -4.125 5.156 3.846 1 41.78 161 GLY B N 1
ATOM 2965 C CA . GLY B 1 161 ? -3.65 6.445 3.371 1 41.78 161 GLY B CA 1
ATOM 2966 C C . GLY B 1 161 ? -3.582 7.496 4.465 1 41.78 161 GLY B C 1
ATOM 2967 O O . GLY B 1 161 ? -4.121 7.297 5.555 1 41.78 161 GLY B O 1
ATOM 2968 N N . PHE B 1 162 ? -2.486 8.18 4.66 1 44.84 162 PHE B N 1
ATOM 2969 C CA . PHE B 1 162 ? -2.355 9.438 5.395 1 44.84 162 PHE B CA 1
ATOM 2970 C C . PHE B 1 162 ? -3.717 10.086 5.609 1 44.84 162 PHE B C 1
ATOM 2972 O O . PHE B 1 162 ? -3.83 11.086 6.312 1 44.84 162 PHE B O 1
ATOM 2979 N N . ALA B 1 163 ? -4.785 9.5 5.074 1 46.41 163 ALA B N 1
ATOM 2980 C CA . ALA B 1 163 ? -5.957 10.359 5.18 1 46.41 163 ALA B CA 1
ATOM 2981 C C . ALA B 1 163 ? -6.699 10.125 6.492 1 46.41 163 ALA B C 1
ATOM 2983 O O . ALA B 1 163 ? -7.176 9.016 6.754 1 46.41 163 ALA B O 1
ATOM 2984 N N . PRO B 1 164 ? -6.34 10.891 7.492 1 49.19 164 PRO B N 1
ATOM 2985 C CA . PRO B 1 164 ? -7.16 10.812 8.703 1 49.19 164 PRO B CA 1
ATOM 2986 C C . PRO B 1 164 ? -8.648 10.648 8.398 1 49.19 164 PRO B C 1
ATOM 2988 O O . PRO B 1 164 ? -9.125 11.109 7.363 1 49.19 164 PRO B O 1
ATOM 2991 N N . THR B 1 165 ? -9.352 9.68 9 1 51.44 165 THR B N 1
ATOM 2992 C CA . THR B 1 165 ? -10.805 9.562 8.922 1 51.44 165 THR B CA 1
ATOM 2993 C C . THR B 1 165 ? -11.484 10.867 9.312 1 51.44 165 THR B C 1
ATOM 2995 O O . THR B 1 165 ? -11.453 11.258 10.484 1 51.44 165 THR B O 1
ATOM 2998 N N . LEU B 1 166 ? -11.609 11.773 8.469 1 62.88 166 LEU B N 1
ATOM 2999 C CA . LEU B 1 166 ? -12.383 12.984 8.719 1 62.88 166 LEU B CA 1
ATOM 3000 C C . LEU B 1 166 ? -13.875 12.711 8.625 1 62.88 166 LEU B C 1
ATOM 3002 O O . LEU B 1 166 ? -14.32 11.914 7.797 1 62.88 166 LEU B O 1
ATOM 3006 N N . THR B 1 167 ? -14.633 13.07 9.758 1 62 167 THR B N 1
ATOM 3007 C CA . THR B 1 167 ? -16.078 13.047 9.602 1 62 167 THR B CA 1
ATOM 3008 C C . THR B 1 167 ? -16.5 13.797 8.344 1 62 167 THR B C 1
ATOM 3010 O O . THR B 1 167 ? -15.719 14.539 7.762 1 62 167 THR B O 1
ATOM 3013 N N . ASP B 1 168 ? -17.797 13.688 7.953 1 65.44 168 ASP B N 1
ATOM 3014 C CA . ASP B 1 168 ? -18.312 14.359 6.77 1 65.44 168 ASP B CA 1
ATOM 3015 C C . ASP B 1 168 ? -18.156 15.875 6.891 1 65.44 168 ASP B C 1
ATOM 3017 O O . ASP B 1 168 ? -17.734 16.547 5.938 1 65.44 168 ASP B O 1
ATOM 3021 N N . ARG B 1 169 ? -18.484 16.344 8.086 1 74.38 169 ARG B N 1
ATOM 3022 C CA . ARG B 1 169 ? -18.422 17.781 8.312 1 74.38 169 ARG B CA 1
ATOM 3023 C C . ARG B 1 169 ? -16.969 18.266 8.273 1 74.38 169 ARG B C 1
ATOM 3025 O O . ARG B 1 169 ? -16.688 19.328 7.699 1 74.38 169 ARG B O 1
ATOM 3032 N N . GLN B 1 170 ? -16.078 17.438 8.789 1 76.25 170 GLN B N 1
ATOM 3033 C CA . GLN B 1 170 ? -14.664 17.781 8.781 1 76.25 170 GLN B CA 1
ATOM 3034 C C . GLN B 1 170 ? -14.109 17.766 7.359 1 76.25 170 GLN B C 1
ATOM 3036 O O . GLN B 1 170 ? -13.344 18.656 6.98 1 76.25 170 GLN B O 1
ATOM 3041 N N . ARG B 1 171 ? -14.578 16.844 6.688 1 76.38 171 ARG B N 1
ATOM 3042 C CA . ARG B 1 171 ? -14.102 16.703 5.312 1 76.38 171 ARG B CA 1
ATOM 3043 C C . ARG B 1 171 ? -14.562 17.875 4.453 1 76.38 171 ARG B C 1
ATOM 3045 O O . ARG B 1 171 ? -13.781 18.406 3.666 1 76.38 171 ARG B O 1
ATOM 3052 N N . GLU B 1 172 ? -15.812 18.188 4.613 1 79.69 172 GLU B N 1
ATOM 3053 C CA . GLU B 1 172 ? -16.359 19.328 3.881 1 79.69 172 GLU B CA 1
ATOM 3054 C C . GLU B 1 172 ? -15.562 20.594 4.18 1 79.69 172 GLU B C 1
ATOM 3056 O O . GLU B 1 172 ? -15.18 21.328 3.262 1 79.69 172 GLU B O 1
ATOM 3061 N N . LEU B 1 173 ? -15.383 20.859 5.422 1 87.25 173 LEU B N 1
ATOM 3062 C CA . LEU B 1 173 ? -14.633 22.031 5.828 1 87.25 173 LEU B CA 1
ATOM 3063 C C . LEU B 1 173 ? -13.195 21.969 5.309 1 87.25 173 LEU B C 1
ATOM 3065 O O . LEU B 1 173 ? -12.664 22.984 4.836 1 87.25 173 LEU B O 1
ATOM 3069 N N . PHE B 1 174 ? -12.625 20.781 5.414 1 86.38 174 PHE B N 1
ATOM 3070 C CA . PHE B 1 174 ? -11.234 20.609 4.988 1 86.38 174 PHE B CA 1
ATOM 3071 C C . PHE B 1 174 ? -11.102 20.859 3.488 1 86.38 174 PHE B C 1
ATOM 3073 O O . PHE B 1 174 ? -10.188 21.562 3.051 1 86.38 174 PHE B O 1
ATOM 3080 N N . GLU B 1 175 ? -11.992 20.344 2.74 1 80.88 175 GLU B N 1
ATOM 3081 C CA . GLU B 1 175 ? -11.977 20.516 1.292 1 80.88 175 GLU B CA 1
ATOM 3082 C C . GLU B 1 175 ? -12.148 21.984 0.915 1 80.88 175 GLU B C 1
ATOM 3084 O O . GLU B 1 175 ? -11.461 22.484 0.019 1 80.88 175 GLU B O 1
ATOM 3089 N N . LEU B 1 176 ? -13.062 22.609 1.587 1 88.31 176 LEU B N 1
ATOM 3090 C CA . LEU B 1 176 ? -13.266 24.047 1.353 1 88.31 176 LEU B CA 1
ATOM 3091 C C . LEU B 1 176 ? -12.008 24.828 1.692 1 88.31 176 LEU B C 1
ATOM 3093 O O . LEU B 1 176 ? -11.625 25.734 0.955 1 88.31 176 LEU B O 1
ATOM 3097 N N . ALA B 1 177 ? -11.383 24.562 2.783 1 92.25 177 ALA B N 1
ATOM 3098 C CA . ALA B 1 177 ? -10.156 25.234 3.207 1 92.25 177 ALA B CA 1
ATOM 3099 C C . ALA B 1 177 ? -9.055 25.062 2.166 1 92.25 177 ALA B C 1
ATOM 3101 O O . ALA B 1 177 ? -8.32 26.016 1.87 1 92.25 177 ALA B O 1
ATOM 3102 N N . LEU B 1 178 ? -8.992 23.859 1.648 1 85.62 178 LEU B N 1
ATOM 3103 C CA . LEU B 1 178 ? -8.008 23.562 0.605 1 85.62 178 LEU B CA 1
ATOM 3104 C C . LEU B 1 178 ? -8.297 24.391 -0.65 1 85.62 178 LEU B C 1
ATOM 3106 O O . LEU B 1 178 ? -7.395 25.016 -1.205 1 85.62 178 LEU B O 1
ATOM 3110 N N . GLU B 1 179 ? -9.523 24.344 -0.998 1 83.81 179 GLU B N 1
ATOM 3111 C CA . GLU B 1 179 ? -9.961 25 -2.223 1 83.81 179 GLU B CA 1
ATOM 3112 C C . GLU B 1 179 ? -9.758 26.516 -2.135 1 83.81 179 GLU B C 1
ATOM 3114 O O . GLU B 1 179 ? -9.367 27.156 -3.113 1 83.81 179 GLU B O 1
ATOM 3119 N N . GLU B 1 180 ? -9.938 27.047 -0.951 1 90.62 180 GLU B N 1
ATOM 3120 C CA . GLU B 1 180 ? -9.883 28.5 -0.765 1 90.62 180 GLU B CA 1
ATOM 3121 C C . GLU B 1 180 ? -8.477 28.953 -0.381 1 90.62 180 GLU B C 1
ATOM 3123 O O . GLU B 1 180 ? -8.25 30.125 -0.12 1 90.62 180 GLU B O 1
ATOM 3128 N N . GLY B 1 181 ? -7.59 27.984 -0.298 1 89.56 181 GLY B N 1
ATOM 3129 C CA . GLY B 1 181 ? -6.18 28.312 -0.155 1 89.56 181 GLY B CA 1
ATOM 3130 C C . GLY B 1 181 ? -5.766 28.547 1.285 1 89.56 181 GLY B C 1
ATOM 3131 O O . GLY B 1 181 ? -4.871 29.344 1.557 1 89.56 181 GLY B O 1
ATOM 3132 N N . TYR B 1 182 ? -6.469 27.984 2.264 1 91.69 182 TYR B N 1
ATOM 3133 C CA . TYR B 1 182 ? -6.098 28.125 3.668 1 91.69 182 TYR B CA 1
ATOM 3134 C C . TYR B 1 182 ? -4.703 27.562 3.92 1 91.69 182 TYR B C 1
ATOM 3136 O O . TYR B 1 182 ? -3.971 28.078 4.777 1 91.69 182 TYR B O 1
ATOM 3144 N N . TYR B 1 183 ? -4.309 26.594 3.172 1 88.81 183 TYR B N 1
ATOM 3145 C CA . TYR B 1 183 ? -3.027 25.922 3.396 1 88.81 183 TYR B CA 1
ATOM 3146 C C . TYR B 1 183 ? -1.99 26.391 2.379 1 88.81 183 TYR B C 1
ATOM 3148 O O . TYR B 1 183 ? -0.901 25.812 2.291 1 88.81 183 TYR B O 1
ATOM 3156 N N . GLU B 1 184 ? -2.326 27.406 1.686 1 82.75 184 GLU B N 1
ATOM 3157 C CA . GLU B 1 184 ? -1.341 28.031 0.799 1 82.75 184 GLU B CA 1
ATOM 3158 C C . GLU B 1 184 ? -0.404 28.953 1.571 1 82.75 184 GLU B C 1
ATOM 3160 O O . GLU B 1 184 ? -0.737 29.406 2.668 1 82.75 184 GLU B O 1
ATOM 3165 N N . ILE B 1 185 ? 0.764 29.156 1.078 1 78.5 185 ILE B N 1
ATOM 3166 C CA . ILE B 1 185 ? 1.729 30.078 1.646 1 78.5 185 ILE B CA 1
ATOM 3167 C C . ILE B 1 185 ? 2.074 31.156 0.619 1 78.5 185 ILE B C 1
ATOM 3169 O O . ILE B 1 185 ? 2.766 30.891 -0.365 1 78.5 185 ILE B O 1
ATOM 3173 N N . PRO B 1 186 ? 1.665 32.375 0.963 1 84.31 186 PRO B N 1
ATOM 3174 C CA . PRO B 1 186 ? 0.847 32.812 2.094 1 84.31 186 PRO B CA 1
ATOM 3175 C C . PRO B 1 186 ? -0.604 32.344 1.993 1 84.31 186 PRO B C 1
ATOM 3177 O O . PRO B 1 186 ? -1.056 31.953 0.916 1 84.31 186 PRO B O 1
ATOM 3180 N N . ARG B 1 187 ? -1.32 32.25 3.23 1 87.81 187 ARG B N 1
ATOM 3181 C CA . ARG B 1 187 ? -2.721 31.844 3.264 1 87.81 187 ARG B CA 1
ATOM 3182 C C . ARG B 1 187 ? -3.574 32.75 2.371 1 87.81 187 ARG B C 1
ATOM 3184 O O . ARG B 1 187 ? -3.398 33.969 2.357 1 87.81 187 ARG B O 1
ATOM 3191 N N . GLU B 1 188 ? -4.48 32.188 1.71 1 91.5 188 GLU B N 1
ATOM 3192 C CA . GLU B 1 188 ? -5.324 32.938 0.772 1 91.5 188 GLU B CA 1
ATOM 3193 C C . GLU B 1 188 ? -6.73 33.125 1.328 1 91.5 188 GLU B C 1
ATOM 3195 O O . GLU B 1 188 ? -7.602 33.656 0.652 1 91.5 188 GLU B O 1
ATOM 3200 N N . THR B 1 189 ? -7.016 32.594 2.461 1 92.31 189 THR B N 1
ATOM 3201 C CA . THR B 1 189 ? -8.312 32.719 3.127 1 92.31 189 THR B CA 1
ATOM 3202 C C . THR B 1 189 ? -8.141 32.719 4.645 1 92.31 189 THR B C 1
ATOM 3204 O O . THR B 1 189 ? -7.031 32.5 5.148 1 92.31 189 THR B O 1
ATOM 3207 N N . THR B 1 190 ? -9.125 33.031 5.402 1 92.25 190 THR B N 1
ATOM 3208 C CA . THR B 1 190 ? -9.102 33.062 6.859 1 92.25 190 THR B CA 1
ATOM 3209 C C . THR B 1 190 ? -10.242 32.219 7.441 1 92.25 190 THR B C 1
ATOM 3211 O O . THR B 1 190 ? -11.125 31.781 6.707 1 92.25 190 THR B O 1
ATOM 3214 N N . HIS B 1 191 ? -10.109 31.969 8.727 1 92.69 191 HIS B N 1
ATOM 3215 C CA . HIS B 1 191 ? -11.203 31.281 9.414 1 92.69 191 HIS B CA 1
ATOM 3216 C C . HIS B 1 191 ? -12.531 32 9.188 1 92.69 191 HIS B C 1
ATOM 3218 O O . HIS B 1 191 ? -13.562 31.359 8.992 1 92.69 191 HIS B O 1
ATOM 3224 N N . ARG B 1 192 ? -12.453 33.375 9.227 1 93.75 192 ARG B N 1
ATOM 3225 C CA . ARG B 1 192 ? -13.648 34.188 9.062 1 93.75 192 ARG B CA 1
ATOM 3226 C C . ARG B 1 192 ? -14.258 34 7.672 1 93.75 192 ARG B C 1
ATOM 3228 O O . ARG B 1 192 ? -15.469 33.844 7.531 1 93.75 192 ARG B O 1
ATOM 3235 N N . ASP B 1 193 ? -13.43 34 6.672 1 94.25 193 ASP B N 1
ATOM 3236 C CA . ASP B 1 193 ? -13.891 33.812 5.297 1 94.25 193 ASP B CA 1
ATOM 3237 C C . ASP B 1 193 ? -14.547 32.438 5.129 1 94.25 193 ASP B C 1
ATOM 3239 O O . ASP B 1 193 ? -15.609 32.312 4.508 1 94.25 193 ASP B O 1
ATOM 3243 N N . LEU B 1 194 ? -13.914 31.406 5.684 1 93.12 194 LEU B N 1
ATOM 3244 C CA . LEU B 1 194 ? -14.445 30.062 5.594 1 93.12 194 LEU B CA 1
ATOM 3245 C C . LEU B 1 194 ? -15.766 29.938 6.348 1 93.12 194 LEU B C 1
ATOM 3247 O O . LEU B 1 194 ? -16.703 29.281 5.871 1 93.12 194 LEU B O 1
ATOM 3251 N N . ALA B 1 195 ? -15.883 30.609 7.477 1 92.88 195 ALA B N 1
ATOM 3252 C CA . ALA B 1 195 ? -17.078 30.594 8.305 1 92.88 195 ALA B CA 1
ATOM 3253 C C . ALA B 1 195 ? -18.281 31.203 7.566 1 92.88 195 ALA B C 1
ATOM 3255 O O . ALA B 1 195 ? -19.391 30.672 7.641 1 92.88 195 ALA B O 1
ATOM 3256 N N . ALA B 1 196 ? -18.031 32.281 6.957 1 92.69 196 ALA B N 1
ATOM 3257 C CA . ALA B 1 196 ? -19.078 32.969 6.215 1 92.69 196 ALA B CA 1
ATOM 3258 C C . ALA B 1 196 ? -19.672 32.062 5.137 1 92.69 196 ALA B C 1
ATOM 3260 O O . ALA B 1 196 ? -20.875 32.156 4.852 1 92.69 196 ALA B O 1
ATOM 3261 N N . GLN B 1 197 ? -18.828 31.219 4.566 1 91.38 197 GLN B N 1
ATOM 3262 C CA . GLN B 1 197 ? -19.281 30.344 3.488 1 91.38 197 GLN B CA 1
ATOM 3263 C C . GLN B 1 197 ? -20.047 29.141 4.031 1 91.38 197 GLN B C 1
ATOM 3265 O O . GLN B 1 197 ? -20.906 28.578 3.344 1 91.38 197 GLN B O 1
ATOM 3270 N N . LEU B 1 198 ? -19.75 28.703 5.207 1 89.38 198 LEU B N 1
ATOM 3271 C CA . LEU B 1 198 ? -20.344 27.5 5.773 1 89.38 198 LEU B CA 1
ATOM 3272 C C . LEU B 1 198 ? -21.422 27.844 6.789 1 89.38 198 LEU B C 1
ATOM 3274 O O . LEU B 1 198 ? -22.078 26.969 7.348 1 89.38 198 LEU B O 1
ATOM 3278 N N . ASP B 1 199 ? -21.703 29.203 7.066 1 88.88 199 ASP B N 1
ATOM 3279 C CA . ASP B 1 199 ? -22.656 29.688 8.062 1 88.88 199 ASP B CA 1
ATOM 3280 C C . ASP B 1 199 ? -22.312 29.156 9.453 1 88.88 199 ASP B C 1
ATOM 3282 O O . ASP B 1 199 ? -23.172 28.594 10.133 1 88.88 199 ASP B O 1
ATOM 3286 N N . LEU B 1 200 ? -21.047 29.188 9.781 1 89.75 200 LEU B N 1
ATOM 3287 C CA . LEU B 1 200 ? -20.5 28.828 11.086 1 89.75 200 LEU B CA 1
ATOM 3288 C C . LEU B 1 200 ? -19.797 30.031 11.727 1 89.75 200 LEU B C 1
ATOM 3290 O O . LEU B 1 200 ? -19.531 31.031 11.055 1 89.75 200 LEU B O 1
ATOM 3294 N N . ALA B 1 201 ? -19.625 30 12.969 1 92.31 201 ALA B N 1
ATOM 3295 C CA . ALA B 1 201 ? -18.781 30.984 13.641 1 92.31 201 ALA B CA 1
ATOM 3296 C C . ALA B 1 201 ? -17.297 30.75 13.336 1 92.31 201 ALA B C 1
ATOM 3298 O O . ALA B 1 201 ? -16.875 29.594 13.203 1 92.31 201 ALA B O 1
ATOM 3299 N N . ALA B 1 202 ? -16.594 31.828 13.195 1 91.5 202 ALA B N 1
ATOM 3300 C CA . ALA B 1 202 ? -15.164 31.734 12.891 1 91.5 202 ALA B CA 1
ATOM 3301 C C . ALA B 1 202 ? -14.445 30.859 13.906 1 91.5 202 ALA B C 1
ATOM 3303 O O . ALA B 1 202 ? -13.547 30.094 13.547 1 91.5 202 ALA B O 1
ATOM 3304 N N . GLY B 1 203 ? -14.82 30.938 15.148 1 90.5 203 GLY B N 1
ATOM 3305 C CA . GLY B 1 203 ? -14.234 30.094 16.188 1 90.5 203 GLY B CA 1
ATOM 3306 C C . GLY B 1 203 ? -14.445 28.609 15.945 1 90.5 203 GLY B C 1
ATOM 3307 O O . GLY B 1 203 ? -13.547 27.812 16.188 1 90.5 203 GLY B O 1
ATOM 3308 N N . THR B 1 204 ? -15.641 28.281 15.477 1 89.62 204 THR B N 1
ATOM 3309 C CA . THR B 1 204 ? -15.984 26.891 15.188 1 89.62 204 THR B CA 1
ATOM 3310 C C . THR B 1 204 ? -15.125 26.344 14.055 1 89.62 204 THR B C 1
ATOM 3312 O O . THR B 1 204 ? -14.648 25.219 14.117 1 89.62 204 THR B O 1
ATOM 3315 N N . VAL B 1 205 ? -14.93 27.203 13.039 1 91.5 205 VAL B N 1
ATOM 3316 C CA . VAL B 1 205 ? -14.086 26.812 11.906 1 91.5 205 VAL B CA 1
ATOM 3317 C C . VAL B 1 205 ? -12.664 26.547 12.391 1 91.5 205 VAL B C 1
ATOM 3319 O O . VAL B 1 205 ? -12.055 25.531 12.023 1 91.5 205 VAL B O 1
ATOM 3322 N N . GLY B 1 206 ? -12.188 27.484 13.234 1 90.12 206 GLY B N 1
ATOM 3323 C CA . GLY B 1 206 ? -10.852 27.297 13.797 1 90.12 206 GLY B CA 1
ATOM 3324 C C . GLY B 1 206 ? -10.703 26 14.57 1 90.12 206 GLY B C 1
ATOM 3325 O O . GLY B 1 206 ? -9.719 25.281 14.391 1 90.12 206 GLY B O 1
ATOM 3326 N N . GLU B 1 207 ? -11.695 25.766 15.352 1 88.69 207 GLU B N 1
ATOM 3327 C CA . GLU B 1 207 ? -11.672 24.547 16.156 1 88.69 207 GLU B CA 1
ATOM 3328 C C . GLU B 1 207 ? -11.688 23.297 15.266 1 88.69 207 GLU B C 1
ATOM 3330 O O . GLU B 1 207 ? -10.93 22.359 15.5 1 88.69 207 GLU B O 1
ATOM 3335 N N . HIS B 1 208 ? -12.508 23.281 14.266 1 89.19 208 HIS B N 1
ATOM 3336 C CA . HIS B 1 208 ? -12.625 22.141 13.375 1 89.19 208 HIS B CA 1
ATOM 3337 C C . HIS B 1 208 ? -11.336 21.922 12.586 1 89.19 208 HIS B C 1
ATOM 3339 O O . HIS B 1 208 ? -10.891 20.797 12.406 1 89.19 208 HIS B O 1
ATOM 3345 N N . LEU B 1 209 ? -10.758 23.016 12.133 1 90.25 209 LEU B N 1
ATOM 3346 C CA . LEU B 1 209 ? -9.508 22.875 11.383 1 90.25 209 LEU B CA 1
ATOM 3347 C C . LEU B 1 209 ? -8.398 22.328 12.273 1 90.25 209 LEU B C 1
ATOM 3349 O O . LEU B 1 209 ? -7.594 21.516 11.828 1 90.25 209 LEU B O 1
ATOM 3353 N N . GLN B 1 210 ? -8.391 22.812 13.492 1 86.5 210 GLN B N 1
ATOM 3354 C CA . GLN B 1 210 ? -7.41 22.281 14.438 1 86.5 210 GLN B CA 1
ATOM 3355 C C . GLN B 1 210 ? -7.574 20.766 14.617 1 86.5 210 GLN B C 1
ATOM 3357 O O . GLN B 1 210 ? -6.59 20.031 14.664 1 86.5 210 GLN B O 1
ATOM 3362 N N . ARG B 1 211 ? -8.781 20.344 14.703 1 85.06 211 ARG B N 1
ATOM 3363 C CA . ARG B 1 211 ? -9.055 18.922 14.859 1 85.06 211 ARG B CA 1
ATOM 3364 C C . ARG B 1 211 ? -8.625 18.141 13.617 1 85.06 211 ARG B C 1
ATOM 3366 O O . ARG B 1 211 ? -8.07 17.047 13.734 1 85.06 211 ARG B O 1
ATOM 3373 N N . ILE B 1 212 ? -8.914 18.703 12.539 1 85.69 212 ILE B N 1
ATOM 3374 C CA . ILE B 1 212 ? -8.508 18.094 11.281 1 85.69 212 ILE B CA 1
ATOM 3375 C C . ILE B 1 212 ? -6.984 17.969 11.242 1 85.69 212 ILE B C 1
ATOM 3377 O O . ILE B 1 212 ? -6.449 16.906 10.922 1 85.69 212 ILE B O 1
ATOM 3381 N N . GLU B 1 213 ? -6.363 19.078 11.602 1 86.75 213 GLU B N 1
ATOM 3382 C CA . GLU B 1 213 ? -4.902 19.094 11.586 1 86.75 213 GLU B CA 1
ATOM 3383 C C . GLU B 1 213 ? -4.328 18.109 12.594 1 86.75 213 GLU B C 1
ATOM 3385 O O . GLU B 1 213 ? -3.314 17.453 12.336 1 86.75 213 GLU B O 1
ATOM 3390 N N . ALA B 1 214 ? -5.008 17.969 13.703 1 82.06 214 ALA B N 1
ATOM 3391 C CA . ALA B 1 214 ? -4.605 16.969 14.688 1 82.06 214 ALA B CA 1
ATOM 3392 C C . ALA B 1 214 ? -4.688 15.562 14.109 1 82.06 214 ALA B C 1
ATOM 3394 O O . ALA B 1 214 ? -3.777 14.758 14.297 1 82.06 214 ALA B O 1
ATOM 3395 N N . LYS B 1 215 ? -5.719 15.312 13.445 1 76.94 215 LYS B N 1
ATOM 3396 C CA . LYS B 1 215 ? -5.898 14 12.828 1 76.94 215 LYS B CA 1
ATOM 3397 C C . LYS B 1 215 ? -4.855 13.758 11.742 1 76.94 215 LYS B C 1
ATOM 3399 O O . LYS B 1 215 ? -4.301 12.656 11.648 1 76.94 215 LYS B O 1
ATOM 3404 N N . LEU B 1 216 ? -4.629 14.844 10.953 1 75.19 216 LEU B N 1
ATOM 3405 C CA . LEU B 1 216 ? -3.604 14.742 9.922 1 75.19 216 LEU B CA 1
ATOM 3406 C C . LEU B 1 216 ? -2.238 14.461 10.531 1 75.19 216 LEU B C 1
ATOM 3408 O O . LEU B 1 216 ? -1.5 13.602 10.047 1 75.19 216 LEU B O 1
ATOM 3412 N N . ALA B 1 217 ? -1.984 15.227 11.602 1 76.31 217 ALA B N 1
ATOM 3413 C CA . ALA B 1 217 ? -0.706 15.062 12.289 1 76.31 217 ALA B CA 1
ATOM 3414 C C . ALA B 1 217 ? -0.574 13.672 12.883 1 76.31 217 ALA B C 1
ATOM 3416 O O . ALA B 1 217 ? 0.491 13.055 12.805 1 76.31 217 ALA B O 1
ATOM 3417 N N . GLY B 1 218 ? -1.61 13.227 13.445 1 69.69 218 GLY B N 1
ATOM 3418 C CA . GLY B 1 218 ? -1.61 11.883 14 1 69.69 218 GLY B CA 1
ATOM 3419 C C . GLY B 1 218 ? -1.373 10.805 12.953 1 69.69 218 GLY B C 1
ATOM 3420 O O . GLY B 1 218 ? -0.595 9.875 13.18 1 69.69 218 GLY B O 1
ATOM 3421 N N . SER B 1 219 ? -2.162 11.008 11.93 1 62.97 219 SER B N 1
ATOM 3422 C CA . SER B 1 219 ? -2.008 10.047 10.836 1 62.97 219 SER B CA 1
ATOM 3423 C C . SER B 1 219 ? -0.574 10.031 10.32 1 62.97 219 SER B C 1
ATOM 3425 O O . SER B 1 219 ? -0.027 8.969 10.023 1 62.97 219 SER B O 1
ATOM 3427 N N . TYR B 1 220 ? -0.035 11.281 10.258 1 62.69 220 TYR B N 1
ATOM 3428 C CA . TYR B 1 220 ? 1.354 11.406 9.82 1 62.69 220 TYR B CA 1
ATOM 3429 C C . TYR B 1 220 ? 2.293 10.719 10.812 1 62.69 220 TYR B C 1
ATOM 3431 O O . TYR B 1 220 ? 3.201 9.992 10.406 1 62.69 220 TYR B O 1
ATOM 3439 N N . ALA B 1 221 ? 2.078 11.094 12.07 1 60.84 221 ALA B N 1
ATOM 3440 C CA . ALA B 1 221 ? 2.932 10.523 13.109 1 60.84 221 ALA B CA 1
ATOM 3441 C C . ALA B 1 221 ? 2.857 9 13.109 1 60.84 221 ALA B C 1
ATOM 3443 O O . ALA B 1 221 ? 3.873 8.32 13.289 1 60.84 221 ALA B O 1
ATOM 3444 N N . ALA B 1 222 ? 1.623 8.641 12.961 1 53.94 222 ALA B N 1
ATOM 3445 C CA . ALA B 1 222 ? 1.425 7.191 12.93 1 53.94 222 ALA B CA 1
ATOM 3446 C C . ALA B 1 222 ? 2.139 6.566 11.734 1 53.94 222 ALA B C 1
ATOM 3448 O O . ALA B 1 222 ? 2.699 5.473 11.844 1 53.94 222 ALA B O 1
ATOM 3449 N N . SER B 1 223 ? 2.008 7.395 10.742 1 52.38 223 SER B N 1
ATOM 3450 C CA . SER B 1 223 ? 2.66 6.918 9.523 1 52.38 223 SER B CA 1
ATOM 3451 C C . SER B 1 223 ? 4.176 7.023 9.633 1 52.38 223 SER B C 1
ATOM 3453 O O . SER B 1 223 ? 4.906 6.191 9.086 1 52.38 223 SER B O 1
ATOM 3455 N N . ALA B 1 224 ? 4.543 8.227 10.344 1 48.72 224 ALA B N 1
ATOM 3456 C CA . ALA B 1 224 ? 5.973 8.477 10.523 1 48.72 224 ALA B CA 1
ATOM 3457 C C . ALA B 1 224 ? 6.562 7.539 11.578 1 48.72 224 ALA B C 1
ATOM 3459 O O . ALA B 1 224 ? 7.742 7.184 11.508 1 48.72 224 ALA B O 1
ATOM 3460 N N . SER B 1 225 ? 5.73 7.504 12.812 1 42.22 225 SER B N 1
ATOM 3461 C CA . SER B 1 225 ? 6.199 6.609 13.867 1 42.22 225 SER B CA 1
ATOM 3462 C C . SER B 1 225 ? 6.379 5.188 13.344 1 42.22 225 SER B C 1
ATOM 3464 O O . SER B 1 225 ? 7.043 4.367 13.977 1 42.22 225 SER B O 1
ATOM 3466 N N . LEU B 1 226 ? 5.707 4.957 12.383 1 36.12 226 LEU B N 1
ATOM 3467 C CA . LEU B 1 226 ? 5.938 3.666 11.742 1 36.12 226 LEU B CA 1
ATOM 3468 C C . LEU B 1 226 ? 7.215 3.695 10.914 1 36.12 226 LEU B C 1
ATOM 3470 O O . LEU B 1 226 ? 7.672 2.654 10.438 1 36.12 226 LEU B O 1
ATOM 3474 N N . GLN B 1 227 ? 7.562 4.828 10.602 1 35.44 227 GLN B N 1
ATOM 3475 C CA . GLN B 1 227 ? 8.852 4.938 9.922 1 35.44 227 GLN B CA 1
ATOM 3476 C C . GLN B 1 227 ? 10 4.91 10.922 1 35.44 227 GLN B C 1
ATOM 3478 O O . GLN B 1 227 ? 9.891 5.453 12.023 1 35.44 227 GLN B O 1
#

Solvent-accessible surface area (backbone atoms only — not comparable to full-atom values): 23439 Å² total; per-residue (Å²): 85,25,28,39,32,30,34,39,34,43,51,74,83,52,58,44,69,61,60,48,54,33,70,73,41,90,57,28,39,66,52,26,40,61,41,74,43,70,25,78,93,54,28,27,38,36,36,34,33,34,38,34,40,60,68,57,47,51,50,52,46,71,71,26,86,42,45,74,45,71,30,75,40,70,59,84,48,41,32,37,32,44,36,35,27,56,54,37,72,55,47,49,50,53,54,46,41,34,31,76,41,56,44,41,74,52,71,55,31,29,58,37,80,51,62,82,49,92,47,36,44,20,39,35,41,33,38,34,30,47,67,66,33,51,54,53,39,64,72,61,54,54,90,68,51,46,78,44,83,75,46,71,47,73,52,61,78,64,49,50,61,37,36,49,86,52,53,72,69,50,40,52,52,47,50,49,35,56,75,48,22,46,56,39,88,75,56,62,50,48,46,57,59,53,8,67,75,69,77,47,52,36,66,56,42,47,52,50,50,48,50,50,49,23,38,43,49,46,43,23,44,56,46,44,70,63,93,85,25,29,39,32,30,34,40,32,43,51,74,87,53,57,45,68,60,60,51,55,33,69,75,41,90,57,27,38,66,47,27,40,59,43,76,43,71,26,79,92,54,28,30,38,36,35,31,33,34,39,32,40,59,68,58,48,52,51,50,46,71,70,24,87,42,45,75,46,71,30,74,40,70,58,82,48,40,33,38,33,42,36,35,28,55,54,38,72,54,48,47,50,52,56,46,40,32,31,76,40,58,44,43,73,52,72,55,31,26,58,38,79,53,65,82,50,94,47,37,43,21,39,33,42,34,37,36,30,46,66,66,34,51,52,53,39,65,70,61,54,55,91,68,53,45,79,44,82,74,46,72,48,74,53,62,77,57,61,61,46,37,35,45,89,58,55,72,69,51,40,52,52,50,51,51,35,56,74,48,24,48,55,39,90,75,58,63,50,48,47,56,61,54,8,68,75,69,76,47,51,36,67,57,42,46,52,50,50,49,51,50,49,23,36,38,48,45,32,26,43,55,43,41,71,56,88

Organism: NCBI:txid148449